Protein 1H1Y (pdb70)

Sequence (438 aa):
AAKIAPSMLSSDFANLAAEADRMVRLGADWLHMDIMDGHFVPNLTIGAPVIQSLRKHTKAYLDCHLMVTNPSDYVEPLAKAGASGFTFHIEVSRDNWQELIQSIKAKGMRPGVSLRPGTPVEEVFPLVEAENPVELVLVMTVEPGFGGQKFMPEMMEKVRALRKKYPSLDIEVDGGLGPSTIDVAASAGANCIVAGSSIFGAAEPGEVISALRKSVEGSAAKIAPSMLSSDFANLAAEADRMVRLGADWLHMDIMDGHFVPNLTIGAPVIQSLRKHTKAYLDCHLMVTNPSDYVEPLAKAGASGFTFHIEVSRDNWQELIQSIKAKGMRPGVSLRPGTPVEEVFPLVEAENPVELVLVMTVEPGFGGQKFMPEMMEKVRALRKKYPSLDIEVDGGLGPSTIDVAASAGANCIVAGSSIFGAAEPGEVISALRKSVEGS

Structure (mmCIF, N/CA/C/O backbone):
data_1H1Y
#
_entry.id   1H1Y
#
_cell.length_a   41.280
_cell.length_b   73.300
_cell.length_c   88.970
_cell.angle_alpha   90.00
_cell.angle_beta   101.75
_cell.angle_gamma   90.00
#
_symmetry.space_group_name_H-M   'P 1 21 1'
#
loop_
_entity.id
_entity.type
_entity.pdbx_description
1 polymer 'D-RIBULOSE-5-PHOSPHATE 3-EPIME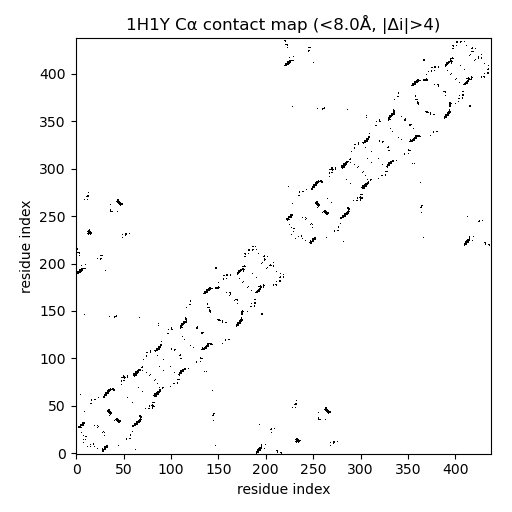RASE'
2 non-polymer 'SULFATE ION'
3 water water
#
loop_
_atom_site.group_PDB
_atom_site.id
_atom_site.type_symbol
_atom_site.label_atom_id
_atom_site.label_alt_id
_atom_site.label_comp_id
_atom_site.label_asym_id
_atom_site.label_entity_id
_atom_site.label_seq_id
_atom_site.pdbx_PDB_ins_code
_atom_site.Cartn_x
_atom_site.Cartn_y
_atom_site.Cartn_z
_atom_site.occupancy
_atom_site.B_iso_or_equiv
_atom_site.auth_seq_id
_atom_site.auth_comp_id
_atom_site.auth_asym_id
_atom_site.auth_atom_id
_atom_site.pdbx_PDB_model_num
ATOM 1 N N . ALA A 1 6 ? -1.670 -2.874 48.879 1.00 16.34 5 ALA A N 1
ATOM 2 C CA . ALA A 1 6 ? -2.858 -3.299 48.077 1.00 19.17 5 ALA A CA 1
ATOM 3 C C . ALA A 1 6 ? -2.399 -4.021 46.817 1.00 16.98 5 ALA A C 1
ATOM 4 O O . ALA A 1 6 ? -1.381 -3.657 46.224 1.00 16.11 5 ALA A O 1
ATOM 6 N N . ALA A 1 7 ? -3.153 -5.038 46.408 1.00 16.04 6 ALA A N 1
ATOM 7 C CA . ALA A 1 7 ? -2.807 -5.806 45.215 1.00 15.69 6 ALA A CA 1
ATOM 8 C C . ALA A 1 7 ? -2.971 -4.993 43.937 1.00 14.82 6 ALA A C 1
ATOM 9 O O . ALA A 1 7 ? -3.951 -4.264 43.772 1.00 14.34 6 ALA A O 1
ATOM 11 N N . LYS A 1 8 ? -2.003 -5.130 43.035 1.00 13.06 7 LYS A N 1
ATOM 12 C CA . LYS A 1 8 ? -2.028 -4.445 41.745 1.00 10.83 7 LYS A CA 1
ATOM 13 C C . LYS A 1 8 ? -1.628 -5.464 40.690 1.00 11.81 7 LYS A C 1
ATOM 14 O O . LYS A 1 8 ? -0.519 -5.991 40.744 1.00 11.11 7 LYS A O 1
ATOM 20 N N . ILE A 1 9 ? -2.532 -5.757 39.761 1.00 10.34 8 ILE A N 1
ATOM 21 C CA . ILE A 1 9 ? -2.236 -6.700 38.681 1.00 10.78 8 ILE A CA 1
ATOM 22 C C . ILE A 1 9 ? -1.893 -5.875 37.446 1.00 11.47 8 ILE A C 1
ATOM 23 O O . ILE A 1 9 ? -2.689 -5.048 37.001 1.00 11.15 8 ILE A O 1
ATOM 28 N N . ALA A 1 10 ? -0.700 -6.098 36.904 1.00 10.72 9 ALA A N 1
ATOM 29 C CA . ALA A 1 10 ? -0.240 -5.329 35.754 1.00 8.05 9 ALA A CA 1
ATOM 30 C C . ALA A 1 10 ? 0.173 -6.181 34.557 1.00 9.06 9 ALA A C 1
ATOM 31 O O . ALA A 1 10 ? 1.322 -6.628 34.476 1.00 9.34 9 ALA A O 1
ATOM 33 N N . PRO A 1 11 ? -0.751 -6.416 33.611 1.00 9.25 10 PRO A N 1
ATOM 34 C CA . PRO A 1 11 ? -0.417 -7.222 32.431 1.00 8.40 10 PRO A CA 1
ATOM 35 C C . PRO A 1 11 ? 0.763 -6.593 31.701 1.00 10.38 10 PRO A C 1
ATOM 36 O O . PRO A 1 11 ? 0.843 -5.370 31.590 1.00 10.04 10 PRO A O 1
ATOM 40 N N . SER A 1 12 ? 1.667 -7.430 31.208 1.00 11.10 11 SER A N 1
ATOM 41 C CA . SER A 1 12 ? 2.852 -6.954 30.497 1.00 10.94 11 SER A CA 1
ATOM 42 C C . SER A 1 12 ? 2.490 -6.824 29.025 1.00 10.65 11 SER A C 1
ATOM 43 O O . SER A 1 12 ? 2.308 -7.818 28.323 1.00 10.13 11 SER A O 1
ATOM 46 N N . MET A 1 13 ? 2.397 -5.589 28.553 1.00 11.67 12 MET A N 1
ATOM 47 C CA . MET A 1 13 ? 2.003 -5.358 27.176 1.00 14.02 12 MET A CA 1
ATOM 48 C C . MET A 1 13 ? 2.972 -5.922 26.133 1.00 15.02 12 MET A C 1
ATOM 49 O O . MET A 1 13 ? 2.620 -6.019 24.961 1.00 20.18 12 MET A O 1
ATOM 54 N N . LEU A 1 14 ? 4.168 -6.317 26.567 1.00 16.57 13 LEU A N 1
ATOM 55 C CA . LEU A 1 14 ? 5.163 -6.941 25.687 1.00 19.88 13 LEU A CA 1
ATOM 56 C C . LEU A 1 14 ? 4.555 -8.252 25.141 1.00 20.15 13 LEU A C 1
ATOM 57 O O . LEU A 1 14 ? 4.925 -8.718 24.060 1.00 17.74 13 LEU A O 1
ATOM 62 N N . SER A 1 15 ? 3.600 -8.823 25.881 1.00 16.55 14 SER A N 1
ATOM 63 C CA . SER A 1 15 ? 2.955 -10.078 25.474 1.00 14.14 14 SER A CA 1
ATOM 64 C C . SER A 1 15 ? 1.631 -9.882 24.747 1.00 13.12 14 SER A C 1
ATOM 65 O O . SER A 1 15 ? 0.952 -10.850 24.410 1.00 12.22 14 SER A O 1
ATOM 68 N N . SER A 1 16 ? 1.256 -8.633 24.507 1.00 13.21 15 SER A N 1
ATOM 69 C CA . SER A 1 16 ? 0.010 -8.359 23.818 1.00 15.27 15 SER A CA 1
ATOM 70 C C . SER A 1 16 ? 0.265 -8.197 22.330 1.00 16.96 15 SER A C 1
ATOM 71 O O . SER A 1 16 ? 1.371 -8.410 21.832 1.00 21.22 15 SER A O 1
ATOM 74 N N . ASP A 1 17 ? -0.781 -7.801 21.627 1.00 20.59 16 ASP A N 1
ATOM 75 C CA . ASP A 1 17 ? -0.676 -7.553 20.204 1.00 20.91 16 ASP A CA 1
ATOM 76 C C . ASP A 1 17 ? -0.176 -6.130 20.069 1.00 20.07 16 ASP A C 1
ATOM 77 O O . ASP A 1 17 ? -0.970 -5.188 20.147 1.00 25.45 16 ASP A O 1
ATOM 82 N N . PHE A 1 18 ? 1.126 -5.960 19.886 1.00 20.08 17 PHE A N 1
ATOM 83 C CA . PHE A 1 18 ? 1.682 -4.625 19.748 1.00 21.91 17 PHE A CA 1
ATOM 84 C C . PHE A 1 18 ? 1.007 -3.824 18.631 1.00 21.46 17 PHE A C 1
ATOM 85 O O . PHE A 1 18 ? 1.062 -2.596 18.652 1.00 25.14 17 PHE A O 1
ATOM 93 N N . ALA A 1 19 ? 0.376 -4.501 17.668 1.00 14.83 18 ALA A N 1
ATOM 94 C CA . ALA A 1 19 ? -0.259 -3.788 16.548 1.00 12.14 18 ALA A CA 1
ATOM 95 C C . ALA A 1 19 ? -1.663 -3.273 16.839 1.00 11.76 18 ALA A C 1
ATOM 96 O O . ALA A 1 19 ? -2.239 -2.545 16.029 1.00 10.29 18 ALA A O 1
ATOM 98 N N . ASN A 1 20 ? -2.220 -3.667 17.980 1.00 10.11 19 ASN A N 1
ATOM 99 C CA . ASN A 1 20 ? -3.531 -3.186 18.407 1.00 11.69 19 ASN A CA 1
ATOM 100 C C . ASN A 1 20 ? -3.436 -2.824 19.884 1.00 12.55 19 ASN A C 1
ATOM 101 O O . ASN A 1 20 ? -4.272 -3.232 20.692 1.00 11.60 19 ASN A O 1
ATOM 106 N N . LEU A 1 21 ? -2.412 -2.046 20.227 1.00 10.75 20 LEU A N 1
ATOM 107 C CA . LEU A 1 21 ? -2.166 -1.651 21.613 1.00 12.09 20 LEU A CA 1
ATOM 108 C C . LEU A 1 21 ? -3.322 -0.972 22.344 1.00 11.99 20 LEU A C 1
ATOM 109 O O . LEU A 1 21 ? -3.637 -1.327 23.484 1.00 12.94 20 LEU A O 1
ATOM 114 N N . ALA A 1 22 ? -3.943 0.020 21.718 1.00 9.85 21 ALA A N 1
ATOM 115 C CA . ALA A 1 22 ? -5.048 0.711 22.374 1.00 11.49 21 ALA A CA 1
ATOM 116 C C . ALA A 1 22 ? -6.181 -0.268 22.711 1.00 11.05 21 ALA A C 1
ATOM 117 O O . ALA A 1 22 ? -6.751 -0.223 23.806 1.00 13.07 21 ALA A O 1
ATOM 119 N N . ALA A 1 23 ? -6.503 -1.159 21.777 1.00 8.93 22 ALA A N 1
ATOM 120 C CA . ALA A 1 23 ? -7.569 -2.127 22.004 1.00 11.67 22 ALA A CA 1
ATOM 121 C C . ALA A 1 23 ? -7.177 -3.114 23.098 1.00 12.41 22 ALA A C 1
ATOM 122 O O . ALA A 1 23 ? -8.005 -3.491 23.928 1.00 12.80 22 ALA A O 1
ATOM 124 N N . GLU A 1 24 ? -5.913 -3.528 23.098 1.00 11.59 23 GLU A N 1
ATOM 125 C CA . GLU A 1 24 ? -5.424 -4.460 24.107 1.00 12.51 23 GLU A CA 1
ATOM 126 C C . GLU A 1 24 ? -5.451 -3.787 25.478 1.00 12.04 23 GLU A C 1
ATOM 127 O O . GLU A 1 24 ? -5.779 -4.423 26.479 1.00 13.58 23 GLU A O 1
ATOM 133 N N . ALA A 1 25 ? -5.106 -2.505 25.522 1.00 10.89 24 ALA A N 1
ATOM 134 C CA . ALA A 1 25 ? -5.096 -1.763 26.788 1.00 12.76 24 ALA A CA 1
ATOM 135 C C . ALA A 1 25 ? -6.517 -1.688 27.343 1.00 15.01 24 ALA A C 1
ATOM 136 O O . ALA A 1 25 ? -6.753 -1.956 28.524 1.00 13.22 24 ALA A O 1
ATOM 138 N N . ASP A 1 26 ? -7.465 -1.320 26.485 1.00 15.23 25 ASP A N 1
ATOM 139 C CA . ASP A 1 26 ? -8.876 -1.250 26.877 1.00 16.38 25 ASP A CA 1
ATOM 140 C C . ASP A 1 26 ? -9.374 -2.595 27.395 1.00 15.16 25 ASP A C 1
ATOM 141 O O . ASP A 1 26 ? -10.051 -2.677 28.424 1.00 15.71 25 ASP A O 1
ATOM 146 N N . ARG A 1 27 ? -9.067 -3.643 26.640 1.00 13.34 26 ARG A N 1
ATOM 147 C CA . ARG A 1 27 ? -9.466 -4.992 26.999 1.00 14.40 26 ARG A CA 1
ATOM 148 C C . ARG A 1 27 ? -8.924 -5.378 28.381 1.00 14.19 26 ARG A C 1
ATOM 149 O O . ARG A 1 27 ? -9.652 -5.928 29.214 1.00 14.93 26 ARG A O 1
ATOM 157 N N . MET A 1 28 ? -7.654 -5.087 28.635 1.00 12.81 27 MET A N 1
ATOM 158 C CA . MET A 1 28 ? -7.069 -5.428 29.935 1.00 12.84 27 MET A CA 1
ATOM 159 C C . MET A 1 28 ? -7.744 -4.661 31.076 1.00 13.68 27 MET A C 1
ATOM 160 O O . MET A 1 28 ? -8.043 -5.230 32.127 1.00 13.44 27 MET A O 1
ATOM 165 N N . VAL A 1 29 ? -7.989 -3.370 30.877 1.00 11.28 28 VAL A N 1
ATOM 166 C CA . VAL A 1 29 ? -8.641 -2.578 31.919 1.00 14.04 28 VAL A CA 1
ATOM 167 C C . VAL A 1 29 ? -10.051 -3.133 32.142 1.00 14.94 28 VAL A C 1
ATOM 168 O O . VAL A 1 29 ? -10.503 -3.306 33.277 1.00 14.76 28 VAL A O 1
ATOM 172 N N . ARG A 1 30 ? -10.729 -3.434 31.044 1.00 14.82 29 ARG A N 1
ATOM 173 C CA . ARG A 1 30 ? -12.075 -3.986 31.083 1.00 17.39 29 ARG A CA 1
ATOM 174 C C . ARG A 1 30 ? -12.078 -5.310 31.860 1.00 17.08 29 ARG A C 1
ATOM 175 O O . ARG A 1 30 ? -13.037 -5.629 32.565 1.00 16.62 29 ARG A O 1
ATOM 183 N N . LEU A 1 31 ? -10.990 -6.066 31.742 1.00 17.53 30 LEU A N 1
ATOM 184 C CA . LEU A 1 31 ? -10.873 -7.359 32.414 1.00 16.89 30 LEU A CA 1
ATOM 185 C C . LEU A 1 31 ? -10.306 -7.297 33.834 1.00 16.17 30 LEU A C 1
ATOM 186 O O . LEU A 1 31 ? -10.007 -8.332 34.436 1.00 16.96 30 LEU A O 1
ATOM 191 N N . GLY A 1 32 ? -10.155 -6.090 34.371 1.00 14.33 31 GLY A N 1
ATOM 192 C CA . GLY A 1 32 ? -9.681 -5.962 35.739 1.00 14.32 31 GLY A CA 1
ATOM 193 C C . GLY A 1 32 ? -8.258 -5.526 36.022 1.00 13.47 31 GLY A C 1
ATOM 194 O O . GLY A 1 32 ? -7.874 -5.428 37.186 1.00 16.63 31 GLY A O 1
ATOM 195 N N . ALA A 1 33 ? -7.476 -5.253 34.987 1.00 11.38 32 ALA A N 1
ATOM 196 C CA . ALA A 1 33 ? -6.098 -4.822 35.186 1.00 12.12 32 ALA A CA 1
ATOM 197 C C . ALA A 1 33 ? -6.047 -3.510 35.957 1.00 12.78 32 ALA A C 1
ATOM 198 O O . ALA A 1 33 ? -6.858 -2.612 35.713 1.00 14.12 32 ALA A O 1
ATOM 200 N N . ASP A 1 34 ? -5.086 -3.404 36.872 1.00 10.06 33 ASP A N 1
ATOM 201 C CA . ASP A 1 34 ? -4.901 -2.201 37.668 1.00 10.79 33 ASP A CA 1
ATOM 202 C C . ASP A 1 34 ? -3.970 -1.246 36.945 1.00 13.30 33 ASP A C 1
ATOM 203 O O . ASP A 1 34 ? -4.227 -0.051 36.895 1.00 11.84 33 ASP A O 1
ATOM 208 N N . TRP A 1 35 ? -2.883 -1.787 36.394 1.00 12.34 34 TRP A N 1
ATOM 209 C CA . TRP A 1 35 ? -1.899 -0.995 35.654 1.00 11.05 34 TRP A CA 1
ATOM 210 C C . TRP A 1 35 ? -1.538 -1.757 34.387 1.00 10.25 34 TRP A C 1
ATOM 211 O O . TRP A 1 35 ? -1.832 -2.943 34.260 1.00 9.70 34 TRP A O 1
ATOM 222 N N . LEU A 1 36 ? -0.885 -1.067 33.454 1.00 8.60 35 LEU A N 1
ATOM 223 C CA . LEU A 1 36 ? -0.414 -1.714 32.237 1.00 10.20 35 LEU A CA 1
ATOM 224 C C . LEU A 1 36 ? 1.108 -1.597 32.310 1.00 9.21 35 LEU A C 1
ATOM 225 O O . LEU A 1 36 ? 1.654 -0.490 32.381 1.00 9.93 35 LEU A O 1
ATOM 230 N N . HIS A 1 37 ? 1.795 -2.739 32.320 1.00 9.72 36 HIS A N 1
ATOM 231 C CA . HIS A 1 37 ? 3.249 -2.753 32.431 1.00 7.28 36 HIS A CA 1
ATOM 232 C C . HIS A 1 37 ? 3.912 -2.617 31.062 1.00 7.79 36 HIS A C 1
ATOM 233 O O . HIS A 1 37 ? 3.705 -3.450 30.176 1.00 8.26 36 HIS A O 1
ATOM 240 N N . MET A 1 38 ? 4.714 -1.567 30.900 1.00 6.24 37 MET A N 1
ATOM 241 C CA . MET A 1 38 ? 5.381 -1.294 29.633 1.00 6.53 37 MET A CA 1
ATOM 242 C C . MET A 1 38 ? 6.881 -1.520 29.741 1.00 9.83 37 MET A C 1
ATOM 243 O O . MET A 1 38 ? 7.586 -0.773 30.415 1.00 9.38 37 MET A O 1
ATOM 248 N N . ASP A 1 39 ? 7.363 -2.565 29.082 1.00 7.65 38 ASP A N 1
ATOM 249 C CA . ASP A 1 39 ? 8.782 -2.890 29.098 1.00 10.52 38 ASP A CA 1
ATOM 250 C C . ASP A 1 39 ? 9.522 -2.096 28.042 1.00 10.65 38 ASP A C 1
ATOM 251 O O . ASP A 1 39 ? 9.275 -2.276 26.853 1.00 10.53 38 ASP A O 1
ATOM 256 N N . ILE A 1 40 ? 10.436 -1.236 28.482 1.00 8.13 39 ILE A N 1
ATOM 257 C CA . ILE A 1 40 ? 11.226 -0.409 27.589 1.00 9.10 39 ILE A CA 1
ATOM 258 C C . ILE A 1 40 ? 12.673 -0.923 27.618 1.00 9.31 39 ILE A C 1
ATOM 259 O O . ILE A 1 40 ? 13.366 -0.789 28.622 1.00 10.27 39 ILE A O 1
ATOM 264 N N . MET A 1 41 ? 13.100 -1.534 26.516 1.00 5.71 40 MET A N 1
ATOM 265 C CA . MET A 1 41 ? 14.442 -2.106 26.392 1.00 5.23 40 MET A CA 1
ATOM 266 C C . MET A 1 41 ? 15.201 -1.450 25.243 1.00 6.08 40 MET A C 1
ATOM 267 O O . MET A 1 41 ? 14.644 -1.281 24.154 1.00 7.41 40 MET A O 1
ATOM 272 N N . ASP A 1 42 ? 16.476 -1.117 25.463 1.00 5.25 41 ASP A N 1
ATOM 273 C CA . ASP A 1 42 ? 17.265 -0.438 24.433 1.00 6.98 41 ASP A CA 1
ATOM 274 C C . ASP A 1 42 ? 18.285 -1.284 23.670 1.00 8.03 41 ASP A C 1
ATOM 275 O O . ASP A 1 42 ? 19.094 -0.742 22.921 1.00 8.39 41 ASP A O 1
ATOM 280 N N . GLY A 1 43 ? 18.241 -2.604 23.839 1.00 7.74 42 GLY A N 1
ATOM 281 C CA . GLY A 1 43 ? 19.180 -3.468 23.131 1.00 7.59 42 GLY A CA 1
ATOM 282 C C . GLY A 1 43 ? 20.593 -3.425 23.698 1.00 8.38 42 GLY A C 1
ATOM 283 O O . GLY A 1 43 ? 21.484 -4.143 23.241 1.00 8.82 42 GLY A O 1
ATOM 284 N N . HIS A 1 44 ? 20.810 -2.580 24.698 1.00 6.41 43 HIS A N 1
ATOM 285 C CA . HIS A 1 44 ? 22.129 -2.478 25.306 1.00 9.11 43 HIS A CA 1
ATOM 286 C C . HIS A 1 44 ? 22.146 -2.996 26.746 1.00 9.55 43 HIS A C 1
ATOM 287 O O . HIS A 1 44 ? 22.964 -3.852 27.092 1.00 9.38 43 HIS A O 1
ATOM 294 N N . PHE A 1 45 ? 21.253 -2.492 27.591 1.00 9.05 44 PHE A N 1
ATOM 295 C CA . PHE A 1 45 ? 21.222 -2.976 28.971 1.00 9.81 44 PHE A CA 1
ATOM 296 C C . PHE A 1 45 ? 20.797 -4.450 28.975 1.00 10.77 44 PHE A C 1
ATOM 297 O O . PHE A 1 45 ? 21.269 -5.245 29.796 1.00 8.33 44 PHE A O 1
ATOM 305 N N . VAL A 1 46 ? 19.901 -4.802 28.056 1.00 9.88 45 VAL A N 1
ATOM 306 C CA . VAL A 1 46 ? 19.429 -6.182 27.884 1.00 9.17 45 VAL A CA 1
ATOM 307 C C . VAL A 1 46 ? 19.492 -6.434 26.372 1.00 10.51 45 VAL A C 1
ATOM 308 O O . VAL A 1 46 ? 19.386 -5.499 25.580 1.00 12.76 45 VAL A O 1
ATOM 312 N N . PRO A 1 47 ? 19.663 -7.697 25.950 1.00 11.23 46 PRO A N 1
ATOM 313 C CA . PRO A 1 47 ? 19.747 -8.017 24.518 1.00 12.08 46 PRO A CA 1
ATOM 314 C C . PRO A 1 47 ? 18.430 -8.076 23.740 1.00 14.30 46 PRO A C 1
ATOM 315 O O . PRO A 1 47 ? 18.173 -9.031 23.009 1.00 11.03 46 PRO A O 1
ATOM 319 N N . ASN A 1 48 ? 17.602 -7.049 23.896 1.00 10.33 47 ASN A N 1
ATOM 320 C CA . ASN A 1 48 ? 16.320 -6.984 23.193 1.00 10.84 47 ASN A CA 1
ATOM 321 C C . ASN A 1 48 ? 15.933 -5.506 23.131 1.00 8.64 47 ASN A C 1
ATOM 322 O O . ASN A 1 48 ? 16.349 -4.721 23.984 1.00 9.65 47 ASN A O 1
ATOM 327 N N . LEU A 1 49 ? 15.159 -5.127 22.119 1.00 8.53 48 LEU A N 1
ATOM 328 C CA . LEU A 1 49 ? 14.727 -3.740 21.960 1.00 8.73 48 LEU A CA 1
ATOM 329 C C . LEU A 1 49 ? 13.223 -3.841 21.768 1.00 8.72 48 LEU A C 1
ATOM 330 O O . LEU A 1 49 ? 12.766 -4.558 20.889 1.00 7.28 48 LEU A O 1
ATOM 335 N N . THR A 1 50 ? 12.460 -3.118 22.582 1.00 6.62 49 THR A N 1
ATOM 336 C CA . THR A 1 50 ? 11.010 -3.208 22.523 1.00 7.00 49 THR A CA 1
ATOM 337 C C . THR A 1 50 ? 10.273 -1.983 22.023 1.00 6.71 49 THR A C 1
ATOM 338 O O . THR A 1 50 ? 9.917 -1.911 20.847 1.00 6.60 49 THR A O 1
ATOM 342 N N . ILE A 1 51 ? 10.022 -1.040 22.929 1.00 7.17 50 ILE A N 1
ATOM 343 C CA . ILE A 1 51 ? 9.317 0.194 22.598 1.00 8.06 50 ILE A CA 1
ATOM 344 C C . ILE A 1 51 ? 9.891 1.333 23.426 1.00 8.75 50 ILE A C 1
ATOM 345 O O . ILE A 1 51 ? 10.494 1.113 24.483 1.00 8.03 50 ILE A O 1
ATOM 350 N N . GLY A 1 52 ? 9.695 2.553 22.943 1.00 9.32 51 GLY A N 1
ATOM 351 C CA . GLY A 1 52 ? 10.191 3.709 23.661 1.00 6.55 51 GLY A CA 1
ATOM 352 C C . GLY A 1 52 ? 9.085 4.716 23.921 1.00 7.74 51 GLY A C 1
ATOM 353 O O . GLY A 1 52 ? 7.897 4.417 23.756 1.00 6.29 51 GLY A O 1
ATOM 354 N N . ALA A 1 53 ? 9.485 5.926 24.304 1.00 6.37 52 ALA A N 1
ATOM 355 C CA . ALA A 1 53 ? 8.538 6.995 24.623 1.00 9.36 52 ALA A CA 1
ATOM 356 C C . ALA A 1 53 ? 7.533 7.333 23.516 1.00 9.14 52 ALA A C 1
ATOM 357 O O . ALA A 1 53 ? 6.390 7.704 23.802 1.00 9.89 52 ALA A O 1
ATOM 359 N N . PRO A 1 54 ? 7.933 7.212 22.243 1.00 11.63 53 PRO A N 1
ATOM 360 C CA . PRO A 1 54 ? 6.953 7.539 21.201 1.00 10.03 53 PRO A CA 1
ATOM 361 C C . PRO A 1 54 ? 5.723 6.632 21.280 1.00 9.86 53 PRO A C 1
ATOM 362 O O . PRO A 1 54 ? 4.602 7.062 21.012 1.00 8.17 53 PRO A O 1
ATOM 366 N N . VAL A 1 55 ? 5.942 5.377 21.652 1.00 7.17 54 VAL A N 1
ATOM 367 C CA . VAL A 1 55 ? 4.843 4.418 21.767 1.00 8.74 54 VAL A CA 1
ATOM 368 C C . VAL A 1 55 ? 3.971 4.751 22.973 1.00 8.76 54 VAL A C 1
ATOM 369 O O . VAL A 1 55 ? 2.742 4.707 22.892 1.00 7.82 54 VAL A O 1
ATOM 373 N N . ILE A 1 56 ? 4.614 5.101 24.083 1.00 6.27 55 ILE A N 1
ATOM 374 C CA . ILE A 1 56 ? 3.896 5.462 25.304 1.00 6.19 55 ILE A CA 1
ATOM 375 C C . ILE A 1 56 ? 3.030 6.694 25.010 1.00 8.37 55 ILE A C 1
ATOM 376 O O . ILE A 1 56 ? 1.871 6.775 25.423 1.00 8.77 55 ILE A O 1
ATOM 381 N N . GLN A 1 57 ? 3.599 7.661 24.296 1.00 10.08 56 GLN A N 1
ATOM 382 C CA . GLN A 1 57 ? 2.859 8.879 23.973 1.00 10.73 56 GLN A CA 1
ATOM 383 C C . GLN A 1 57 ? 1.595 8.574 23.168 1.00 11.01 56 GLN A C 1
ATOM 384 O O . GLN A 1 57 ? 0.514 9.093 23.464 1.00 10.44 56 GLN A O 1
ATOM 390 N N . SER A 1 58 ? 1.718 7.742 22.138 1.00 8.86 57 SER A N 1
ATOM 391 C CA . SER A 1 58 ? 0.548 7.395 21.344 1.00 10.05 57 SER A CA 1
ATOM 392 C C . SER A 1 58 ? -0.478 6.662 22.213 1.00 9.79 57 SER A C 1
ATOM 393 O O . SER A 1 58 ? -1.669 6.942 22.134 1.00 10.30 57 SER A O 1
ATOM 396 N N . LEU A 1 59 ? -0.022 5.737 23.053 1.00 7.41 58 LEU A N 1
ATOM 397 C CA . LEU A 1 59 ? -0.959 4.996 23.895 1.00 7.95 58 LEU A CA 1
ATOM 398 C C . LEU A 1 59 ? -1.716 5.894 24.873 1.00 10.05 58 LEU A C 1
ATOM 399 O O . LEU A 1 59 ? -2.929 5.728 25.060 1.00 11.30 58 LEU A O 1
ATOM 404 N N . ARG A 1 60 ? -1.009 6.846 25.480 1.00 10.51 59 ARG A N 1
ATOM 405 C CA . ARG A 1 60 ? -1.630 7.760 26.440 1.00 11.89 59 ARG A CA 1
ATOM 406 C C . ARG A 1 60 ? -2.788 8.552 25.822 1.00 12.41 59 ARG A C 1
ATOM 407 O O . ARG A 1 60 ? -3.721 8.947 26.520 1.00 12.87 59 ARG A O 1
ATOM 415 N N . LYS A 1 61 ? -2.747 8.779 24.514 1.00 13.37 60 LYS A N 1
ATOM 416 C CA . LYS A 1 61 ? -3.831 9.528 23.881 1.00 14.50 60 LYS A CA 1
ATOM 417 C C . LYS A 1 61 ? -5.122 8.734 23.865 1.00 15.07 60 LYS A C 1
ATOM 418 O O . LYS A 1 61 ? -6.200 9.296 23.680 1.00 15.23 60 LYS A O 1
ATOM 424 N N . HIS A 1 62 ? -5.011 7.428 24.069 1.00 12.50 61 HIS A N 1
ATOM 425 C CA . HIS A 1 62 ? -6.168 6.544 24.052 1.00 14.75 61 HIS A CA 1
ATOM 426 C C . HIS A 1 62 ? -6.634 6.001 25.392 1.00 17.93 61 HIS A C 1
ATOM 427 O O . HIS A 1 62 ? -7.762 5.516 25.490 1.00 17.93 61 HIS A O 1
ATOM 434 N N . THR A 1 63 ? -5.791 6.066 26.417 1.00 17.69 62 THR A N 1
ATOM 435 C CA . THR A 1 63 ? -6.175 5.521 27.717 1.00 16.27 62 THR A CA 1
ATOM 436 C C . THR A 1 63 ? -5.746 6.391 28.887 1.00 16.33 62 THR A C 1
ATOM 437 O O . THR A 1 63 ? -4.768 7.121 28.795 1.00 16.65 62 THR A O 1
ATOM 441 N N . LYS A 1 64 ? -6.495 6.315 29.987 1.00 16.38 63 LYS A N 1
ATOM 442 C CA . LYS A 1 64 ? -6.155 7.063 31.193 1.00 15.13 63 LYS A CA 1
ATOM 443 C C . LYS A 1 64 ? -5.534 6.078 32.187 1.00 14.20 63 LYS A C 1
ATOM 444 O O . LYS A 1 64 ? -5.242 6.433 33.328 1.00 14.62 63 LYS A O 1
ATOM 450 N N . ALA A 1 65 ? -5.337 4.839 31.749 1.00 14.09 64 ALA A N 1
ATOM 451 C CA . ALA A 1 65 ? -4.770 3.802 32.619 1.00 14.22 64 ALA A CA 1
ATOM 452 C C . ALA A 1 65 ? -3.375 4.142 33.125 1.00 12.40 64 ALA A C 1
ATOM 453 O O . ALA A 1 65 ? -2.632 4.888 32.484 1.00 14.45 64 ALA A O 1
ATOM 455 N N . TYR A 1 66 ? -3.032 3.599 34.288 1.00 11.03 65 TYR A N 1
ATOM 456 C CA . TYR A 1 66 ? -1.716 3.810 34.884 1.00 10.12 65 TYR A CA 1
ATOM 457 C C . TYR A 1 66 ? -0.731 3.057 34.001 1.00 9.81 65 TYR A C 1
ATOM 458 O O . TYR A 1 66 ? -0.880 1.846 33.806 1.00 9.45 65 TYR A O 1
ATOM 467 N N . LEU A 1 67 ? 0.248 3.771 33.447 1.00 8.67 66 LEU A N 1
ATOM 468 C CA . LEU A 1 67 ? 1.254 3.150 32.586 1.00 8.96 66 LEU A CA 1
ATOM 469 C C . LEU A 1 67 ? 2.536 2.987 33.410 1.00 9.95 66 LEU A C 1
ATOM 470 O O . LEU A 1 67 ? 3.275 3.950 33.651 1.00 10.42 66 LEU A O 1
ATOM 475 N N . ASP A 1 68 ? 2.751 1.753 33.861 1.00 10.02 67 ASP A N 1
ATOM 476 C CA . ASP A 1 68 ? 3.878 1.336 34.698 1.00 9.12 67 ASP A CA 1
ATOM 477 C C . ASP A 1 68 ? 5.056 1.036 33.762 1.00 11.01 67 ASP A C 1
ATOM 478 O O . ASP A 1 68 ? 5.133 -0.047 33.182 1.00 11.01 67 ASP A O 1
ATOM 483 N N . CYS A 1 69 ? 5.963 2.001 33.609 1.00 9.32 68 CYS A N 1
ATOM 484 C CA . CYS A 1 69 ? 7.095 1.848 32.697 1.00 10.09 68 CYS A CA 1
ATOM 485 C C . CYS A 1 69 ? 8.384 1.373 33.354 1.00 9.93 68 CYS A C 1
ATOM 486 O O . CYS A 1 69 ? 8.885 1.991 34.302 1.00 10.14 68 CYS A O 1
ATOM 489 N N . HIS A 1 70 ? 8.911 0.269 32.828 1.00 9.00 69 HIS A N 1
ATOM 490 C CA . HIS A 1 70 ? 10.132 -0.348 33.336 1.00 8.91 69 HIS A CA 1
ATOM 491 C C . HIS A 1 70 ? 11.251 -0.096 32.332 1.00 7.51 69 HIS A C 1
ATOM 492 O O . HIS A 1 70 ? 11.230 -0.616 31.213 1.00 6.25 69 HIS A O 1
ATOM 499 N N . LEU A 1 71 ? 12.221 0.711 32.752 1.00 6.54 70 LEU A N 1
ATOM 500 C CA . LEU A 1 71 ? 13.352 1.099 31.921 1.00 8.17 70 LEU A CA 1
ATOM 501 C C . LEU A 1 71 ? 14.553 0.153 32.001 1.00 6.60 70 LEU A C 1
ATOM 502 O O . LEU A 1 71 ? 15.358 0.229 32.930 1.00 5.39 70 LEU A O 1
ATOM 507 N N . MET A 1 72 ? 14.641 -0.757 31.043 1.00 5.51 71 MET A N 1
ATOM 508 C CA . MET A 1 72 ? 15.779 -1.663 30.949 1.00 7.58 71 MET A CA 1
ATOM 509 C C . MET A 1 72 ? 16.656 -1.020 29.882 1.00 5.78 71 MET A C 1
ATOM 510 O O . MET A 1 72 ? 16.768 -1.502 28.750 1.00 5.76 71 MET A O 1
ATOM 515 N N . VAL A 1 73 ? 17.243 0.110 30.266 1.00 6.18 72 VAL A N 1
ATOM 516 C CA . VAL A 1 73 ? 18.089 0.912 29.394 1.00 6.15 72 VAL A CA 1
ATOM 517 C C . VAL A 1 73 ? 19.306 1.313 30.203 1.00 7.77 72 VAL A C 1
ATOM 518 O O . VAL A 1 73 ? 19.282 1.292 31.437 1.00 9.77 72 VAL A O 1
ATOM 522 N N . THR A 1 74 ? 20.373 1.682 29.512 1.00 9.21 73 THR A N 1
ATOM 523 C CA . THR A 1 74 ? 21.619 2.042 30.180 1.00 10.73 73 THR A CA 1
ATOM 524 C C . THR A 1 74 ? 21.668 3.456 30.741 1.00 11.28 73 THR A C 1
ATOM 525 O O . THR A 1 74 ? 22.423 3.731 31.675 1.00 10.18 73 THR A O 1
ATOM 529 N N . ASN A 1 75 ? 20.858 4.340 30.176 1.00 8.29 74 ASN A N 1
ATOM 530 C CA . ASN A 1 75 ? 20.854 5.748 30.567 1.00 11.01 74 ASN A CA 1
ATOM 531 C C . ASN A 1 75 ? 19.458 6.240 30.909 1.00 8.44 74 ASN A C 1
ATOM 532 O O . ASN A 1 75 ? 18.929 7.123 30.235 1.00 8.02 74 ASN A O 1
ATOM 537 N N . PRO A 1 76 ? 18.854 5.697 31.981 1.00 6.15 75 PRO A N 1
ATOM 538 C CA . PRO A 1 76 ? 17.502 6.090 32.396 1.00 7.42 75 PRO A CA 1
ATOM 539 C C . PRO A 1 76 ? 17.260 7.591 32.567 1.00 7.00 75 PRO A C 1
ATOM 540 O O . PRO A 1 76 ? 16.156 8.078 32.308 1.00 7.17 75 PRO A O 1
ATOM 544 N N . SER A 1 77 ? 18.280 8.325 32.998 1.00 8.32 76 SER A N 1
ATOM 545 C CA . SER A 1 77 ? 18.130 9.768 33.191 1.00 10.42 76 SER A CA 1
ATOM 546 C C . SER A 1 77 ? 17.655 10.475 31.924 1.00 10.73 76 SER A C 1
ATOM 547 O O . SER A 1 77 ? 16.889 11.447 31.984 1.00 11.54 76 SER A O 1
ATOM 550 N N . ASP A 1 78 ? 18.111 9.994 30.777 1.00 10.53 77 ASP A N 1
ATOM 551 C CA . ASP A 1 78 ? 17.735 10.603 29.513 1.00 11.35 77 ASP A CA 1
ATOM 552 C C . ASP A 1 78 ? 16.317 10.278 29.064 1.00 11.29 77 ASP A C 1
ATOM 553 O O . ASP A 1 78 ? 15.868 10.782 28.038 1.00 10.09 77 ASP A O 1
ATOM 558 N N . TYR A 1 79 ? 15.614 9.437 29.822 1.00 8.85 78 TYR A N 1
ATOM 559 C CA . TYR A 1 79 ? 14.239 9.082 29.470 1.00 8.01 78 TYR A CA 1
ATOM 560 C C . TYR A 1 79 ? 13.205 9.765 30.354 1.00 7.96 78 TYR A C 1
ATOM 561 O O . TYR A 1 79 ? 12.008 9.718 30.066 1.00 9.27 78 TYR A O 1
ATOM 570 N N . VAL A 1 80 ? 13.661 10.402 31.426 1.00 9.19 79 VAL A N 1
ATOM 571 C CA . VAL A 1 80 ? 12.735 11.059 32.348 1.00 9.38 79 VAL A CA 1
ATOM 572 C C . VAL A 1 80 ? 11.855 12.103 31.659 1.00 9.83 79 VAL A C 1
ATOM 573 O O . VAL A 1 80 ? 10.627 12.072 31.768 1.00 9.14 79 VAL A O 1
ATOM 577 N N . GLU A 1 81 ? 12.479 13.021 30.937 1.00 9.88 80 GLU A N 1
ATOM 578 C CA . GLU A 1 81 ? 11.715 14.061 30.264 1.00 14.17 80 GLU A CA 1
ATOM 579 C C . GLU A 1 81 ? 10.784 13.496 29.184 1.00 10.89 80 GLU A C 1
ATOM 580 O O . GLU A 1 81 ? 9.594 13.817 29.153 1.00 11.20 80 GLU A O 1
ATOM 586 N N . PRO A 1 82 ? 11.314 12.656 28.276 1.00 9.26 81 PRO A N 1
ATOM 587 C CA . PRO A 1 82 ? 10.482 12.073 27.216 1.00 10.06 81 PRO A CA 1
ATOM 588 C C . PRO A 1 82 ? 9.291 11.272 27.746 1.00 10.08 81 PRO A C 1
ATOM 589 O O . PRO A 1 82 ? 8.170 11.376 27.230 1.00 9.79 81 PRO A O 1
ATOM 593 N N . LEU A 1 83 ? 9.527 10.454 28.766 1.00 8.48 82 LEU A N 1
ATOM 594 C CA . LEU A 1 83 ? 8.439 9.656 29.321 1.00 7.27 82 LEU A CA 1
ATOM 595 C C . LEU A 1 83 ? 7.445 10.494 30.094 1.00 8.22 82 LEU A C 1
ATOM 596 O O . LEU A 1 83 ? 6.252 10.214 30.075 1.00 8.31 82 LEU A O 1
ATOM 601 N N . ALA A 1 84 ? 7.914 11.533 30.776 1.00 8.80 83 ALA A N 1
ATOM 602 C CA . ALA A 1 84 ? 6.967 12.375 31.505 1.00 9.82 83 ALA A CA 1
ATOM 603 C C . ALA A 1 84 ? 6.045 13.050 30.478 1.00 11.50 83 ALA A C 1
ATOM 604 O O . ALA A 1 84 ? 4.828 13.102 30.666 1.00 11.60 83 ALA A O 1
ATOM 606 N N . LYS A 1 85 ? 6.623 13.552 29.390 1.00 10.45 84 LYS A N 1
ATOM 607 C CA . LYS A 1 85 ? 5.831 14.201 28.333 1.00 14.25 84 LYS A CA 1
ATOM 608 C C . LYS A 1 85 ? 4.878 13.204 27.681 1.00 12.72 84 LYS A C 1
ATOM 609 O O . LYS A 1 85 ? 3.752 13.542 27.314 1.00 11.41 84 LYS A O 1
ATOM 615 N N . ALA A 1 86 ? 5.337 11.968 27.530 1.00 12.48 85 ALA A N 1
ATOM 616 C CA . ALA A 1 86 ? 4.520 10.926 26.925 1.00 12.02 85 ALA A CA 1
ATOM 617 C C . ALA A 1 86 ? 3.343 10.520 27.819 1.00 12.00 85 ALA A C 1
ATOM 618 O O . ALA A 1 86 ? 2.383 9.919 27.346 1.00 14.96 85 ALA A O 1
ATOM 620 N N . GLY A 1 87 ? 3.424 10.820 29.110 1.00 10.49 86 GLY A N 1
ATOM 621 C CA . GLY A 1 87 ? 2.334 10.452 30.000 1.00 11.34 86 GLY A CA 1
ATOM 622 C C . GLY A 1 87 ? 2.543 9.193 30.831 1.00 11.64 86 GLY A C 1
ATOM 623 O O . GLY A 1 87 ? 1.576 8.598 31.309 1.00 12.00 86 GLY A O 1
ATOM 624 N N . ALA A 1 88 ? 3.794 8.773 30.997 1.00 11.30 87 ALA A N 1
ATOM 625 C CA . ALA A 1 88 ? 4.100 7.593 31.810 1.00 11.73 87 ALA A CA 1
ATOM 626 C C . ALA A 1 88 ? 3.642 7.881 33.241 1.00 11.12 87 ALA A C 1
ATOM 627 O O . ALA A 1 88 ? 3.763 9.013 33.701 1.00 10.57 87 ALA A O 1
ATOM 629 N N . SER A 1 89 ? 3.136 6.862 33.940 1.00 10.99 88 SER A N 1
ATOM 630 C CA . SER A 1 89 ? 2.647 7.028 35.314 1.00 9.64 88 SER A CA 1
ATOM 631 C C . SER A 1 89 ? 3.701 6.620 36.333 1.00 10.48 88 SER A C 1
ATOM 632 O O . SER A 1 89 ? 3.912 7.298 37.347 1.00 11.50 88 SER A O 1
ATOM 635 N N . GLY A 1 90 ? 4.335 5.483 36.064 1.00 8.31 89 GLY A N 1
ATOM 636 C CA . GLY A 1 90 ? 5.387 4.969 36.923 1.00 8.81 89 GLY A CA 1
ATOM 637 C C . GLY A 1 90 ? 6.648 4.866 36.083 1.00 7.37 89 GLY A C 1
ATOM 638 O O . GLY A 1 90 ? 6.570 4.559 34.892 1.00 10.31 89 GLY A O 1
ATOM 639 N N . PHE A 1 91 ? 7.801 5.127 36.690 1.00 8.46 90 PHE A N 1
ATOM 640 C CA . PHE A 1 91 ? 9.089 5.083 35.996 1.00 8.11 90 PHE A CA 1
ATOM 641 C C . PHE A 1 91 ? 10.016 4.254 36.892 1.00 10.33 90 PHE A C 1
ATOM 642 O O . PHE A 1 91 ? 10.421 4.700 37.973 1.00 9.29 90 PHE A O 1
ATOM 650 N N . THR A 1 92 ? 10.351 3.050 36.438 1.00 9.79 91 THR A N 1
ATOM 651 C CA . THR A 1 92 ? 11.207 2.154 37.206 1.00 6.93 91 THR A CA 1
ATOM 652 C C . THR A 1 92 ? 12.526 1.934 36.480 1.00 8.89 91 THR A C 1
ATOM 653 O O . THR A 1 92 ? 12.556 1.416 35.362 1.00 9.38 91 THR A O 1
ATOM 657 N N . PHE A 1 93 ? 13.614 2.347 37.121 1.00 8.03 92 PHE A N 1
ATOM 658 C CA . PHE A 1 93 ? 14.949 2.215 36.556 1.00 9.04 92 PHE A CA 1
ATOM 659 C C . PHE A 1 93 ? 15.723 1.086 37.232 1.00 8.98 92 PHE A C 1
ATOM 660 O O . PHE A 1 93 ? 15.324 0.590 38.285 1.00 9.34 92 PHE A O 1
ATOM 668 N N . HIS A 1 94 ? 16.828 0.679 36.618 1.00 7.25 93 HIS A N 1
ATOM 669 C CA . HIS A 1 94 ? 17.634 -0.388 37.187 1.00 9.54 93 HIS A CA 1
ATOM 670 C C . HIS A 1 94 ? 18.738 0.113 38.101 1.00 9.57 93 HIS A C 1
ATOM 671 O O . HIS A 1 94 ? 19.438 1.088 37.798 1.00 8.44 93 HIS A O 1
ATOM 678 N N . ILE A 1 95 ? 18.890 -0.562 39.235 1.00 10.42 94 ILE A N 1
ATOM 679 C CA . ILE A 1 95 ? 19.901 -0.161 40.190 1.00 8.51 94 ILE A CA 1
ATOM 680 C C . ILE A 1 95 ? 21.300 -0.323 39.621 1.00 10.05 94 ILE A C 1
ATOM 681 O O . ILE A 1 95 ? 22.207 0.424 39.990 1.00 11.00 94 ILE A O 1
ATOM 686 N N . GLU A 1 96 ? 21.462 -1.270 38.700 1.00 7.02 95 GLU A N 1
ATOM 687 C CA . GLU A 1 96 ? 22.761 -1.563 38.110 1.00 8.13 95 GLU A CA 1
ATOM 688 C C . GLU A 1 96 ? 23.325 -0.448 37.227 1.00 9.64 95 GLU A C 1
ATOM 689 O O . GLU A 1 96 ? 24.518 -0.424 36.961 1.00 9.52 95 GLU A O 1
ATOM 695 N N . VAL A 1 97 ? 22.484 0.470 36.767 1.00 7.98 96 VAL A N 1
ATOM 696 C CA . VAL A 1 97 ? 22.995 1.555 35.924 1.00 11.66 96 VAL A CA 1
ATOM 697 C C . VAL A 1 97 ? 22.783 2.944 36.538 1.00 14.13 96 VAL A C 1
ATOM 698 O O . VAL A 1 97 ? 22.884 3.960 35.846 1.00 15.55 96 VAL A O 1
ATOM 702 N N . SER A 1 98 ? 22.509 2.989 37.835 1.00 10.59 97 SER A N 1
ATOM 703 C CA . SER A 1 98 ? 22.277 4.264 38.521 1.00 10.28 97 SER A CA 1
ATOM 704 C C . SER A 1 98 ? 23.077 4.342 39.811 1.00 13.40 97 SER A C 1
ATOM 705 O O . SER A 1 98 ? 22.680 5.013 40.763 1.00 12.47 97 SER A O 1
ATOM 708 N N . ARG A 1 99 ? 24.215 3.667 39.850 1.00 12.76 98 ARG A N 1
ATOM 709 C CA . ARG A 1 99 ? 24.996 3.675 41.076 1.00 17.63 98 ARG A CA 1
ATOM 710 C C . ARG A 1 99 ? 25.542 5.046 41.475 1.00 17.51 98 ARG A C 1
ATOM 711 O O . ARG A 1 99 ? 25.694 5.328 42.661 1.00 16.65 98 ARG A O 1
ATOM 719 N N . ASP A 1 100 ? 25.792 5.910 40.498 1.00 16.08 99 ASP A N 1
ATOM 720 C CA . ASP A 1 100 ? 26.329 7.229 40.798 1.00 17.95 99 ASP A CA 1
ATOM 721 C C . ASP A 1 100 ? 25.311 8.360 40.818 1.00 18.31 99 ASP A C 1
ATOM 722 O O . ASP A 1 100 ? 25.640 9.464 41.249 1.00 17.94 99 ASP A O 1
ATOM 727 N N . ASN A 1 101 ? 24.082 8.108 40.373 1.00 14.79 100 ASN A N 1
ATOM 728 C CA . ASN A 1 101 ? 23.102 9.187 40.337 1.00 13.97 100 ASN A CA 1
ATOM 729 C C . ASN A 1 101 ? 21.681 8.815 40.731 1.00 11.67 100 ASN A C 1
ATOM 730 O O . ASN A 1 101 ? 20.742 9.534 40.384 1.00 12.16 100 ASN A O 1
ATOM 735 N N . TRP A 1 102 ? 21.504 7.721 41.468 1.00 10.77 101 TRP A N 1
ATOM 736 C CA . TRP A 1 102 ? 20.153 7.329 41.842 1.00 11.43 101 TRP A CA 1
ATOM 737 C C . TRP A 1 102 ? 19.395 8.367 42.661 1.00 11.80 101 TRP A C 1
ATOM 738 O O . TRP A 1 102 ? 18.175 8.458 42.547 1.00 10.52 101 TRP A O 1
ATOM 749 N N . GLN A 1 103 ? 20.093 9.154 43.479 1.00 11.34 102 GLN A N 1
ATOM 750 C CA . GLN A 1 103 ? 19.388 10.160 44.275 1.00 11.67 102 GLN A CA 1
ATOM 751 C C . GLN A 1 103 ? 18.757 11.212 43.371 1.00 11.07 102 GLN A C 1
ATOM 752 O O . GLN A 1 103 ? 17.573 11.539 43.510 1.00 12.57 102 GLN A O 1
ATOM 758 N N . GLU A 1 104 ? 19.548 11.745 42.445 1.00 9.61 103 GLU A N 1
ATOM 759 C CA . GLU A 1 104 ? 19.037 12.752 41.526 1.00 10.64 103 GLU A CA 1
ATOM 760 C C . GLU A 1 104 ? 17.984 12.148 40.596 1.00 11.51 103 GLU A C 1
ATOM 761 O O . GLU A 1 104 ? 16.987 12.790 40.261 1.00 11.21 103 GLU A O 1
ATOM 767 N N . LEU A 1 105 ? 18.209 10.910 40.170 1.00 11.27 104 LEU A N 1
ATOM 768 C CA . LEU A 1 105 ? 17.270 10.243 39.268 1.00 8.55 104 LEU A CA 1
ATOM 769 C C . LEU A 1 105 ? 15.905 10.114 39.928 1.00 9.31 104 LEU A C 1
ATOM 770 O O . LEU A 1 105 ? 14.894 10.474 39.333 1.00 7.70 104 LEU A O 1
ATOM 775 N N . ILE A 1 106 ? 15.859 9.612 41.164 1.00 9.37 105 ILE A N 1
ATOM 776 C CA . ILE A 1 106 ? 14.579 9.499 41.860 1.00 10.83 105 ILE A CA 1
ATOM 777 C C . ILE A 1 106 ? 13.920 10.881 41.960 1.00 10.27 105 ILE A C 1
ATOM 778 O O . ILE A 1 106 ? 12.726 11.032 41.731 1.00 8.87 105 ILE A O 1
ATOM 783 N N . GLN A 1 107 ? 14.698 11.894 42.320 1.00 11.32 106 GLN A N 1
ATOM 784 C CA . GLN A 1 107 ? 14.137 13.235 42.443 1.00 10.84 106 GLN A CA 1
ATOM 785 C C . GLN A 1 107 ? 13.597 13.761 41.111 1.00 9.21 106 GLN A C 1
ATOM 786 O O . GLN A 1 107 ? 12.512 14.335 41.058 1.00 10.23 106 GLN A O 1
ATOM 792 N N . SER A 1 108 ? 14.346 13.554 40.035 1.00 11.97 107 SER A N 1
ATOM 793 C CA . SER A 1 108 ? 13.920 14.025 38.717 1.00 11.35 107 SER A CA 1
ATOM 794 C C . SER A 1 108 ? 12.624 13.353 38.266 1.00 11.80 107 SER A C 1
ATOM 795 O O . SER A 1 108 ? 11.814 13.957 37.566 1.00 11.69 107 SER A O 1
ATOM 798 N N . ILE A 1 109 ? 12.444 12.091 38.649 1.00 10.72 108 ILE A N 1
ATOM 799 C CA . ILE A 1 109 ? 11.242 11.346 38.295 1.00 8.94 108 ILE A CA 1
ATOM 800 C C . ILE A 1 109 ? 10.061 11.931 39.060 1.00 10.36 108 ILE A C 1
ATOM 801 O O . ILE A 1 109 ? 9.014 12.236 38.492 1.00 11.18 108 ILE A O 1
ATOM 806 N N . LYS A 1 110 ? 10.248 12.103 40.362 1.00 9.38 109 LYS A N 1
ATOM 807 C CA . LYS A 1 110 ? 9.203 12.641 41.209 1.00 10.72 109 LYS A CA 1
ATOM 808 C C . LYS A 1 110 ? 8.841 14.070 40.807 1.00 10.58 109 LYS A C 1
ATOM 809 O O . LYS A 1 110 ? 7.674 14.467 40.878 1.00 12.90 109 LYS A O 1
ATOM 815 N N . ALA A 1 111 ? 9.838 14.840 40.383 1.00 10.04 110 ALA A N 1
ATOM 816 C CA . ALA A 1 111 ? 9.601 16.228 39.977 1.00 12.54 110 ALA A CA 1
ATOM 817 C C . ALA A 1 111 ? 8.597 16.291 38.827 1.00 15.43 110 ALA A C 1
ATOM 818 O O . ALA A 1 111 ? 7.809 17.242 38.714 1.00 13.19 110 ALA A O 1
ATOM 820 N N . LYS A 1 112 ? 8.620 15.265 37.980 1.00 11.98 111 LYS A N 1
ATOM 821 C CA . LYS A 1 112 ? 7.738 15.198 36.825 1.00 15.16 111 LYS A CA 1
ATOM 822 C C . LYS A 1 112 ? 6.387 14.565 37.125 1.00 14.90 111 LYS A C 1
ATOM 823 O O . LYS A 1 112 ? 5.577 14.348 36.224 1.00 18.26 111 LYS A O 1
ATOM 829 N N . GLY A 1 113 ? 6.140 14.266 38.393 1.00 13.20 112 GLY A N 1
ATOM 830 C CA . GLY A 1 113 ? 4.865 13.684 38.770 1.00 13.52 112 GLY A CA 1
ATOM 831 C C . GLY A 1 113 ? 4.734 12.183 38.555 1.00 13.48 112 GLY A C 1
ATOM 832 O O . GLY A 1 113 ? 3.636 11.638 38.661 1.00 12.76 112 GLY A O 1
ATOM 833 N N . MET A 1 114 ? 5.844 11.515 38.252 1.00 12.68 113 MET A N 1
ATOM 834 C CA . MET A 1 114 ? 5.824 10.067 38.039 1.00 11.53 113 MET A CA 1
ATOM 835 C C . MET A 1 114 ? 6.265 9.344 39.309 1.00 12.91 113 MET A C 1
ATOM 836 O O . MET A 1 114 ? 7.027 9.882 40.107 1.00 11.87 113 MET A O 1
ATOM 841 N N . ARG A 1 115 ? 5.790 8.114 39.480 1.00 10.52 114 ARG A N 1
ATOM 842 C CA . ARG A 1 115 ? 6.135 7.309 40.647 1.00 11.59 114 ARG A CA 1
ATOM 843 C C . ARG A 1 115 ? 7.467 6.596 40.417 1.00 12.38 114 ARG A C 1
ATOM 844 O O . ARG A 1 115 ? 7.584 5.737 39.535 1.00 11.44 114 ARG A O 1
ATOM 852 N N . PRO A 1 116 ? 8.489 6.939 41.213 1.00 11.64 115 PRO A N 1
ATOM 853 C CA . PRO A 1 116 ? 9.802 6.314 41.055 1.00 10.88 115 PRO A CA 1
ATOM 854 C C . PRO A 1 116 ? 9.879 4.892 41.580 1.00 12.42 115 PRO A C 1
ATOM 855 O O . PRO A 1 116 ? 9.389 4.596 42.664 1.00 11.65 115 PRO A O 1
ATOM 859 N N . GLY A 1 117 ? 10.500 4.018 40.795 1.00 12.21 116 GLY A N 1
ATOM 860 C CA . GLY A 1 117 ? 10.668 2.642 41.214 1.00 10.08 116 GLY A CA 1
ATOM 861 C C . GLY A 1 117 ? 12.064 2.217 40.823 1.00 10.26 116 GLY A C 1
ATOM 862 O O . GLY A 1 117 ? 12.689 2.861 39.973 1.00 8.41 116 GLY A O 1
ATOM 863 N N . VAL A 1 118 ? 12.572 1.159 41.454 1.00 6.82 117 VAL A N 1
ATOM 864 C CA . VAL A 1 118 ? 13.897 0.644 41.112 1.00 6.97 117 VAL A CA 1
ATOM 865 C C . VAL A 1 118 ? 13.800 -0.867 40.950 1.00 8.40 117 VAL A C 1
ATOM 866 O O . VAL A 1 118 ? 13.083 -1.535 41.696 1.00 9.04 117 VAL A O 1
ATOM 870 N N . SER A 1 119 ? 14.511 -1.398 39.965 1.00 7.50 118 SER A N 1
ATOM 871 C CA . SER A 1 119 ? 14.488 -2.831 39.710 1.00 9.36 118 SER A CA 1
ATOM 872 C C . SER A 1 119 ? 15.869 -3.450 39.891 1.00 11.05 118 SER A C 1
ATOM 873 O O . SER A 1 119 ? 16.899 -2.775 39.775 1.00 8.37 118 SER A O 1
ATOM 876 N N . LEU A 1 120 ? 15.899 -4.745 40.172 1.00 9.95 119 LEU A N 1
ATOM 877 C CA . LEU A 1 120 ? 17.184 -5.409 40.288 1.00 12.32 119 LEU A CA 1
ATOM 878 C C . LEU A 1 120 ? 17.156 -6.738 39.551 1.00 8.99 119 LEU A C 1
ATOM 879 O O . LEU A 1 120 ? 16.169 -7.472 39.610 1.00 8.81 119 LEU A O 1
ATOM 884 N N . ARG A 1 121 ? 18.236 -7.011 38.827 1.00 10.03 120 ARG A N 1
ATOM 885 C CA . ARG A 1 121 ? 18.376 -8.254 38.079 1.00 7.54 120 ARG A CA 1
ATOM 886 C C . ARG A 1 121 ? 18.592 -9.400 39.066 1.00 8.15 120 ARG A C 1
ATOM 887 O O . ARG A 1 121 ? 18.979 -9.179 40.214 1.00 9.35 120 ARG A O 1
ATOM 895 N N . PRO A 1 122 ? 18.365 -10.643 38.623 1.00 8.72 121 PRO A N 1
ATOM 896 C CA . PRO A 1 122 ? 18.550 -11.788 39.519 1.00 10.31 121 PRO A CA 1
ATOM 897 C C . PRO A 1 122 ? 19.880 -11.807 40.271 1.00 10.26 121 PRO A C 1
ATOM 898 O O . PRO A 1 122 ? 19.913 -12.093 41.466 1.00 11.00 121 PRO A O 1
ATOM 902 N N . GLY A 1 123 ? 20.964 -11.493 39.571 1.00 10.34 122 GLY A N 1
ATOM 903 C CA . GLY A 1 123 ? 22.285 -11.510 40.183 1.00 12.24 122 GLY A CA 1
ATOM 904 C C . GLY A 1 123 ? 22.638 -10.396 41.155 1.00 13.81 122 GLY A C 1
ATOM 905 O O . GLY A 1 123 ? 23.712 -10.421 41.754 1.00 15.50 122 GLY A O 1
ATOM 906 N N . THR A 1 124 ? 21.743 -9.429 41.336 1.00 12.66 123 THR A N 1
ATOM 907 C CA . THR A 1 124 ? 22.004 -8.317 42.247 1.00 11.51 123 THR A CA 1
ATOM 908 C C . THR A 1 124 ? 21.411 -8.534 43.645 1.00 10.99 123 THR A C 1
ATOM 909 O O . THR A 1 124 ? 20.208 -8.740 43.800 1.00 10.54 123 THR A O 1
ATOM 913 N N . PRO A 1 125 ? 22.261 -8.482 44.684 1.00 12.02 124 PRO A N 1
ATOM 914 C CA . PRO A 1 125 ? 21.836 -8.670 46.079 1.00 12.86 124 PRO A CA 1
ATOM 915 C C . PRO A 1 125 ? 20.779 -7.637 46.456 1.00 12.85 124 PRO A C 1
ATOM 916 O O . PRO A 1 125 ? 20.914 -6.460 46.121 1.00 12.27 124 PRO A O 1
ATOM 920 N N . VAL A 1 126 ? 19.738 -8.075 47.154 1.00 11.79 125 VAL A N 1
ATOM 921 C CA . VAL A 1 126 ? 18.656 -7.178 47.542 1.00 11.33 125 VAL A CA 1
ATOM 922 C C . VAL A 1 126 ? 19.082 -6.016 48.444 1.00 13.04 125 VAL A C 1
ATOM 923 O O . VAL A 1 126 ? 18.478 -4.936 48.391 1.00 12.78 125 VAL A O 1
ATOM 927 N N . GLU A 1 127 ? 20.119 -6.218 49.259 1.00 11.61 126 GLU A N 1
ATOM 928 C CA . GLU A 1 127 ? 20.567 -5.154 50.167 1.00 15.45 126 GLU A CA 1
ATOM 929 C C . GLU A 1 127 ? 20.946 -3.870 49.447 1.00 14.25 126 GLU A C 1
ATOM 930 O O . GLU A 1 127 ? 20.923 -2.798 50.054 1.00 16.10 126 GLU A O 1
ATOM 936 N N . GLU A 1 128 ? 21.315 -3.979 48.174 1.00 11.82 127 GLU A N 1
ATOM 937 C CA . GLU A 1 128 ? 21.703 -2.812 47.387 1.00 14.88 127 GLU A CA 1
ATOM 938 C C . GLU A 1 128 ? 20.596 -1.774 47.242 1.00 14.51 127 GLU A C 1
ATOM 939 O O . GLU A 1 128 ? 20.885 -0.585 47.071 1.00 15.47 127 GLU A O 1
ATOM 945 N N . VAL A 1 129 ? 19.336 -2.199 47.298 1.00 12.39 128 VAL A N 1
ATOM 946 C CA . VAL A 1 129 ? 18.252 -1.230 47.144 1.00 13.86 128 VAL A CA 1
ATOM 947 C C . VAL A 1 129 ? 17.747 -0.637 48.462 1.00 14.64 128 VAL A C 1
ATOM 948 O O . VAL A 1 129 ? 16.928 0.276 48.449 1.00 12.69 128 VAL A O 1
ATOM 952 N N . PHE A 1 130 ? 18.239 -1.137 49.595 1.00 12.98 129 PHE A N 1
ATOM 953 C CA . PHE A 1 130 ? 17.787 -0.617 50.884 1.00 12.85 129 PHE A CA 1
ATOM 954 C C . PHE A 1 130 ? 17.961 0.905 50.994 1.00 11.90 129 PHE A C 1
ATOM 955 O O . PHE A 1 130 ? 17.049 1.607 51.430 1.00 11.15 129 PHE A O 1
ATOM 963 N N . PRO A 1 131 ? 19.130 1.435 50.604 1.00 13.10 130 PRO A N 1
ATOM 964 C CA . PRO A 1 131 ? 19.329 2.890 50.685 1.00 15.34 130 PRO A CA 1
ATOM 965 C C . PRO A 1 131 ? 18.305 3.680 49.855 1.00 14.93 130 PRO A C 1
ATOM 966 O O . PRO A 1 131 ? 17.904 4.783 50.232 1.00 11.80 130 PRO A O 1
ATOM 970 N N . LEU A 1 132 ? 17.889 3.117 48.721 1.00 13.45 131 LEU A N 1
ATOM 971 C CA . LEU A 1 132 ? 16.923 3.788 47.852 1.00 12.74 131 LEU A CA 1
ATOM 972 C C . LEU A 1 132 ? 15.526 3.830 48.452 1.00 12.32 131 LEU A C 1
ATOM 973 O O . LEU A 1 132 ? 14.764 4.762 48.200 1.00 14.56 131 LEU A O 1
ATOM 978 N N . VAL A 1 133 ? 15.186 2.811 49.239 1.00 9.04 132 VAL A N 1
ATOM 979 C CA . VAL A 1 133 ? 13.884 2.744 49.887 1.00 10.37 132 VAL A CA 1
ATOM 980 C C . VAL A 1 133 ? 13.880 3.660 51.118 1.00 11.36 132 VAL A C 1
ATOM 981 O O . VAL A 1 133 ? 12.864 4.259 51.457 1.00 12.66 132 VAL A O 1
ATOM 985 N N . GLU A 1 134 ? 15.031 3.769 51.765 1.00 11.55 133 GLU A N 1
ATOM 986 C CA . GLU A 1 134 ? 15.153 4.565 52.986 1.00 17.04 133 GLU A CA 1
ATOM 987 C C . GLU A 1 134 ? 15.563 6.028 52.816 1.00 17.12 133 GLU A C 1
ATOM 988 O O . GLU A 1 134 ? 15.650 6.763 53.800 1.00 16.32 133 GLU A O 1
ATOM 994 N N . ALA A 1 135 ? 15.801 6.449 51.579 1.00 14.97 134 ALA A N 1
ATOM 995 C CA . ALA A 1 135 ? 16.223 7.823 51.293 1.00 15.79 134 ALA A CA 1
ATOM 996 C C . ALA A 1 135 ? 15.169 8.881 51.613 1.00 14.86 134 ALA A C 1
ATOM 997 O O . ALA A 1 135 ? 13.983 8.577 51.688 1.00 14.47 134 ALA A O 1
ATOM 999 N N . GLU A 1 136 ? 15.610 10.128 51.784 1.00 17.64 135 GLU A N 1
ATOM 1000 C CA . GLU A 1 136 ? 14.686 11.236 52.064 1.00 19.40 135 GLU A CA 1
ATOM 1001 C C . GLU A 1 136 ? 13.627 11.320 50.978 1.00 15.78 135 GLU A C 1
ATOM 1002 O O . GLU A 1 136 ? 12.467 11.610 51.256 1.00 15.42 135 GLU A O 1
ATOM 1008 N N . ASN A 1 137 ? 14.052 11.105 49.734 1.00 15.63 136 ASN A N 1
ATOM 1009 C CA . ASN A 1 137 ? 13.162 11.079 48.570 1.00 13.79 136 ASN A CA 1
ATOM 1010 C C . ASN A 1 137 ? 13.454 9.665 48.051 1.00 12.59 136 ASN A C 1
ATOM 1011 O O . ASN A 1 137 ? 14.383 9.448 47.281 1.00 11.57 136 ASN A O 1
ATOM 1016 N N . PRO A 1 138 ? 12.658 8.682 48.489 1.00 13.21 137 PRO A N 1
ATOM 1017 C CA . PRO A 1 138 ? 12.847 7.283 48.097 1.00 12.24 137 PRO A CA 1
ATOM 1018 C C . PRO A 1 138 ? 12.045 6.764 46.926 1.00 13.56 137 PRO A C 1
ATOM 1019 O O . PRO A 1 138 ? 11.148 7.438 46.418 1.00 10.01 137 PRO A O 1
ATOM 1023 N N . VAL A 1 139 ? 12.382 5.544 46.504 1.00 11.41 138 VAL A N 1
ATOM 1024 C CA . VAL A 1 139 ? 11.629 4.901 45.449 1.00 10.97 138 VAL A CA 1
ATOM 1025 C C . VAL A 1 139 ? 10.345 4.512 46.163 1.00 11.46 138 VAL A C 1
ATOM 1026 O O . VAL A 1 139 ? 10.339 4.351 47.389 1.00 12.22 138 VAL A O 1
ATOM 1030 N N . GLU A 1 140 ? 9.265 4.368 45.409 1.00 9.56 139 GLU A N 1
ATOM 1031 C CA . GLU A 1 140 ? 7.971 4.000 45.966 1.00 11.83 139 GLU A CA 1
ATOM 1032 C C . GLU A 1 140 ? 7.584 2.595 45.526 1.00 9.84 139 GLU A C 1
ATOM 1033 O O . GLU A 1 140 ? 6.493 2.119 45.811 1.00 10.51 139 GLU A O 1
ATOM 1039 N N . LEU A 1 141 ? 8.506 1.934 44.844 1.00 10.75 140 LEU A N 1
ATOM 1040 C CA . LEU A 1 141 ? 8.272 0.584 44.360 1.00 9.94 140 LEU A CA 1
ATOM 1041 C C . LEU A 1 141 ? 9.604 -0.087 44.090 1.00 10.58 140 LEU A C 1
ATOM 1042 O O . LEU A 1 141 ? 10.552 0.554 43.645 1.00 8.89 140 LEU A O 1
ATOM 1047 N N . VAL A 1 142 ? 9.691 -1.370 44.409 1.00 10.50 141 VAL A N 1
ATOM 1048 C CA . VAL A 1 142 ? 10.891 -2.122 44.097 1.00 9.88 141 VAL A CA 1
ATOM 1049 C C . VAL A 1 142 ? 10.435 -3.303 43.255 1.00 9.50 141 VAL A C 1
ATOM 1050 O O . VAL A 1 142 ? 9.523 -4.046 43.639 1.00 11.33 141 VAL A O 1
ATOM 1054 N N . LEU A 1 143 ? 11.074 -3.459 42.103 1.00 8.84 142 LEU A N 1
ATOM 1055 C CA . LEU A 1 143 ? 10.754 -4.532 41.178 1.00 9.13 142 LEU A CA 1
ATOM 1056 C C . LEU A 1 143 ? 11.803 -5.624 41.213 1.00 8.26 142 LEU A C 1
ATOM 1057 O O . LEU A 1 143 ? 12.929 -5.434 40.756 1.00 10.50 142 LEU A O 1
ATOM 1062 N N . VAL A 1 144 ? 11.426 -6.764 41.776 1.00 9.25 143 VAL A N 1
ATOM 1063 C CA . VAL A 1 144 ? 12.321 -7.909 41.845 1.00 10.85 143 VAL A CA 1
ATOM 1064 C C . VAL A 1 144 ? 12.099 -8.726 40.571 1.00 10.60 143 VAL A C 1
ATOM 1065 O O . VAL A 1 144 ? 11.022 -9.299 40.378 1.00 9.13 143 VAL A O 1
ATOM 1069 N N . MET A 1 145 ? 13.099 -8.752 39.692 1.00 9.17 144 MET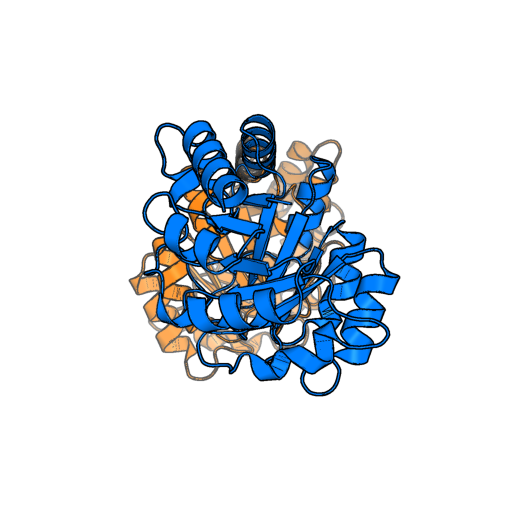 A N 1
ATOM 1070 C CA . MET A 1 145 ? 12.992 -9.535 38.470 1.00 8.48 144 MET A CA 1
ATOM 1071 C C . MET A 1 145 ? 13.061 -10.991 38.894 1.00 10.14 144 MET A C 1
ATOM 1072 O O . MET A 1 145 ? 13.919 -11.350 39.703 1.00 8.48 144 MET A O 1
ATOM 1077 N N . THR A 1 146 ? 12.160 -11.813 38.355 1.00 10.20 145 THR A N 1
ATOM 1078 C CA . THR A 1 146 ? 12.128 -13.242 38.669 1.00 10.42 145 THR A CA 1
ATOM 1079 C C . THR A 1 146 ? 12.582 -14.116 37.480 1.00 12.69 145 THR A C 1
ATOM 1080 O O . THR A 1 146 ? 12.398 -15.331 37.472 1.00 11.76 145 THR A O 1
ATOM 1084 N N . VAL A 1 147 ? 13.167 -13.457 36.480 1.00 11.90 146 VAL A N 1
ATOM 1085 C CA . VAL A 1 147 ? 13.780 -14.085 35.306 1.00 11.00 146 VAL A CA 1
ATOM 1086 C C . VAL A 1 147 ? 14.854 -13.071 34.901 1.00 11.69 146 VAL A C 1
ATOM 1087 O O . VAL A 1 147 ? 14.805 -11.926 35.339 1.00 10.99 146 VAL A O 1
ATOM 1091 N N . GLU A 1 148 ? 15.838 -13.485 34.109 1.00 12.34 147 GLU A N 1
ATOM 1092 C CA . GLU A 1 148 ? 16.855 -12.541 33.642 1.00 14.04 147 GLU A CA 1
ATOM 1093 C C . GLU A 1 148 ? 16.094 -11.644 32.657 1.00 16.16 147 GLU A C 1
ATOM 1094 O O . GLU A 1 148 ? 15.527 -12.136 31.682 1.00 16.47 147 GLU A O 1
ATOM 1100 N N . PRO A 1 149 ? 16.077 -10.319 32.889 1.00 15.31 148 PRO A N 1
ATOM 1101 C CA . PRO A 1 149 ? 15.339 -9.445 31.967 1.00 16.41 148 PRO A CA 1
ATOM 1102 C C . PRO A 1 149 ? 15.752 -9.443 30.501 1.00 16.82 148 PRO A C 1
ATOM 1103 O O . PRO A 1 149 ? 16.937 -9.558 30.161 1.00 15.00 148 PRO A O 1
ATOM 1107 N N . GLY A 1 150 ? 14.750 -9.298 29.639 1.00 17.14 149 GLY A N 1
ATOM 1108 C CA . GLY A 1 150 ? 14.992 -9.265 28.210 1.00 20.12 149 GLY A CA 1
ATOM 1109 C C . GLY A 1 150 ? 13.898 -9.932 27.394 1.00 22.84 149 GLY A C 1
ATOM 1110 O O . GLY A 1 150 ? 13.518 -9.434 26.334 1.00 21.63 149 GLY A O 1
ATOM 1111 N N . PHE A 1 151 ? 13.378 -11.055 27.883 1.00 23.52 150 PHE A N 1
ATOM 1112 C CA . PHE A 1 151 ? 12.345 -11.780 27.144 1.00 25.64 150 PHE A CA 1
ATOM 1113 C C . PHE A 1 151 ? 11.236 -12.375 27.997 1.00 26.54 150 PHE A C 1
ATOM 1114 O O . PHE A 1 151 ? 11.442 -12.712 29.165 1.00 24.74 150 PHE A O 1
ATOM 1122 N N . GLY A 1 152 ? 10.062 -12.513 27.391 1.00 27.19 151 GLY A N 1
ATOM 1123 C CA . GLY A 1 152 ? 8.939 -13.107 28.087 1.00 28.27 151 GLY A CA 1
ATOM 1124 C C . GLY A 1 152 ? 9.022 -14.614 27.908 1.00 28.88 151 GLY A C 1
ATOM 1125 O O . GLY A 1 152 ? 9.894 -15.111 27.186 1.00 28.17 151 GLY A O 1
ATOM 1126 N N . GLY A 1 153 ? 8.139 -15.346 28.575 1.00 29.80 152 GLY A N 1
ATOM 1127 C CA . GLY A 1 153 ? 8.141 -16.793 28.439 1.00 28.97 152 GLY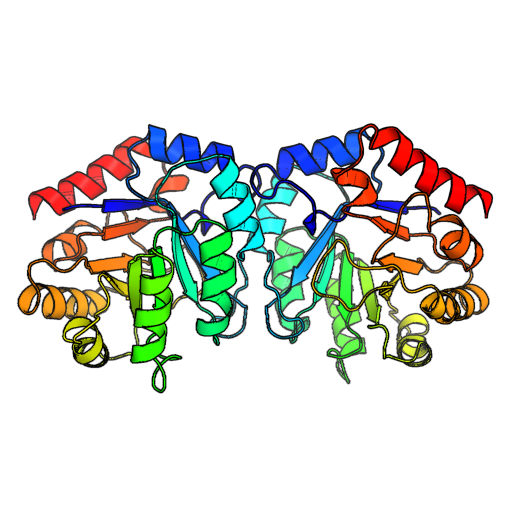 A CA 1
ATOM 1128 C C . GLY A 1 153 ? 9.256 -17.563 29.134 1.00 29.61 152 GLY A C 1
ATOM 1129 O O . GLY A 1 153 ? 9.367 -18.773 28.937 1.00 30.01 152 GLY A O 1
ATOM 1130 N N . GLN A 1 154 ? 10.077 -16.893 29.942 1.00 26.25 153 GLN A N 1
ATOM 1131 C CA . GLN A 1 154 ? 11.164 -17.582 30.647 1.00 23.45 153 GLN A CA 1
ATOM 1132 C C . GLN A 1 154 ? 10.678 -18.252 31.933 1.00 20.19 153 GLN A C 1
ATOM 1133 O O . GLN A 1 154 ? 9.578 -17.975 32.411 1.00 22.83 153 GLN A O 1
ATOM 1139 N N . LYS A 1 155 ? 11.513 -19.121 32.498 1.00 19.91 154 LYS A N 1
ATOM 1140 C CA . LYS A 1 155 ? 11.151 -19.845 33.717 1.00 18.41 154 LYS A CA 1
ATOM 1141 C C . LYS A 1 155 ? 11.299 -19.053 35.007 1.00 12.32 154 LYS A C 1
ATOM 1142 O O . LYS A 1 155 ? 12.352 -18.501 35.288 1.00 14.01 154 LYS A O 1
ATOM 1148 N N . PHE A 1 156 ? 10.232 -19.044 35.795 1.00 13.39 155 PHE A N 1
ATOM 1149 C CA . PHE A 1 156 ? 10.186 -18.354 37.078 1.00 12.82 155 PHE A CA 1
ATOM 1150 C C . PHE A 1 156 ? 11.342 -18.848 37.966 1.00 13.01 155 PHE A C 1
ATOM 1151 O O . PHE A 1 156 ? 11.600 -20.050 38.035 1.00 11.62 155 PHE A O 1
ATOM 1159 N N . MET A 1 157 ? 12.042 -17.926 38.631 1.00 11.87 156 MET A N 1
ATOM 1160 C CA . MET A 1 157 ? 13.167 -18.281 39.509 1.00 12.73 156 MET A CA 1
ATOM 1161 C C . MET A 1 157 ? 12.774 -18.151 40.979 1.00 14.02 156 MET A C 1
ATOM 1162 O O . MET A 1 157 ? 12.838 -17.063 41.542 1.00 11.75 156 MET A O 1
ATOM 1167 N N . PRO A 1 158 ? 12.391 -19.265 41.630 1.00 15.20 157 PRO A N 1
ATOM 1168 C CA . PRO A 1 158 ? 11.989 -19.230 43.043 1.00 14.29 157 PRO A CA 1
ATOM 1169 C C . PRO A 1 158 ? 12.992 -18.578 43.996 1.00 12.01 157 PRO A C 1
ATOM 1170 O O . PRO A 1 158 ? 12.606 -17.959 44.982 1.00 11.75 157 PRO A O 1
ATOM 1174 N N . GLU A 1 159 ? 14.282 -18.732 43.719 1.00 11.58 158 GLU A N 1
ATOM 1175 C CA . GLU A 1 159 ? 15.295 -18.163 44.594 1.00 13.40 158 GLU A CA 1
ATOM 1176 C C . GLU A 1 159 ? 15.106 -16.656 44.789 1.00 14.03 158 GLU A C 1
ATOM 1177 O O . GLU A 1 159 ? 15.497 -16.091 45.811 1.00 11.22 158 GLU A O 1
ATOM 1183 N N . MET A 1 160 ? 14.482 -15.997 43.821 1.00 9.62 159 MET A N 1
ATOM 1184 C CA . MET A 1 160 ? 14.272 -14.560 43.953 1.00 10.62 159 MET A CA 1
ATOM 1185 C C . MET A 1 160 ? 13.233 -14.211 45.021 1.00 12.42 159 MET A C 1
ATOM 1186 O O . MET A 1 160 ? 13.128 -13.061 45.430 1.00 12.13 159 MET A O 1
ATOM 1191 N N . MET A 1 161 ? 12.470 -15.200 45.488 1.00 11.53 160 MET A N 1
ATOM 1192 C CA . MET A 1 161 ? 11.467 -14.926 46.509 1.00 11.06 160 MET A CA 1
ATOM 1193 C C . MET A 1 161 ? 12.098 -14.471 47.815 1.00 12.68 160 MET A C 1
ATOM 1194 O O . MET A 1 161 ? 11.445 -13.799 48.613 1.00 12.94 160 MET A O 1
ATOM 1199 N N . GLU A 1 162 ? 13.362 -14.831 48.034 1.00 9.61 161 GLU A N 1
ATOM 1200 C CA . GLU A 1 162 ? 14.069 -14.408 49.246 1.00 12.55 161 GLU A CA 1
ATOM 1201 C C . GLU A 1 162 ? 14.233 -12.882 49.266 1.00 12.08 161 GLU A C 1
ATOM 1202 O O . GLU A 1 162 ? 14.252 -12.264 50.330 1.00 10.59 161 GLU A O 1
ATOM 1208 N N . LYS A 1 163 ? 14.349 -12.277 48.089 1.00 10.38 162 LYS A N 1
ATOM 1209 C CA . LYS A 1 163 ? 14.493 -10.824 48.012 1.00 11.29 162 LYS A CA 1
ATOM 1210 C C . LYS A 1 163 ? 13.160 -10.181 48.361 1.00 10.76 162 LYS A C 1
ATOM 1211 O O . LYS A 1 163 ? 13.102 -9.184 49.087 1.00 11.97 162 LYS A O 1
ATOM 1217 N N . VAL A 1 164 ? 12.089 -10.754 47.824 1.00 9.89 163 VAL A N 1
ATOM 1218 C CA . VAL A 1 164 ? 10.745 -10.268 48.080 1.00 9.40 163 VAL A CA 1
ATOM 1219 C C . VAL A 1 164 ? 10.470 -10.347 49.582 1.00 13.10 163 VAL A C 1
ATOM 1220 O O . VAL A 1 164 ? 9.957 -9.402 50.177 1.00 9.70 163 VAL A O 1
ATOM 1224 N N . ARG A 1 165 ? 10.812 -11.481 50.190 1.00 11.85 164 ARG A N 1
ATOM 1225 C CA . ARG A 1 165 ? 10.599 -11.658 51.626 1.00 14.37 164 ARG A CA 1
ATOM 1226 C C . ARG A 1 165 ? 11.372 -10.652 52.462 1.00 12.31 164 ARG A C 1
ATOM 1227 O O . ARG A 1 165 ? 10.824 -10.075 53.398 1.00 13.65 164 ARG A O 1
ATOM 1235 N N . ALA A 1 166 ? 12.647 -10.460 52.133 1.00 12.10 165 ALA A N 1
ATOM 1236 C CA . ALA A 1 166 ? 13.498 -9.528 52.865 1.00 12.15 165 ALA A CA 1
ATOM 1237 C C . ALA A 1 166 ? 12.914 -8.124 52.836 1.00 13.79 165 ALA A C 1
ATOM 1238 O O . ALA A 1 166 ? 12.888 -7.432 53.854 1.00 12.96 165 ALA A O 1
ATOM 1240 N N . LEU A 1 167 ? 12.458 -7.705 51.661 1.00 13.10 166 LEU A N 1
ATOM 1241 C CA . LEU A 1 167 ? 11.866 -6.383 51.494 1.00 12.68 166 LEU A CA 1
ATOM 1242 C C . LEU A 1 167 ? 10.559 -6.236 52.278 1.00 13.53 166 LEU A C 1
ATOM 1243 O O . LEU A 1 167 ? 10.358 -5.238 52.974 1.00 13.43 166 LEU A O 1
ATOM 1248 N N . ARG A 1 168 ? 9.669 -7.220 52.165 1.00 11.47 167 ARG A N 1
ATOM 1249 C CA . ARG A 1 168 ? 8.393 -7.150 52.876 1.00 12.83 167 ARG A CA 1
ATOM 1250 C C . ARG A 1 168 ? 8.590 -7.075 54.389 1.00 16.84 167 ARG A C 1
ATOM 1251 O O . ARG A 1 168 ? 7.885 -6.336 55.083 1.00 15.06 167 ARG A O 1
ATOM 1259 N N . LYS A 1 169 ? 9.543 -7.847 54.898 1.00 15.65 168 LYS A N 1
ATOM 1260 C CA . LYS A 1 169 ? 9.828 -7.851 56.329 1.00 17.49 168 LYS A CA 1
ATOM 1261 C C . LYS A 1 169 ? 10.252 -6.463 56.812 1.00 18.93 168 LYS A C 1
ATOM 1262 O O . LYS A 1 169 ? 9.749 -5.973 57.821 1.00 19.83 168 LYS A O 1
ATOM 1268 N N . LYS A 1 170 ? 11.173 -5.833 56.086 1.00 17.77 169 LYS A N 1
ATOM 1269 C CA . LYS A 1 170 ? 11.674 -4.511 56.458 1.00 17.43 169 LYS A CA 1
ATOM 1270 C C . LYS A 1 170 ? 10.714 -3.368 56.158 1.00 18.82 169 LYS A C 1
ATOM 1271 O O . LYS A 1 170 ? 10.640 -2.403 56.924 1.00 18.54 169 LYS A O 1
ATOM 1277 N N . TYR A 1 171 ? 9.989 -3.477 55.046 1.00 16.67 170 TYR A N 1
ATOM 1278 C CA . TYR A 1 171 ? 9.069 -2.425 54.608 1.00 16.84 170 TYR A CA 1
ATOM 1279 C C . TYR A 1 171 ? 7.655 -2.956 54.367 1.00 18.35 170 TYR A C 1
ATOM 1280 O O . TYR A 1 171 ? 7.278 -3.249 53.234 1.00 17.82 170 TYR A O 1
ATOM 1289 N N . PRO A 1 172 ? 6.842 -3.055 55.428 1.00 18.07 171 PRO A N 1
ATOM 1290 C CA . PRO A 1 172 ? 5.476 -3.562 55.292 1.00 18.38 171 PRO A CA 1
ATOM 1291 C C . PRO A 1 172 ? 4.506 -2.839 54.358 1.00 18.78 171 PRO A C 1
ATOM 1292 O O . PRO A 1 172 ? 3.548 -3.443 53.894 1.00 20.26 171 PRO A O 1
ATOM 1296 N N . SER A 1 173 ? 4.734 -1.563 54.066 1.00 18.24 172 SER A N 1
ATOM 1297 C CA . SER A 1 173 ? 3.798 -0.864 53.190 1.00 20.14 172 SER A CA 1
ATOM 1298 C C . SER A 1 173 ? 4.344 -0.596 51.790 1.00 19.20 172 SER A C 1
ATOM 1299 O O . SER A 1 173 ? 3.647 -0.045 50.941 1.00 20.20 172 SER A O 1
ATOM 1302 N N . LEU A 1 174 ? 5.581 -1.009 51.543 1.00 17.38 173 LEU A N 1
ATOM 1303 C CA . LEU A 1 174 ? 6.203 -0.793 50.242 1.00 15.67 173 LEU A CA 1
ATOM 1304 C C . LEU A 1 174 ? 5.592 -1.641 49.126 1.00 15.88 173 LEU A C 1
ATOM 1305 O O . LEU A 1 174 ? 5.259 -2.814 49.330 1.00 13.89 173 LEU A O 1
ATOM 1310 N N . ASP A 1 175 ? 5.433 -1.044 47.947 1.00 13.93 174 ASP A N 1
ATOM 1311 C CA . ASP A 1 175 ? 4.928 -1.790 46.798 1.00 12.14 174 ASP A CA 1
ATOM 1312 C C . ASP A 1 175 ? 6.094 -2.667 46.325 1.00 11.58 174 ASP A C 1
ATOM 1313 O O . ASP A 1 175 ? 7.159 -2.160 45.995 1.00 10.77 174 ASP A O 1
ATOM 1318 N N . ILE A 1 176 ? 5.898 -3.980 46.320 1.00 10.40 175 ILE A N 1
ATOM 1319 C CA . ILE A 1 176 ? 6.931 -4.901 45.858 1.00 9.37 175 ILE A CA 1
ATOM 1320 C C . ILE A 1 176 ? 6.348 -5.568 44.622 1.00 11.91 175 ILE A C 1
ATOM 1321 O O . ILE A 1 176 ? 5.300 -6.222 44.689 1.00 11.40 175 ILE A O 1
ATOM 1326 N N . GLU A 1 177 ? 7.021 -5.376 43.493 1.00 9.64 176 GLU A N 1
ATOM 1327 C CA . GLU A 1 177 ? 6.568 -5.921 42.222 1.00 8.78 176 GLU A CA 1
ATOM 1328 C C . GLU A 1 177 ? 7.452 -7.086 41.792 1.00 7.69 176 GLU A C 1
ATOM 1329 O O . GLU A 1 177 ? 8.642 -7.116 42.102 1.00 9.57 176 GLU A O 1
ATOM 1335 N N . VAL A 1 178 ? 6.864 -8.057 41.103 1.00 8.55 177 VAL A N 1
ATOM 1336 C CA . VAL A 1 178 ? 7.641 -9.179 40.580 1.00 6.87 177 VAL A CA 1
ATOM 1337 C C . VAL A 1 178 ? 7.321 -9.300 39.099 1.00 7.45 177 VAL A C 1
ATOM 1338 O O . VAL A 1 178 ? 6.186 -9.067 38.676 1.00 8.55 177 VAL A O 1
ATOM 1342 N N . ASP A 1 179 ? 8.328 -9.651 38.310 1.00 8.53 178 ASP A N 1
ATOM 1343 C CA . ASP A 1 179 ? 8.135 -9.801 36.874 1.00 10.42 178 ASP A CA 1
ATOM 1344 C C . ASP A 1 179 ? 9.005 -10.921 36.326 1.00 7.45 178 ASP A C 1
ATOM 1345 O O . ASP A 1 179 ? 10.222 -10.915 36.506 1.00 8.72 178 ASP A O 1
ATOM 1350 N N . GLY A 1 180 ? 8.372 -11.869 35.647 1.00 9.22 179 GLY A N 1
ATOM 1351 C CA . GLY A 1 180 ? 9.108 -12.979 35.080 1.00 9.83 179 GLY A CA 1
ATOM 1352 C C . GLY A 1 180 ? 8.484 -14.308 35.454 1.00 11.05 179 GLY A C 1
ATOM 1353 O O . GLY A 1 180 ? 8.691 -14.802 36.558 1.00 10.20 179 GLY A O 1
ATOM 1354 N N . GLY A 1 181 ? 7.710 -14.876 34.535 1.00 12.41 180 GLY A N 1
ATOM 1355 C CA . GLY A 1 181 ? 7.077 -16.161 34.783 1.00 14.83 180 GLY A CA 1
ATOM 1356 C C . GLY A 1 181 ? 5.936 -16.176 35.787 1.00 13.69 180 GLY A C 1
ATOM 1357 O O . GLY A 1 181 ? 5.614 -17.231 36.333 1.00 12.92 180 GLY A O 1
ATOM 1358 N N . LEU A 1 182 ? 5.317 -15.029 36.051 1.00 12.16 181 LEU A N 1
ATOM 1359 C CA . LEU A 1 182 ? 4.214 -15.019 37.010 1.00 9.70 181 LEU A CA 1
ATOM 1360 C C . LEU A 1 182 ? 2.939 -15.502 36.339 1.00 11.63 181 LEU A C 1
ATOM 1361 O O . LEU A 1 182 ? 2.638 -15.140 35.198 1.00 10.02 181 LEU A O 1
ATOM 1366 N N . GLY A 1 183 ? 2.196 -16.340 37.050 1.00 10.95 182 GLY A N 1
ATOM 1367 C CA . GLY A 1 183 ? 0.960 -16.863 36.508 1.00 11.65 182 GLY A CA 1
ATOM 1368 C C . GLY A 1 183 ? 0.298 -17.704 37.575 1.00 12.46 182 GLY A C 1
ATOM 1369 O O . GLY A 1 183 ? 0.783 -17.750 38.706 1.00 12.33 182 GLY A O 1
ATOM 1370 N N . PRO A 1 184 ? -0.811 -18.381 37.253 1.00 14.50 183 PRO A N 1
ATOM 1371 C CA . PRO A 1 184 ? -1.512 -19.220 38.231 1.00 15.05 183 PRO A CA 1
ATOM 1372 C C . PRO A 1 184 ? -0.622 -20.203 39.007 1.00 14.86 183 PRO A C 1
ATOM 1373 O O . PRO A 1 184 ? -0.828 -20.423 40.195 1.00 16.03 183 PRO A O 1
ATOM 1377 N N . SER A 1 185 ? 0.367 -20.782 38.339 1.00 16.77 184 SER A N 1
ATOM 1378 C CA . SER A 1 185 ? 1.221 -21.774 38.982 1.00 17.69 184 SER A CA 1
ATOM 1379 C C . SER A 1 185 ? 2.353 -21.226 39.849 1.00 17.59 184 SER A C 1
ATOM 1380 O O . SER A 1 185 ? 2.975 -21.979 40.603 1.00 16.50 184 SER A O 1
ATOM 1383 N N . THR A 1 186 ? 2.621 -19.926 39.746 1.00 13.25 185 THR A N 1
ATOM 1384 C CA . THR A 1 186 ? 3.692 -19.311 40.527 1.00 12.91 185 THR A CA 1
ATOM 1385 C C . THR A 1 186 ? 3.243 -18.163 41.435 1.00 11.17 185 THR A C 1
ATOM 1386 O O . THR A 1 186 ? 4.035 -17.656 42.222 1.00 11.33 185 THR A O 1
ATOM 1390 N N . ILE A 1 187 ? 1.980 -17.759 41.349 1.00 11.36 186 ILE A N 1
ATOM 1391 C CA . ILE A 1 187 ? 1.522 -16.646 42.171 1.00 10.93 186 ILE A CA 1
ATOM 1392 C C . ILE A 1 187 ? 1.480 -16.925 43.673 1.00 12.71 186 ILE A C 1
ATOM 1393 O O . ILE A 1 187 ? 1.818 -16.056 44.470 1.00 10.12 186 ILE A O 1
ATOM 1398 N N . ASP A 1 188 ? 1.091 -18.130 44.075 1.00 11.87 187 ASP A N 1
ATOM 1399 C CA . ASP A 1 188 ? 1.017 -18.396 45.504 1.00 12.53 187 ASP A CA 1
ATOM 1400 C C . ASP A 1 188 ? 2.338 -18.209 46.236 1.00 11.52 187 ASP A C 1
ATOM 1401 O O . ASP A 1 188 ? 2.373 -17.563 47.284 1.00 11.92 187 ASP A O 1
ATOM 1406 N N . VAL A 1 189 ? 3.426 -18.744 45.692 1.00 11.59 188 VAL A N 1
ATOM 1407 C CA . VAL A 1 189 ? 4.709 -18.603 46.374 1.00 11.80 188 VAL A CA 1
ATOM 1408 C C . VAL A 1 189 ? 5.139 -17.131 46.433 1.00 12.49 188 VAL A C 1
ATOM 1409 O O . VAL A 1 189 ? 5.737 -16.690 47.412 1.00 12.56 188 VAL A O 1
ATOM 1413 N N . ALA A 1 190 ? 4.809 -16.371 45.393 1.00 12.34 189 ALA A N 1
ATOM 1414 C CA . ALA A 1 190 ? 5.163 -14.950 45.340 1.00 10.90 189 ALA A CA 1
ATOM 1415 C C . ALA A 1 190 ? 4.304 -14.147 46.310 1.00 13.03 189 ALA A C 1
ATOM 1416 O O . ALA A 1 190 ? 4.800 -13.252 47.006 1.00 12.98 189 ALA A O 1
ATOM 1418 N N . ALA A 1 191 ? 3.014 -14.465 46.360 1.00 11.90 190 ALA A N 1
ATOM 1419 C CA . ALA A 1 191 ? 2.112 -13.761 47.263 1.00 13.11 190 ALA A CA 1
ATOM 1420 C C . ALA A 1 191 ? 2.517 -14.036 48.714 1.00 14.22 190 ALA A C 1
ATOM 1421 O O . ALA A 1 191 ? 2.516 -13.133 49.555 1.00 11.84 190 ALA A O 1
ATOM 1423 N N . SER A 1 192 ? 2.865 -15.288 49.005 1.00 14.22 191 SER A N 1
ATOM 1424 C CA . SER A 1 192 ? 3.278 -15.660 50.355 1.00 14.79 191 SER A CA 1
ATOM 1425 C C . SER A 1 192 ? 4.561 -14.941 50.748 1.00 13.99 191 SER A C 1
ATOM 1426 O O . SER A 1 192 ? 4.733 -14.550 51.903 1.00 15.14 191 SER A O 1
ATOM 1429 N N . ALA A 1 193 ? 5.464 -14.768 49.788 1.00 12.09 192 ALA A N 1
ATOM 1430 C CA . ALA A 1 193 ? 6.728 -14.093 50.060 1.00 11.87 192 ALA A CA 1
ATOM 1431 C C . ALA A 1 193 ? 6.515 -12.611 50.378 1.00 11.78 192 ALA A C 1
ATOM 1432 O O . ALA A 1 193 ? 7.322 -12.006 51.079 1.00 12.15 192 ALA A O 1
ATOM 1434 N N . GLY A 1 194 ? 5.440 -12.027 49.854 1.00 10.64 193 GLY A N 1
ATOM 1435 C CA . GLY A 1 194 ? 5.164 -10.629 50.134 1.00 11.80 193 GLY A CA 1
ATOM 1436 C C . GLY A 1 194 ? 4.961 -9.721 48.930 1.00 12.31 193 GLY A C 1
ATOM 1437 O O . GLY A 1 194 ? 4.754 -8.518 49.103 1.00 12.88 193 GLY A O 1
ATOM 1438 N N . ALA A 1 195 ? 5.018 -10.268 47.717 1.00 11.79 194 ALA A N 1
ATOM 1439 C CA . ALA A 1 195 ? 4.822 -9.444 46.509 1.00 12.26 194 ALA A CA 1
ATOM 1440 C C . ALA A 1 195 ? 3.360 -9.022 46.372 1.00 13.29 194 ALA A C 1
ATOM 1441 O O . ALA A 1 195 ? 2.460 -9.846 46.527 1.00 14.69 194 ALA A O 1
ATOM 1443 N N . ASN A 1 196 ? 3.111 -7.744 46.082 1.00 11.98 195 ASN A N 1
ATOM 1444 C CA . ASN A 1 196 ? 1.733 -7.280 45.929 1.00 11.83 195 ASN A CA 1
ATOM 1445 C C . ASN A 1 196 ? 1.418 -6.719 44.532 1.00 12.16 195 ASN A C 1
ATOM 1446 O O . ASN A 1 196 ? 0.249 -6.596 44.152 1.00 11.02 195 ASN A O 1
ATOM 1451 N N . CYS A 1 197 ? 2.458 -6.380 43.773 1.00 11.41 196 CYS A N 1
ATOM 1452 C CA . CYS A 1 197 ? 2.285 -5.884 42.410 1.00 10.53 196 CYS A CA 1
ATOM 1453 C C . CYS A 1 197 ? 2.754 -7.009 41.487 1.00 10.60 196 CYS A C 1
ATOM 1454 O O . CYS A 1 197 ? 3.923 -7.395 41.506 1.00 10.80 196 CYS A O 1
ATOM 1457 N N . ILE A 1 198 ? 1.835 -7.519 40.678 1.00 9.34 197 ILE A N 1
ATOM 1458 C CA . ILE A 1 198 ? 2.126 -8.655 39.811 1.00 11.29 197 ILE A CA 1
ATOM 1459 C C . ILE A 1 198 ? 2.140 -8.356 38.320 1.00 9.07 197 ILE A C 1
ATOM 1460 O O . ILE A 1 198 ? 1.113 -8.005 37.733 1.00 9.99 197 ILE A O 1
ATOM 1465 N N . VAL A 1 199 ? 3.308 -8.508 37.703 1.00 8.09 198 VAL A N 1
ATOM 1466 C CA . VAL A 1 199 ? 3.429 -8.286 36.271 1.00 8.82 198 VAL A CA 1
ATOM 1467 C C . VAL A 1 199 ? 3.374 -9.668 35.636 1.00 10.26 198 VAL A C 1
ATOM 1468 O O . VAL A 1 199 ? 4.164 -10.540 35.987 1.00 10.25 198 VAL A O 1
ATOM 1472 N N . ALA A 1 200 ? 2.437 -9.860 34.717 1.00 6.89 199 ALA A N 1
ATOM 1473 C CA . ALA A 1 200 ? 2.280 -11.136 34.031 1.00 9.67 199 ALA A CA 1
ATOM 1474 C C . ALA A 1 200 ? 1.999 -10.892 32.555 1.00 9.86 199 ALA A C 1
ATOM 1475 O O . ALA A 1 200 ? 1.220 -10.008 32.195 1.00 9.64 199 ALA A O 1
ATOM 1477 N N . GLY A 1 201 ? 2.650 -11.675 31.706 1.00 9.41 200 GLY A N 1
ATOM 1478 C CA . GLY A 1 201 ? 2.470 -11.542 30.275 1.00 10.27 200 GLY A CA 1
ATOM 1479 C C . GLY A 1 201 ? 1.755 -12.720 29.643 1.00 11.65 200 GLY A C 1
ATOM 1480 O O . GLY A 1 201 ? 0.532 -12.713 29.519 1.00 10.23 200 GLY A O 1
ATOM 1481 N N . SER A 1 202 ? 2.514 -13.745 29.268 1.00 13.62 201 SER A N 1
ATOM 1482 C CA . SER A 1 202 ? 1.943 -14.919 28.616 1.00 17.67 201 SER A CA 1
ATOM 1483 C C . SER A 1 202 ? 0.828 -15.604 29.398 1.00 16.12 201 SER A C 1
ATOM 1484 O O . SER A 1 202 ? -0.119 -16.109 28.801 1.00 16.79 201 SER A O 1
ATOM 1487 N N . SER A 1 203 ? 0.924 -15.625 30.724 1.00 13.81 202 SER A N 1
ATOM 1488 C CA . SER A 1 203 ? -0.109 -16.286 31.520 1.00 14.37 202 SER A CA 1
ATOM 1489 C C . SER A 1 203 ? -1.453 -15.568 31.420 1.00 14.67 202 SER A C 1
ATOM 1490 O O . SER A 1 203 ? -2.501 -16.158 31.686 1.00 13.00 202 SER A O 1
ATOM 1493 N N . ILE A 1 204 ? -1.427 -14.292 31.043 1.00 13.30 203 ILE A N 1
ATOM 1494 C CA . ILE A 1 204 ? -2.663 -13.536 30.897 1.00 12.69 203 ILE A CA 1
ATOM 1495 C C . ILE A 1 204 ? -3.105 -13.491 29.425 1.00 14.04 203 ILE A C 1
ATOM 1496 O O . ILE A 1 204 ? -4.200 -13.945 29.093 1.00 15.11 203 ILE A O 1
ATOM 1501 N N . PHE A 1 205 ? -2.251 -12.989 28.539 1.00 14.82 204 PHE A N 1
ATOM 1502 C CA . PHE A 1 205 ? -2.631 -12.896 27.129 1.00 15.63 204 PHE A CA 1
ATOM 1503 C C . PHE A 1 205 ? -2.832 -14.245 26.437 1.00 19.56 204 PHE A C 1
ATOM 1504 O O . PHE A 1 205 ? -3.645 -14.357 25.515 1.00 21.42 204 PHE A O 1
ATOM 1512 N N . GLY A 1 206 ? -2.120 -15.271 26.890 1.00 19.07 205 GLY A N 1
ATOM 1513 C CA . GLY A 1 206 ? -2.257 -16.584 26.275 1.00 21.86 205 GLY A CA 1
ATOM 1514 C C . GLY A 1 206 ? -3.355 -17.441 26.881 1.00 22.30 205 GLY A C 1
ATOM 1515 O O . GLY A 1 206 ? -3.572 -18.582 26.457 1.00 23.42 205 GLY A O 1
ATOM 1516 N N . ALA A 1 207 ? -4.063 -16.895 27.863 1.00 21.41 206 ALA A N 1
ATOM 1517 C CA . ALA A 1 207 ? -5.132 -17.631 28.531 1.00 22.67 206 ALA A CA 1
ATOM 1518 C C . ALA A 1 207 ? -6.468 -17.587 27.800 1.00 23.52 206 ALA A C 1
ATOM 1519 O O . ALA A 1 207 ? -6.805 -16.599 27.147 1.00 22.91 206 ALA A O 1
ATOM 1521 N N . ALA A 1 208 ? -7.231 -18.667 27.919 1.00 24.43 207 ALA A N 1
ATOM 1522 C CA . ALA A 1 208 ? -8.540 -18.730 27.287 1.00 24.88 207 ALA A CA 1
ATOM 1523 C C . ALA A 1 208 ? -9.437 -17.710 27.981 1.00 24.90 207 ALA A C 1
ATOM 1524 O O . ALA A 1 208 ? -10.283 -17.082 27.344 1.00 23.26 207 ALA A O 1
ATOM 1526 N N . GLU A 1 209 ? -9.222 -17.536 29.285 1.00 23.18 208 GLU A N 1
ATOM 1527 C CA . GLU A 1 209 ? -9.998 -16.602 30.106 1.00 23.10 208 GLU A CA 1
ATOM 1528 C C . GLU A 1 209 ? -9.077 -15.608 30.830 1.00 21.00 208 GLU A C 1
ATOM 1529 O O . GLU A 1 209 ? -8.831 -15.739 32.032 1.00 23.06 208 GLU A O 1
ATOM 1535 N N . PRO A 1 210 ? -8.565 -14.592 30.114 1.00 19.45 209 PRO A N 1
ATOM 1536 C CA . PRO A 1 210 ? -7.668 -13.599 30.720 1.00 17.10 209 PRO A CA 1
ATOM 1537 C C . PRO A 1 210 ? -8.221 -12.940 31.980 1.00 16.76 209 PRO A C 1
ATOM 1538 O O . PRO A 1 210 ? -7.490 -12.731 32.950 1.00 14.13 209 PRO A O 1
ATOM 1542 N N . GLY A 1 211 ? -9.508 -12.601 31.953 1.00 16.13 210 GLY A N 1
ATOM 1543 C CA . GLY A 1 211 ? -10.132 -11.972 33.106 1.00 16.90 210 GLY A CA 1
ATOM 1544 C C . GLY A 1 211 ? -10.104 -12.854 34.343 1.00 16.77 210 GLY A C 1
ATOM 1545 O O . GLY A 1 211 ? -9.942 -12.357 35.463 1.00 16.05 210 GLY A O 1
ATOM 1546 N N . GLU A 1 212 ? -10.278 -14.159 34.146 1.00 17.86 211 GLU A N 1
ATOM 1547 C CA . GLU A 1 212 ? -10.253 -15.110 35.256 1.00 18.29 211 GLU A CA 1
ATOM 1548 C C . GLU A 1 212 ? -8.843 -15.202 35.832 1.00 16.76 211 GLU A C 1
ATOM 1549 O O . GLU A 1 212 ? -8.669 -15.338 37.040 1.00 16.79 211 GLU A O 1
ATOM 1555 N N . VAL A 1 213 ? -7.836 -15.134 34.964 1.00 16.84 212 VAL A N 1
ATOM 1556 C CA . VAL A 1 213 ? -6.452 -15.194 35.417 1.00 14.13 212 VAL A CA 1
ATOM 1557 C C . VAL A 1 213 ? -6.152 -13.957 36.261 1.00 14.41 212 VAL A C 1
ATOM 1558 O O . VAL A 1 213 ? -5.551 -14.051 37.330 1.00 15.60 212 VAL A O 1
ATOM 1562 N N . ILE A 1 214 ? -6.569 -12.788 35.785 1.00 13.03 213 ILE A N 1
ATOM 1563 C CA . ILE A 1 214 ? -6.326 -11.561 36.540 1.00 11.87 213 ILE A CA 1
ATOM 1564 C C . ILE A 1 214 ? -6.955 -11.652 37.933 1.00 13.84 213 ILE A C 1
ATOM 1565 O O . ILE A 1 214 ? -6.337 -11.278 38.933 1.00 14.19 213 ILE A O 1
ATOM 1570 N N . SER A 1 215 ? -8.178 -12.171 37.996 1.00 14.07 214 SER A N 1
ATOM 1571 C CA . SER A 1 215 ? -8.879 -12.320 39.268 1.00 16.45 214 SER A CA 1
ATOM 1572 C C . SER A 1 215 ? -8.162 -13.310 40.177 1.00 15.01 214 SER A C 1
ATOM 1573 O O . SER A 1 215 ? -8.032 -13.078 41.375 1.00 18.34 214 SER A O 1
ATOM 1576 N N . ALA A 1 216 ? -7.693 -14.413 39.606 1.00 16.66 215 ALA A N 1
ATOM 1577 C CA . ALA A 1 216 ? -6.978 -15.419 40.385 1.00 16.36 215 ALA A CA 1
ATOM 1578 C C . ALA A 1 216 ? -5.697 -14.833 40.983 1.00 16.54 215 ALA A C 1
ATOM 1579 O O . ALA A 1 216 ? -5.379 -15.074 42.153 1.00 15.75 215 ALA A O 1
ATOM 1581 N N . LEU A 1 217 ? -4.959 -14.059 40.189 1.00 15.47 216 LEU A N 1
ATOM 1582 C CA . LEU A 1 217 ? -3.728 -13.441 40.687 1.00 14.58 216 LEU A CA 1
ATOM 1583 C C . LEU A 1 217 ? -4.044 -12.482 41.832 1.00 13.78 216 LEU A C 1
ATOM 1584 O O . LEU A 1 217 ? -3.335 -12.445 42.842 1.00 14.42 216 LEU A O 1
ATOM 1589 N N . ARG A 1 218 ? -5.107 -11.702 41.671 1.00 12.28 217 ARG A N 1
ATOM 1590 C CA . ARG A 1 218 ? -5.509 -10.743 42.697 1.00 11.62 217 ARG A CA 1
ATOM 1591 C C . ARG A 1 218 ? -5.921 -11.486 43.973 1.00 12.59 217 ARG A C 1
ATOM 1592 O O . ARG A 1 218 ? -5.511 -11.137 45.077 1.00 13.35 217 ARG A O 1
ATOM 1600 N N . LYS A 1 219 ? -6.740 -12.514 43.808 1.00 14.89 218 LYS A N 1
ATOM 1601 C CA . LYS A 1 219 ? -7.217 -13.287 44.947 1.00 17.88 218 LYS A CA 1
ATOM 1602 C C . LYS A 1 219 ? -6.080 -13.909 45.754 1.00 17.90 218 LYS A C 1
ATOM 1603 O O . LYS A 1 219 ? -6.142 -13.951 46.978 1.00 17.86 218 LYS A O 1
ATOM 1609 N N . SER A 1 220 ? -5.042 -14.386 45.071 1.00 18.32 219 SER A N 1
ATOM 1610 C CA . SER A 1 220 ? -3.902 -14.994 45.755 1.00 17.38 219 SER A CA 1
ATOM 1611 C C . SER A 1 220 ? -3.177 -13.948 46.598 1.00 17.99 219 SER A C 1
ATOM 1612 O O . SER A 1 220 ? -2.823 -14.190 47.757 1.00 17.36 219 SER A O 1
ATOM 1615 N N . VAL A 1 221 ? -2.958 -12.774 46.020 1.00 15.10 220 VAL A N 1
ATOM 1616 C CA . VAL A 1 221 ? -2.281 -11.712 46.747 1.00 15.93 220 VAL A CA 1
ATOM 1617 C C . VAL A 1 221 ? -3.112 -11.267 47.944 1.00 18.09 220 VAL A C 1
ATOM 1618 O O . VAL A 1 221 ? -2.593 -11.116 49.053 1.00 17.80 220 VAL A O 1
ATOM 1622 N N . GLU A 1 222 ? -4.406 -11.066 47.725 1.00 17.96 221 GLU A N 1
ATOM 1623 C CA . GLU A 1 222 ? -5.276 -10.624 48.805 1.00 22.55 221 GLU A CA 1
ATOM 1624 C C . GLU A 1 222 ? -5.390 -11.699 49.886 1.00 23.30 221 GLU A C 1
ATOM 1625 O O . GLU A 1 222 ? -5.517 -11.388 51.069 1.00 23.54 221 GLU A O 1
ATOM 1631 N N . GLY A 1 223 ? -5.320 -12.964 49.479 1.00 24.77 222 GLY A N 1
ATOM 1632 C CA . GLY A 1 223 ? -5.402 -14.054 50.437 1.00 26.59 222 GLY A CA 1
ATOM 1633 C C . GLY A 1 223 ? -4.220 -14.062 51.393 1.00 29.45 222 GLY A C 1
ATOM 1634 O O . GLY A 1 223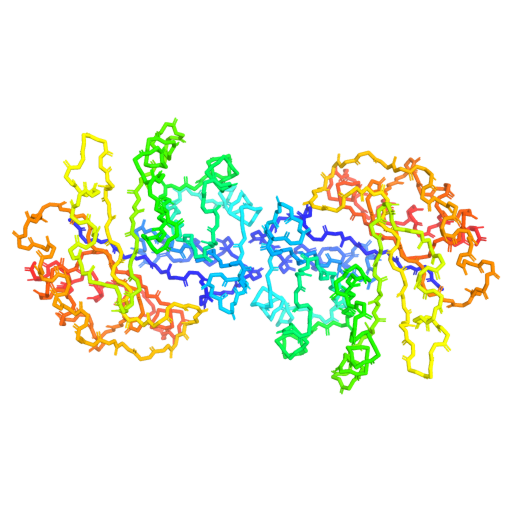 ? -4.342 -14.493 52.538 1.00 30.50 222 GLY A O 1
ATOM 1635 N N . SER A 1 224 ? -3.070 -13.589 50.922 1.00 29.54 223 SER A N 1
ATOM 1636 C CA . SER A 1 224 ? -1.859 -13.523 51.737 1.00 32.28 223 SER A CA 1
ATOM 1637 C C . SER A 1 224 ? -1.834 -12.285 52.635 1.00 34.63 223 SER A C 1
ATOM 1638 O O . SER A 1 224 ? -1.123 -12.330 53.662 1.00 37.35 223 SER A O 1
ATOM 1641 N N . GLN A 1 225 ? -2.496 -11.276 52.297 1.00 36.13 224 GLN A N 1
ATOM 1642 N N . ALA B 1 6 ? 11.697 1.938 -10.341 1.00 17.00 5 ALA B N 1
ATOM 1643 C CA . ALA B 1 6 ? 10.229 2.128 -10.115 1.00 18.27 5 ALA B CA 1
ATOM 1644 C C . ALA B 1 6 ? 10.003 2.907 -8.825 1.00 18.50 5 ALA B C 1
ATOM 1645 O O . ALA B 1 6 ? 10.703 2.705 -7.834 1.00 15.86 5 ALA B O 1
ATOM 1647 N N . ALA B 1 7 ? 9.018 3.795 -8.841 1.00 16.90 6 ALA B N 1
ATOM 1648 C CA . ALA B 1 7 ? 8.703 4.603 -7.673 1.00 16.07 6 ALA B CA 1
ATOM 1649 C C . ALA B 1 7 ? 8.109 3.757 -6.547 1.00 14.94 6 ALA B C 1
ATOM 1650 O O . ALA B 1 7 ? 7.296 2.865 -6.789 1.00 12.11 6 ALA B O 1
ATOM 1652 N N . LYS B 1 8 ? 8.543 4.024 -5.319 1.00 12.40 7 LYS B N 1
ATOM 1653 C CA . LYS B 1 8 ? 8.022 3.325 -4.149 1.00 13.27 7 LYS B CA 1
ATOM 1654 C C . LYS B 1 8 ? 7.782 4.389 -3.092 1.00 12.55 7 LYS B C 1
ATOM 1655 O O . LYS B 1 8 ? 8.702 5.122 -2.729 1.00 13.30 7 LYS B O 1
ATOM 1661 N N . ILE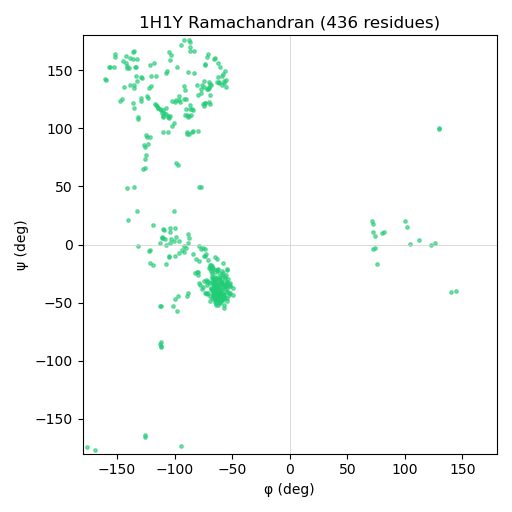 B 1 9 ? 6.543 4.500 -2.618 1.00 9.21 8 ILE B N 1
ATOM 1662 C CA . ILE B 1 9 ? 6.228 5.479 -1.588 1.00 8.57 8 ILE B CA 1
ATOM 1663 C C . ILE B 1 9 ? 6.129 4.701 -0.282 1.00 9.35 8 ILE B C 1
ATOM 1664 O O . ILE B 1 9 ? 5.342 3.762 -0.181 1.00 9.83 8 ILE B O 1
ATOM 1669 N N . ALA B 1 10 ? 6.925 5.107 0.711 1.00 8.69 9 ALA B N 1
ATOM 1670 C CA . ALA B 1 10 ? 6.980 4.417 1.999 1.00 8.44 9 ALA B CA 1
ATOM 1671 C C . ALA B 1 10 ? 6.699 5.297 3.209 1.00 8.30 9 ALA B C 1
ATOM 1672 O O . ALA B 1 10 ? 7.614 5.906 3.756 1.00 8.98 9 ALA B O 1
ATOM 1674 N N . PRO B 1 11 ? 5.431 5.371 3.654 1.00 9.17 10 PRO B N 1
ATOM 1675 C CA . PRO B 1 11 ? 5.120 6.200 4.821 1.00 7.63 10 PRO B CA 1
ATOM 1676 C C . PRO B 1 11 ? 5.950 5.758 6.033 1.00 8.48 10 PRO B C 1
ATOM 1677 O O . PRO B 1 11 ? 6.137 4.558 6.267 1.00 9.28 10 PRO B O 1
ATOM 1681 N N . SER B 1 12 ? 6.452 6.733 6.786 1.00 8.87 11 SER B N 1
ATOM 1682 C CA . SER B 1 12 ? 7.265 6.464 7.972 1.00 9.01 11 SER B CA 1
ATOM 1683 C C . SER B 1 12 ? 6.347 6.301 9.174 1.00 8.88 11 SER B C 1
ATOM 1684 O O . SER B 1 12 ? 5.750 7.267 9.643 1.00 11.14 11 SER B O 1
ATOM 1687 N N . MET B 1 13 ? 6.256 5.078 9.681 1.00 9.31 12 MET B N 1
ATOM 1688 C CA . MET B 1 13 ? 5.366 4.785 10.791 1.00 13.08 12 MET B CA 1
ATOM 1689 C C . MET B 1 13 ? 5.737 5.490 12.082 1.00 10.70 12 MET B C 1
ATOM 1690 O O . MET B 1 13 ? 4.957 5.507 13.027 1.00 10.95 12 MET B O 1
ATOM 1695 N N . LEU B 1 14 ? 6.922 6.094 12.111 1.00 12.23 13 LEU B N 1
ATOM 1696 C CA . LEU B 1 14 ? 7.369 6.851 13.280 1.00 12.48 13 LEU B CA 1
ATOM 1697 C C . LEU B 1 14 ? 6.416 8.035 13.512 1.00 12.91 13 LEU B C 1
ATOM 1698 O O . LEU B 1 14 ? 6.340 8.581 14.618 1.00 11.39 13 LEU B O 1
ATOM 1703 N N . SER B 1 15 ? 5.688 8.420 12.464 1.00 10.65 14 SER B N 1
ATOM 1704 C CA . SER B 1 15 ? 4.741 9.535 12.543 1.00 12.38 14 SER B CA 1
ATOM 1705 C C . SER B 1 15 ? 3.285 9.081 12.694 1.00 11.75 14 SER B C 1
ATOM 1706 O O . SER B 1 15 ? 2.362 9.905 12.705 1.00 9.62 14 SER B O 1
ATOM 1709 N N . SER B 1 16 ? 3.087 7.775 12.802 1.00 13.19 15 SER B N 1
ATOM 1710 C CA . SER B 1 16 ? 1.753 7.207 12.932 1.00 12.27 15 SER B CA 1
ATOM 1711 C C . SER B 1 16 ? 1.316 7.030 14.378 1.00 12.54 15 SER B C 1
ATOM 1712 O O . SER B 1 16 ? 2.075 7.263 15.322 1.00 12.49 15 SER B O 1
ATOM 1715 N N . ASP B 1 17 ? 0.074 6.596 14.535 1.00 12.67 16 ASP B N 1
ATOM 1716 C CA . ASP B 1 17 ? -0.481 6.329 15.851 1.00 12.32 16 ASP B CA 1
ATOM 1717 C C . ASP B 1 17 ? 0.062 4.960 16.257 1.00 12.91 16 ASP B C 1
ATOM 1718 O O . ASP B 1 17 ? -0.476 3.930 15.843 1.00 13.49 16 ASP B O 1
ATOM 1723 N N . PHE B 1 18 ? 1.134 4.948 17.047 1.00 12.42 17 PHE B N 1
ATOM 1724 C CA . PHE B 1 18 ? 1.747 3.698 17.484 1.00 14.22 17 PHE B CA 1
ATOM 1725 C C . PHE B 1 18 ? 0.802 2.772 18.249 1.00 14.24 17 PHE B C 1
ATOM 1726 O O . PHE B 1 18 ? 1.112 1.596 18.431 1.00 15.22 17 PHE B O 1
ATOM 1734 N N . ALA B 1 19 ? -0.326 3.295 18.720 1.00 13.10 18 ALA B N 1
ATOM 1735 C CA . ALA B 1 19 ? -1.282 2.476 19.470 1.00 11.92 18 ALA B CA 1
ATOM 1736 C C . ALA B 1 19 ? -2.331 1.803 18.582 1.00 11.13 18 ALA B C 1
ATOM 1737 O O . ALA B 1 19 ? -3.180 1.051 19.068 1.00 9.55 18 ALA B O 1
ATOM 1739 N N . ASN B 1 20 ? -2.279 2.085 17.286 1.00 10.59 19 ASN B N 1
ATOM 1740 C CA . ASN B 1 20 ? -3.202 1.486 16.318 1.00 11.69 19 ASN B CA 1
ATOM 1741 C C . ASN B 1 20 ? -2.408 1.192 15.048 1.00 10.82 19 ASN B C 1
ATOM 1742 O O . ASN B 1 20 ? -2.831 1.523 13.939 1.00 8.88 19 ASN B O 1
ATOM 1747 N N . LEU B 1 21 ? -1.257 0.551 15.223 1.00 10.92 20 LEU B N 1
ATOM 1748 C CA . LEU B 1 21 ? -0.373 0.250 14.104 1.00 10.87 20 LEU B CA 1
ATOM 1749 C C . LEU B 1 21 ? -0.981 -0.563 12.979 1.00 10.16 20 LEU B C 1
ATOM 1750 O O . LEU B 1 21 ? -0.731 -0.271 11.813 1.00 9.35 20 LEU B O 1
ATOM 1755 N N . ALA B 1 22 ? -1.746 -1.600 13.314 1.00 7.41 21 ALA B N 1
ATOM 1756 C CA . ALA B 1 22 ? -2.347 -2.424 12.278 1.00 9.81 21 ALA B CA 1
ATOM 1757 C C . ALA B 1 22 ? -3.313 -1.589 11.432 1.00 9.68 21 ALA B C 1
ATOM 1758 O O . ALA B 1 22 ? -3.343 -1.710 10.207 1.00 9.45 21 ALA B O 1
ATOM 1760 N N . ALA B 1 23 ? -4.097 -0.745 12.091 1.00 10.19 22 ALA B N 1
ATOM 1761 C CA . ALA B 1 23 ? -5.058 0.108 11.385 1.00 10.64 22 ALA B CA 1
ATOM 1762 C C . ALA B 1 23 ? -4.335 1.134 10.523 1.00 10.29 22 ALA B C 1
ATOM 1763 O O . ALA B 1 23 ? -4.719 1.376 9.377 1.00 9.42 22 ALA B O 1
ATOM 1765 N N . GLU B 1 24 ? -3.287 1.739 11.081 1.00 9.53 23 GLU B N 1
ATOM 1766 C CA . GLU B 1 24 ? -2.511 2.748 10.358 1.00 8.14 23 GLU B CA 1
ATOM 1767 C C . GLU B 1 24 ? -1.804 2.147 9.147 1.00 9.04 23 GLU B C 1
ATOM 1768 O O . GLU B 1 24 ? -1.754 2.768 8.085 1.00 7.72 23 GLU B O 1
ATOM 1774 N N . ALA B 1 25 ? -1.246 0.948 9.310 1.00 6.75 24 ALA B N 1
ATOM 1775 C CA . ALA B 1 25 ? -0.567 0.280 8.199 1.00 7.65 24 ALA B CA 1
ATOM 1776 C C . ALA B 1 25 ? -1.569 0.028 7.070 1.00 10.94 24 ALA B C 1
ATOM 1777 O O . ALA B 1 25 ? -1.313 0.310 5.903 1.00 8.17 24 ALA B O 1
ATOM 1779 N N . ASP B 1 26 ? -2.718 -0.516 7.439 1.00 9.05 25 ASP B N 1
ATOM 1780 C CA . ASP B 1 26 ? -3.751 -0.829 6.464 1.00 11.05 25 ASP B CA 1
ATOM 1781 C C . ASP B 1 26 ? -4.248 0.425 5.753 1.00 9.52 25 ASP B C 1
ATOM 1782 O O . ASP B 1 26 ? -4.455 0.414 4.538 1.00 9.43 25 ASP B O 1
ATOM 1787 N N . ARG B 1 27 ? -4.416 1.510 6.505 1.00 7.64 26 ARG B N 1
ATOM 1788 C CA . ARG B 1 27 ? -4.886 2.772 5.939 1.00 10.05 26 ARG B CA 1
ATOM 1789 C C . ARG B 1 27 ? -3.865 3.284 4.921 1.00 9.87 26 ARG B C 1
ATOM 1790 O O . ARG B 1 27 ? -4.232 3.748 3.838 1.00 7.93 26 ARG B O 1
ATOM 1798 N N . MET B 1 28 ? -2.581 3.175 5.258 1.00 9.85 27 MET B N 1
ATOM 1799 C CA . MET B 1 28 ? -1.525 3.619 4.351 1.00 9.68 27 MET B CA 1
ATOM 1800 C C . MET B 1 28 ? -1.529 2.784 3.073 1.00 8.73 27 MET B C 1
ATOM 1801 O O . MET B 1 28 ? -1.440 3.329 1.966 1.00 10.73 27 MET B O 1
ATOM 1806 N N . VAL B 1 29 ? -1.637 1.468 3.217 1.00 7.32 28 VAL B N 1
ATOM 1807 C CA . VAL B 1 29 ? -1.680 0.603 2.043 1.00 9.91 28 VAL B CA 1
ATOM 1808 C C . VAL B 1 29 ? -2.903 0.950 1.177 1.00 11.74 28 VAL B C 1
ATOM 1809 O O . VAL B 1 29 ? -2.781 1.110 -0.041 1.00 10.92 28 VAL B O 1
ATOM 1813 N N . ARG B 1 30 ? -4.073 1.065 1.805 1.00 9.32 29 ARG B N 1
ATOM 1814 C CA . ARG B 1 30 ? -5.281 1.409 1.061 1.00 11.60 29 ARG B CA 1
ATOM 1815 C C . ARG B 1 30 ? -5.121 2.724 0.302 1.00 12.14 29 ARG B C 1
ATOM 1816 O O . ARG B 1 30 ? -5.629 2.869 -0.819 1.00 12.97 29 ARG B O 1
ATOM 1824 N N . LEU B 1 31 ? -4.401 3.669 0.899 1.00 9.11 30 LEU B N 1
ATOM 1825 C CA . LEU B 1 31 ? -4.181 4.970 0.276 1.00 11.12 30 LEU B CA 1
ATOM 1826 C C . LEU B 1 31 ? -3.097 4.941 -0.803 1.00 11.57 30 LEU B C 1
ATOM 1827 O O . LEU B 1 31 ? -2.810 5.965 -1.425 1.00 14.15 30 LEU B O 1
ATOM 1832 N N . GLY B 1 32 ? -2.489 3.779 -1.015 1.00 10.24 31 GLY B N 1
ATOM 1833 C CA . GLY B 1 32 ? -1.493 3.675 -2.069 1.00 12.63 31 GLY B CA 1
ATOM 1834 C C . GLY B 1 32 ? -0.045 3.452 -1.679 1.00 12.11 31 GLY B C 1
ATOM 1835 O O . GLY B 1 32 ? 0.833 3.435 -2.551 1.00 11.58 31 GLY B O 1
ATOM 1836 N N . ALA B 1 33 ? 0.224 3.279 -0.390 1.00 10.20 32 ALA B N 1
ATOM 1837 C CA . ALA B 1 33 ? 1.605 3.058 0.027 1.00 12.57 32 ALA B CA 1
ATOM 1838 C C . ALA B 1 33 ? 2.141 1.766 -0.574 1.00 11.52 32 ALA B C 1
ATOM 1839 O O . ALA B 1 33 ? 1.433 0.765 -0.649 1.00 10.77 32 ALA B O 1
ATOM 1841 N N . ASP B 1 34 ? 3.397 1.794 -1.017 1.00 13.09 33 ASP B N 1
ATOM 1842 C CA . ASP B 1 34 ? 4.038 0.613 -1.581 1.00 10.43 33 ASP B CA 1
ATOM 1843 C C . ASP B 1 34 ? 4.697 -0.191 -0.468 1.00 11.70 33 ASP B C 1
ATOM 1844 O O . ASP B 1 34 ? 4.623 -1.419 -0.458 1.00 11.46 33 ASP B O 1
ATOM 1849 N N . TRP B 1 35 ? 5.348 0.518 0.455 1.00 8.79 34 TRP B N 1
ATOM 1850 C CA . TRP B 1 35 ? 6.018 -0.098 1.599 1.00 7.62 34 TRP B CA 1
ATOM 1851 C C . TRP B 1 35 ? 5.688 0.689 2.858 1.00 7.82 34 TRP B C 1
ATOM 1852 O O . TRP B 1 35 ? 5.177 1.799 2.786 1.00 9.18 34 TRP B O 1
ATOM 1863 N N . LEU B 1 36 ? 5.992 0.103 4.013 1.00 7.99 35 LEU B N 1
ATOM 1864 C CA . LEU B 1 36 ? 5.803 0.792 5.283 1.00 8.43 35 LEU B CA 1
ATOM 1865 C C . LEU B 1 36 ? 7.215 0.896 5.847 1.00 7.84 35 LEU B C 1
ATOM 1866 O O . LEU B 1 36 ? 7.882 -0.127 6.039 1.00 8.06 35 LEU B O 1
ATOM 1871 N N . HIS B 1 37 ? 7.675 2.119 6.088 1.00 8.20 36 HIS B N 1
ATOM 1872 C CA . HIS B 1 37 ? 9.018 2.330 6.616 1.00 8.26 36 HIS B CA 1
ATOM 1873 C C . HIS B 1 37 ? 9.037 2.265 8.143 1.00 8.29 36 HIS B C 1
ATOM 1874 O O . HIS B 1 37 ? 8.420 3.090 8.822 1.00 8.39 36 HIS B O 1
ATOM 1881 N N . MET B 1 38 ? 9.760 1.284 8.682 1.00 7.84 37 MET B N 1
ATOM 1882 C CA . MET B 1 38 ? 9.822 1.090 10.129 1.00 7.41 37 MET B CA 1
ATOM 1883 C C . MET B 1 38 ? 11.163 1.539 10.706 1.00 9.30 37 MET B C 1
ATOM 1884 O O . MET B 1 38 ? 12.185 0.903 10.474 1.00 9.34 37 MET B O 1
ATOM 1889 N N . ASP B 1 39 ? 11.148 2.633 11.459 1.00 9.01 38 ASP B N 1
ATOM 1890 C CA . ASP B 1 39 ? 12.358 3.171 12.067 1.00 10.63 38 ASP B CA 1
ATOM 1891 C C . ASP B 1 39 ? 12.660 2.507 13.400 1.00 10.34 38 ASP B C 1
ATOM 1892 O O . ASP B 1 39 ? 11.927 2.692 14.356 1.00 10.63 38 ASP B O 1
ATOM 1897 N N . ILE B 1 40 ? 13.740 1.732 13.438 1.00 9.13 39 ILE B N 1
ATOM 1898 C CA . ILE B 1 40 ? 14.170 1.026 14.638 1.00 9.11 39 ILE B CA 1
ATOM 1899 C C . ILE B 1 40 ? 15.389 1.759 15.197 1.00 9.12 39 ILE B C 1
ATOM 1900 O O . ILE B 1 40 ? 16.464 1.742 14.598 1.00 10.52 39 ILE B O 1
ATOM 1905 N N . MET B 1 41 ? 15.200 2.408 16.343 1.00 6.98 40 MET B N 1
ATOM 1906 C CA . MET B 1 41 ? 16.242 3.205 16.997 1.00 5.95 40 MET B CA 1
ATOM 1907 C C . MET B 1 41 ? 16.484 2.663 18.405 1.00 6.90 40 MET B C 1
ATOM 1908 O O . MET B 1 41 ? 15.522 2.419 19.130 1.00 8.82 40 MET B O 1
ATOM 1913 N N . ASP B 1 42 ? 17.754 2.503 18.800 1.00 6.20 41 ASP B N 1
ATOM 1914 C CA . ASP B 1 42 ? 18.081 1.939 20.107 1.00 7.11 41 ASP B CA 1
ATOM 1915 C C . ASP B 1 42 ? 18.554 2.913 21.187 1.00 8.08 41 ASP B C 1
ATOM 1916 O O . ASP B 1 42 ? 19.094 2.477 22.200 1.00 7.64 41 ASP B O 1
ATOM 1921 N N . GLY B 1 43 ? 18.364 4.213 20.974 1.00 8.95 42 GLY B N 1
ATOM 1922 C CA . GLY B 1 43 ? 18.801 5.183 21.968 1.00 8.57 42 GLY B CA 1
ATOM 1923 C C . GLY B 1 43 ? 20.307 5.379 22.069 1.00 9.16 42 GLY B C 1
ATOM 1924 O O . GLY B 1 43 ? 20.788 6.231 22.835 1.00 9.51 42 GLY B O 1
ATOM 1925 N N . HIS B 1 44 ? 21.062 4.598 21.305 1.00 7.78 43 HIS B N 1
ATOM 1926 C CA . HIS B 1 44 ? 22.515 4.706 21.319 1.00 7.93 43 HIS B CA 1
ATOM 1927 C C . HIS B 1 44 ? 23.072 5.247 20.006 1.00 11.49 43 HIS B C 1
ATOM 1928 O O . HIS B 1 44 ? 23.831 6.221 20.014 1.00 9.53 43 HIS B O 1
ATOM 1935 N N . PHE B 1 45 ? 22.697 4.637 18.880 1.00 7.80 44 PHE B N 1
ATOM 1936 C CA . PHE B 1 45 ? 23.186 5.119 17.586 1.00 8.57 44 PHE B CA 1
ATOM 1937 C C . PHE B 1 45 ? 22.611 6.510 17.329 1.00 9.80 44 PHE B C 1
ATOM 1938 O O . PHE B 1 45 ? 23.259 7.382 16.726 1.00 10.95 44 PHE B O 1
ATOM 1946 N N . VAL B 1 46 ? 21.376 6.700 17.779 1.00 10.39 45 VAL B N 1
ATOM 1947 C CA . VAL B 1 46 ? 20.683 7.981 17.686 1.00 9.99 45 VAL B CA 1
ATOM 1948 C C . VAL B 1 46 ? 20.047 8.191 19.058 1.00 12.09 45 VAL B C 1
ATOM 1949 O O . VAL B 1 46 ? 19.736 7.228 19.765 1.00 11.85 45 VAL B O 1
ATOM 1953 N N . PRO B 1 47 ? 19.845 9.451 19.457 1.00 14.43 46 PRO B N 1
ATOM 1954 C CA . PRO B 1 47 ? 19.249 9.755 20.759 1.00 13.49 46 PRO B CA 1
ATOM 1955 C C . PRO B 1 47 ? 17.727 9.580 20.853 1.00 14.39 46 PRO B C 1
ATOM 1956 O O . PRO B 1 47 ? 17.019 10.468 21.327 1.00 10.92 46 PRO B O 1
ATOM 1960 N N . ASN B 1 48 ? 17.221 8.434 20.410 1.00 9.53 47 ASN B N 1
ATOM 1961 C CA . ASN B 1 48 ? 15.786 8.180 20.488 1.00 9.87 47 ASN B CA 1
ATOM 1962 C C . ASN B 1 48 ? 15.629 6.662 20.477 1.00 8.80 47 ASN B C 1
ATOM 1963 O O . ASN B 1 48 ? 16.483 5.951 19.949 1.00 6.14 47 ASN B O 1
ATOM 1968 N N . LEU B 1 49 ? 14.548 6.178 21.073 1.00 8.63 48 LEU B N 1
ATOM 1969 C CA . LEU B 1 49 ? 14.273 4.745 21.132 1.00 9.19 48 LEU B CA 1
ATOM 1970 C C . LEU B 1 49 ? 12.839 4.621 20.622 1.00 9.68 48 LEU B C 1
ATOM 1971 O O . LEU B 1 49 ? 11.938 5.225 21.186 1.00 8.28 48 LEU B O 1
ATOM 1976 N N . THR B 1 50 ? 12.630 3.823 19.577 1.00 8.43 49 THR B N 1
ATOM 1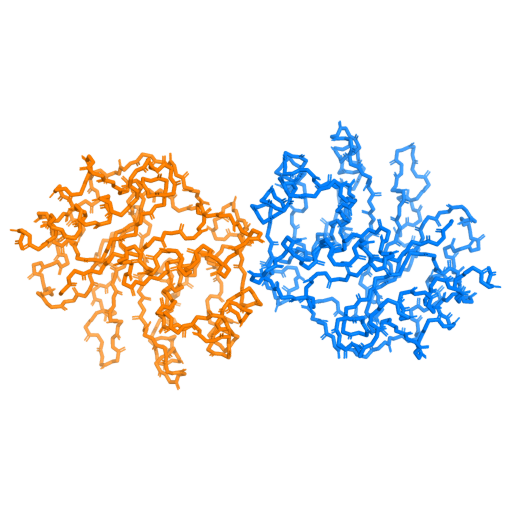977 C CA . THR B 1 50 ? 11.306 3.702 18.975 1.00 7.10 49 THR B CA 1
ATOM 1978 C C . THR B 1 50 ? 10.595 2.362 19.142 1.00 7.68 49 THR B C 1
ATOM 1979 O O . THR B 1 50 ? 9.812 2.184 20.070 1.00 6.64 49 THR B O 1
ATOM 1983 N N . ILE B 1 51 ? 10.849 1.434 18.219 1.00 6.66 50 ILE B N 1
ATOM 1984 C CA . ILE B 1 51 ? 10.227 0.110 18.259 1.00 7.64 50 ILE B CA 1
ATOM 1985 C C . ILE B 1 51 ? 11.249 -0.920 17.800 1.00 9.49 50 ILE B C 1
ATOM 1986 O O . ILE B 1 51 ? 12.191 -0.576 17.080 1.00 10.10 50 ILE B O 1
ATOM 1991 N N . GLY B 1 52 ? 11.062 -2.173 18.213 1.00 7.70 51 GLY B N 1
ATOM 1992 C CA . GLY B 1 52 ? 11.990 -3.221 17.819 1.00 7.43 51 GLY B CA 1
ATOM 1993 C C . GLY B 1 52 ? 11.300 -4.406 17.164 1.00 10.35 51 GLY B C 1
ATOM 1994 O O . GLY B 1 52 ? 10.129 -4.319 16.774 1.00 7.28 51 GLY B O 1
ATOM 1995 N N . ALA B 1 53 ? 12.006 -5.531 17.078 1.00 5.00 52 ALA B N 1
ATOM 1996 C CA . ALA B 1 53 ? 11.445 -6.723 16.438 1.00 9.03 52 ALA B CA 1
ATOM 1997 C C . ALA B 1 53 ? 10.106 -7.202 17.010 1.00 7.75 52 ALA B C 1
ATOM 1998 O O . ALA B 1 53 ? 9.252 -7.678 16.263 1.00 8.54 52 ALA B O 1
ATOM 2000 N N . PRO B 1 54 ? 9.901 -7.091 18.332 1.00 8.92 53 PRO B N 1
ATOM 2001 C CA . PRO B 1 54 ? 8.609 -7.551 18.863 1.00 9.66 53 PRO B CA 1
ATOM 2002 C C . PRO B 1 54 ? 7.432 -6.800 18.231 1.00 8.95 53 PRO B C 1
ATOM 2003 O O . PRO B 1 54 ? 6.354 -7.368 18.018 1.00 8.38 53 PRO B O 1
ATOM 2007 N N . VAL B 1 55 ? 7.637 -5.527 17.920 1.00 7.41 54 VAL B N 1
ATOM 2008 C CA . VAL B 1 55 ? 6.566 -4.729 17.315 1.00 9.10 54 VAL B CA 1
ATOM 2009 C C . VAL B 1 55 ? 6.377 -5.150 15.859 1.00 8.16 54 VAL B C 1
ATOM 2010 O O . VAL B 1 55 ? 5.251 -5.297 15.386 1.00 8.15 54 VAL B O 1
ATOM 2014 N N . ILE B 1 56 ? 7.487 -5.369 15.162 1.00 6.24 55 ILE B N 1
ATOM 2015 C CA . ILE B 1 56 ? 7.448 -5.800 13.763 1.00 7.77 55 ILE B CA 1
ATOM 2016 C C . ILE B 1 56 ? 6.730 -7.145 13.667 1.00 9.06 55 ILE B C 1
ATOM 2017 O O . ILE B 1 56 ? 5.925 -7.371 12.762 1.00 9.13 55 ILE B O 1
ATOM 2022 N N . GLN B 1 57 ? 7.033 -8.037 14.606 1.00 8.09 56 GLN B N 1
ATOM 2023 C CA . GLN B 1 57 ? 6.413 -9.353 14.619 1.00 10.49 56 GLN B CA 1
ATOM 2024 C C . GLN B 1 57 ? 4.891 -9.267 14.754 1.00 10.40 56 GLN B C 1
ATOM 2025 O O . GLN B 1 57 ? 4.165 -9.965 14.032 1.00 7.28 56 GLN B O 1
ATOM 2031 N N . SER B 1 58 ? 4.404 -8.420 15.661 1.00 7.59 57 SER B N 1
ATOM 2032 C CA . SER B 1 58 ? 2.960 -8.278 15.837 1.00 9.79 57 SER B CA 1
ATOM 2033 C C . SER B 1 58 ? 2.345 -7.645 14.589 1.00 10.21 57 SER B C 1
ATOM 2034 O O . SER B 1 58 ? 1.271 -8.057 14.145 1.00 10.46 57 SER B O 1
ATOM 2037 N N . LEU B 1 59 ? 3.018 -6.651 14.010 1.00 6.45 58 LEU B N 1
ATOM 2038 C CA . LEU B 1 59 ? 2.469 -6.005 12.817 1.00 7.42 58 LEU B CA 1
ATOM 2039 C C . LEU B 1 59 ? 2.352 -6.977 11.640 1.00 8.71 58 LEU B C 1
ATOM 2040 O O . LEU B 1 59 ? 1.344 -6.975 10.930 1.00 9.61 58 LEU B O 1
ATOM 2045 N N . ARG B 1 60 ? 3.372 -7.808 11.435 1.00 8.88 59 ARG B N 1
ATOM 2046 C CA . ARG B 1 60 ? 3.348 -8.789 10.343 1.00 9.52 59 ARG B CA 1
ATOM 2047 C C . ARG B 1 60 ? 2.111 -9.706 10.418 1.00 11.35 59 ARG B C 1
ATOM 2048 O O . ARG B 1 60 ? 1.619 -10.189 9.391 1.00 10.89 59 ARG B O 1
ATOM 2056 N N . LYS B 1 61 ? 1.609 -9.949 11.621 1.00 11.16 60 LYS B N 1
ATOM 2057 C CA . 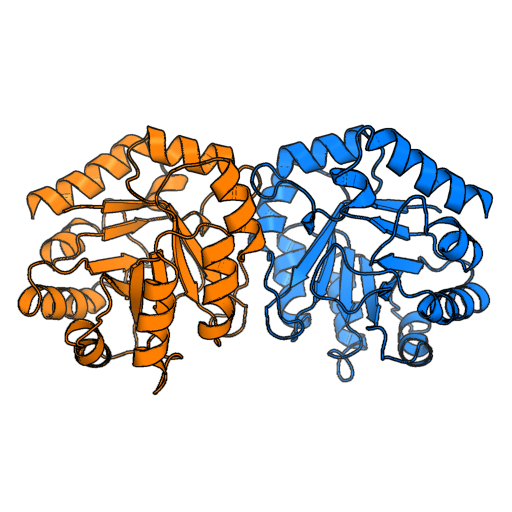LYS B 1 61 ? 0.441 -10.811 11.766 1.00 13.20 60 LYS B CA 1
ATOM 2058 C C . LYS B 1 61 ? -0.802 -10.139 11.191 1.00 15.39 60 LYS B C 1
ATOM 2059 O O . LYS B 1 61 ? -1.802 -10.806 10.895 1.00 14.51 60 LYS B O 1
ATOM 2065 N N . HIS B 1 62 ? -0.714 -8.826 11.007 1.00 13.42 61 HIS B N 1
ATOM 2066 C CA . HIS B 1 62 ? -1.830 -8.024 10.507 1.00 14.17 61 HIS B CA 1
ATOM 2067 C C . HIS B 1 62 ? -1.659 -7.420 9.121 1.00 17.00 61 HIS B C 1
ATOM 2068 O O . HIS B 1 62 ? -2.536 -6.692 8.654 1.00 18.71 61 HIS B O 1
ATOM 2075 N N . THR B 1 63 ? -0.537 -7.681 8.462 1.00 16.72 62 THR B N 1
ATOM 2076 C CA . THR B 1 63 ? -0.346 -7.117 7.129 1.00 15.81 62 THR B CA 1
ATOM 2077 C C . THR B 1 63 ? 0.570 -7.957 6.261 1.00 15.01 62 THR B C 1
ATOM 2078 O O . THR B 1 63 ? 1.427 -8.676 6.764 1.00 13.56 62 THR B O 1
ATOM 2082 N N . LYS B 1 64 ? 0.374 -7.868 4.951 1.00 13.76 63 LYS B N 1
ATOM 2083 C CA . LYS B 1 64 ? 1.224 -8.587 4.009 1.00 14.40 63 LYS B CA 1
ATOM 2084 C C . LYS B 1 64 ? 2.115 -7.547 3.313 1.00 14.72 63 LYS B C 1
ATOM 2085 O O . LYS B 1 64 ? 2.885 -7.866 2.404 1.00 14.08 63 LYS B O 1
ATOM 2091 N N . ALA B 1 65 ? 2.005 -6.300 3.751 1.00 10.18 64 ALA B N 1
ATOM 2092 C CA . ALA B 1 65 ? 2.788 -5.219 3.172 1.00 9.57 64 ALA B CA 1
ATOM 2093 C C . ALA B 1 65 ? 4.292 -5.429 3.357 1.00 9.85 64 ALA B C 1
ATOM 2094 O O . ALA B 1 65 ? 4.742 -6.121 4.271 1.00 10.58 64 ALA B O 1
ATOM 2096 N N . TYR B 1 66 ? 5.062 -4.810 2.476 1.00 8.65 65 TYR B N 1
ATOM 2097 C CA . TYR B 1 66 ? 6.513 -4.884 2.544 1.00 10.74 65 TYR B CA 1
ATOM 2098 C C . TYR B 1 66 ? 6.916 -4.001 3.724 1.00 10.27 65 TYR B C 1
ATOM 2099 O O . TYR B 1 66 ? 6.593 -2.812 3.742 1.00 8.98 65 TYR B O 1
ATOM 2108 N N . LEU B 1 67 ? 7.607 -4.576 4.710 1.00 7.98 66 LEU B N 1
ATOM 2109 C CA . LEU B 1 67 ? 8.033 -3.817 5.886 1.00 6.98 66 LEU B CA 1
ATOM 2110 C C . LEU B 1 67 ? 9.505 -3.466 5.694 1.00 7.23 66 LEU B C 1
ATOM 2111 O O . LEU B 1 67 ? 10.383 -4.318 5.806 1.00 8.02 66 LEU B O 1
ATOM 2116 N N . ASP B 1 68 ? 9.736 -2.200 5.356 1.00 8.24 67 ASP B N 1
ATOM 2117 C CA . ASP B 1 68 ? 11.059 -1.633 5.077 1.00 8.32 67 ASP B CA 1
ATOM 2118 C C . ASP B 1 68 ? 11.649 -1.156 6.406 1.00 8.84 67 ASP B C 1
ATOM 2119 O O . ASP B 1 68 ? 11.378 -0.049 6.848 1.00 8.32 67 ASP B O 1
ATOM 2124 N N . CYS B 1 69 ? 12.452 -2.012 7.037 1.00 8.43 68 CYS B N 1
ATOM 2125 C CA . CYS B 1 69 ? 13.039 -1.713 8.341 1.00 9.49 68 CYS B CA 1
ATOM 2126 C C . CYS B 1 69 ? 14.413 -1.065 8.264 1.00 8.73 68 CYS B C 1
ATOM 2127 O O . CYS B 1 69 ? 15.330 -1.596 7.643 1.00 8.81 68 CYS B O 1
ATOM 2130 N N . HIS B 1 70 ? 14.530 0.085 8.921 1.00 8.64 69 HIS B N 1
ATOM 2131 C CA . HIS B 1 70 ? 15.745 0.875 8.951 1.00 8.29 69 HIS B CA 1
ATOM 2132 C C . HIS B 1 70 ? 16.346 0.767 10.360 1.00 8.31 69 HIS B C 1
ATOM 2133 O O . HIS B 1 70 ? 15.769 1.244 11.342 1.00 7.23 69 HIS B O 1
ATOM 2140 N N . LEU B 1 71 ? 17.503 0.123 10.444 1.00 7.65 70 LEU B N 1
ATOM 2141 C CA . LEU B 1 71 ? 18.167 -0.114 11.721 1.00 7.86 70 LEU B CA 1
ATOM 2142 C C . LEU B 1 71 ? 19.112 0.981 12.172 1.00 9.34 70 LEU B C 1
ATOM 2143 O O . LEU B 1 71 ? 20.271 1.016 11.772 1.00 8.68 70 LEU B O 1
ATOM 2148 N N . MET B 1 72 ? 18.606 1.889 12.992 1.00 8.53 71 MET B N 1
ATOM 2149 C CA . MET B 1 72 ? 19.441 2.946 13.534 1.00 8.78 71 MET B CA 1
ATOM 2150 C C . MET B 1 72 ? 19.854 2.445 14.914 1.00 7.12 71 MET B C 1
ATOM 2151 O O . MET B 1 72 ? 19.422 2.964 15.950 1.00 7.93 71 MET B O 1
ATOM 2156 N N . VAL B 1 73 ? 20.683 1.404 14.891 1.00 6.29 72 VAL B N 1
ATOM 2157 C CA . VAL B 1 73 ? 21.187 0.748 16.089 1.00 7.26 72 VAL B CA 1
ATOM 2158 C C . VAL B 1 73 ? 22.687 0.581 15.931 1.00 7.64 72 VAL B C 1
ATOM 2159 O O . VAL B 1 73 ? 23.209 0.596 14.816 1.00 9.86 72 VAL B O 1
ATOM 2163 N N . THR B 1 74 ? 23.384 0.397 17.042 1.00 8.68 73 THR B N 1
ATOM 2164 C CA . THR B 1 74 ? 24.832 0.238 16.979 1.00 8.91 73 THR B CA 1
ATOM 2165 C C . THR B 1 74 ? 25.293 -1.159 16.577 1.00 8.81 73 THR B C 1
ATOM 2166 O O . THR B 1 74 ? 26.396 -1.319 16.053 1.00 10.01 73 THR B O 1
ATOM 2170 N N . ASN B 1 75 ? 24.446 -2.162 16.805 1.00 9.15 74 ASN B N 1
ATOM 2171 C CA . ASN B 1 75 ? 24.799 -3.551 16.523 1.00 10.65 74 ASN B CA 1
ATOM 2172 C C . ASN B 1 75 ? 23.798 -4.258 15.613 1.00 9.24 74 ASN B C 1
ATOM 2173 O O . ASN B 1 75 ? 23.147 -5.215 16.021 1.00 8.98 74 ASN B O 1
ATOM 2178 N N . PRO B 1 76 ? 23.689 -3.811 14.354 1.00 9.54 75 PRO B N 1
ATOM 2179 C CA . PRO B 1 76 ? 22.748 -4.420 13.407 1.00 8.10 75 PRO B CA 1
ATOM 2180 C C . PRO B 1 76 ? 22.821 -5.942 13.250 1.00 8.59 75 PRO B C 1
ATOM 2181 O O . PRO B 1 76 ? 21.794 -6.594 13.079 1.00 7.97 75 PRO B O 1
ATOM 2185 N N . SER B 1 77 ? 24.014 -6.526 13.319 1.00 8.69 76 SER B N 1
ATOM 2186 C CA . SER B 1 77 ? 24.117 -7.981 13.178 1.00 10.06 76 SER B CA 1
ATOM 2187 C C . SER B 1 77 ? 23.235 -8.753 14.150 1.00 11.90 76 SER B C 1
ATOM 2188 O O . SER B 1 77 ? 22.764 -9.848 13.834 1.00 11.83 76 SER B O 1
ATOM 2191 N N . ASP B 1 78 ? 23.027 -8.194 15.337 1.00 10.82 77 ASP B N 1
ATOM 2192 C CA . ASP B 1 78 ? 22.210 -8.854 16.345 1.00 11.26 77 ASP B CA 1
ATOM 2193 C C . ASP B 1 78 ? 20.708 -8.741 16.096 1.00 10.35 77 ASP B C 1
ATOM 2194 O O . ASP B 1 78 ? 19.911 -9.312 16.840 1.00 11.02 77 ASP B O 1
ATOM 2199 N N . TYR B 1 79 ? 20.321 -8.005 15.058 1.00 8.84 78 TYR B N 1
ATOM 2200 C CA . TYR B 1 79 ? 18.905 -7.864 14.730 1.00 6.84 78 TYR B CA 1
ATOM 2201 C C . TYR B 1 79 ? 18.482 -8.685 13.517 1.00 8.22 78 TYR B C 1
ATOM 2202 O O . TYR B 1 79 ? 17.290 -8.813 13.236 1.00 6.19 78 TYR B O 1
ATOM 2211 N N . VAL B 1 80 ? 19.449 -9.233 12.793 1.00 8.13 79 VAL B N 1
ATOM 2212 C CA . VAL B 1 80 ? 19.117 -10.006 11.601 1.00 8.43 79 VAL B CA 1
ATOM 2213 C C . VAL B 1 80 ? 18.165 -11.164 11.898 1.00 8.61 79 VAL B C 1
ATOM 2214 O O . VAL B 1 80 ? 17.098 -11.269 11.283 1.00 9.68 79 VAL B O 1
ATOM 2218 N N . GLU B 1 81 ? 18.532 -12.024 12.843 1.00 9.64 80 GLU B N 1
ATOM 2219 C CA . GLU B 1 81 ? 17.683 -13.169 13.174 1.00 11.57 80 GLU B CA 1
ATOM 2220 C C . GLU B 1 81 ? 16.305 -12.747 13.707 1.00 10.29 80 GLU B C 1
ATOM 2221 O O . GLU B 1 81 ? 15.274 -13.205 13.216 1.00 9.08 80 GLU B O 1
ATOM 2227 N N . PRO B 1 82 ? 16.268 -11.866 14.718 1.00 10.13 81 PRO B N 1
ATOM 2228 C CA . PRO B 1 82 ? 14.977 -11.431 15.260 1.00 10.05 81 PRO B CA 1
ATOM 2229 C C . PRO B 1 82 ? 14.048 -10.791 14.216 1.00 8.26 81 PRO B C 1
ATOM 2230 O O . PRO B 1 82 ? 12.841 -11.062 14.191 1.00 8.62 81 PRO B O 1
ATOM 2234 N N . LEU B 1 83 ? 14.602 -9.940 13.357 1.00 7.58 82 LEU B N 1
ATOM 2235 C CA . LEU B 1 83 ? 13.767 -9.281 12.354 1.00 7.45 82 LEU B CA 1
ATOM 2236 C C . LEU B 1 83 ? 13.329 -10.227 11.255 1.00 8.09 82 LEU B C 1
ATOM 2237 O O . LEU B 1 83 ? 12.248 -10.064 10.689 1.00 9.09 82 LEU B O 1
ATOM 2242 N N . ALA B 1 84 ? 14.158 -11.219 10.949 1.00 8.07 83 ALA B N 1
ATOM 2243 C CA . ALA B 1 84 ? 13.778 -12.190 9.918 1.00 10.73 83 ALA B CA 1
ATOM 2244 C C . ALA B 1 84 ? 12.590 -12.992 10.462 1.00 10.58 83 ALA B C 1
ATOM 2245 O O . ALA B 1 84 ? 11.599 -13.201 9.760 1.00 12.62 83 ALA B O 1
ATOM 2247 N N . LYS B 1 85 ? 12.694 -13.443 11.711 1.00 9.76 84 LYS B N 1
ATOM 2248 C CA . LYS B 1 85 ? 11.614 -14.195 12.347 1.00 12.91 84 LYS B CA 1
ATOM 2249 C C . LYS B 1 85 ? 10.351 -13.346 12.459 1.00 11.75 84 LYS B C 1
ATOM 2250 O O . LYS B 1 85 ? 9.237 -13.852 12.319 1.00 11.32 84 LYS B O 1
ATOM 2256 N N . ALA B 1 86 ? 10.537 -12.055 12.725 1.00 10.81 85 ALA B N 1
ATOM 2257 C CA . ALA B 1 86 ? 9.428 -11.114 12.863 1.00 12.11 85 ALA B CA 1
ATOM 2258 C C . ALA B 1 86 ? 8.714 -10.828 11.536 1.00 13.83 85 ALA B C 1
ATOM 2259 O O . ALA B 1 86 ? 7.578 -10.355 11.529 1.00 14.68 85 ALA B O 1
ATOM 2261 N N . GLY B 1 87 ? 9.381 -11.093 10.418 1.00 12.53 86 GLY B N 1
ATOM 2262 C CA . GLY B 1 87 ? 8.754 -10.862 9.128 1.00 12.43 86 GLY B CA 1
ATOM 2263 C C . GLY B 1 87 ? 9.172 -9.607 8.377 1.00 10.85 86 GLY B C 1
ATOM 2264 O O . GLY B 1 87 ? 8.490 -9.176 7.440 1.00 12.00 86 GLY B O 1
ATOM 2265 N N . ALA B 1 88 ? 10.277 -8.999 8.787 1.00 9.03 87 ALA B N 1
ATOM 2266 C CA . ALA B 1 88 ? 10.772 -7.805 8.107 1.00 8.67 87 ALA B CA 1
ATOM 2267 C C . ALA B 1 88 ? 11.007 -8.167 6.649 1.00 9.46 87 ALA B C 1
ATOM 2268 O O . ALA B 1 88 ? 11.406 -9.299 6.351 1.00 9.28 87 ALA B O 1
ATOM 2270 N N . SER B 1 89 ? 10.791 -7.212 5.745 1.00 7.90 88 SER B N 1
ATOM 2271 C CA . SER B 1 89 ? 10.972 -7.469 4.314 1.00 8.49 88 SER B CA 1
ATOM 2272 C C . SER B 1 89 ? 12.311 -6.934 3.840 1.00 10.07 88 SER B C 1
ATOM 2273 O O . SER B 1 89 ? 13.048 -7.614 3.121 1.00 9.98 88 SER B O 1
ATOM 2276 N N . GLY B 1 90 ? 12.596 -5.700 4.241 1.00 9.10 89 GLY B N 1
ATOM 2277 C CA . GLY B 1 90 ? 13.846 -5.043 3.916 1.00 7.70 89 GLY B CA 1
ATOM 2278 C C . GLY B 1 90 ? 14.577 -4.785 5.224 1.00 7.05 89 GLY B C 1
ATOM 2279 O O . GLY B 1 90 ? 13.945 -4.509 6.246 1.00 6.99 89 GLY B O 1
ATOM 2280 N N . PHE B 1 91 ? 15.901 -4.887 5.195 1.00 6.75 90 PHE B N 1
ATOM 2281 C CA . PHE B 1 91 ? 16.721 -4.679 6.388 1.00 7.25 90 PHE B CA 1
ATOM 2282 C C . PHE B 1 91 ? 17.830 -3.726 5.960 1.00 7.45 90 PHE B C 1
ATOM 2283 O O . PHE B 1 91 ? 18.733 -4.104 5.213 1.00 7.18 90 PHE B O 1
ATOM 2291 N N . THR B 1 92 ? 17.754 -2.487 6.434 1.00 7.08 91 THR B N 1
ATOM 2292 C CA . THR B 1 92 ? 18.734 -1.472 6.074 1.00 7.47 91 THR B CA 1
ATOM 2293 C C . THR B 1 92 ? 19.582 -1.070 7.275 1.00 8.15 91 THR B C 1
ATOM 2294 O O . THR B 1 92 ? 19.071 -0.551 8.269 1.00 6.31 91 THR B O 1
ATOM 2298 N N . PHE B 1 93 ? 20.883 -1.330 7.183 1.00 7.24 92 PHE B N 1
ATOM 2299 C CA . PHE B 1 93 ? 21.801 -0.981 8.266 1.00 6.20 92 PHE B CA 1
ATOM 2300 C C . PHE B 1 93 ? 22.596 0.278 7.922 1.00 7.51 92 PHE B C 1
ATOM 2301 O O . PHE B 1 93 ? 22.653 0.705 6.762 1.00 7.06 92 PHE B O 1
ATOM 2309 N N . HIS B 1 94 ? 23.195 0.891 8.938 1.00 6.57 93 HIS B N 1
ATOM 2310 C CA . HIS B 1 94 ? 23.984 2.094 8.723 1.00 5.00 93 HIS B CA 1
ATOM 2311 C C . HIS B 1 94 ? 25.452 1.779 8.459 1.00 6.67 93 HIS B C 1
ATOM 2312 O O . HIS B 1 94 ? 26.063 0.978 9.170 1.00 8.59 93 HIS B O 1
ATOM 2319 N N . ILE B 1 95 ? 26.003 2.409 7.426 1.00 5.15 94 ILE B N 1
ATOM 2320 C CA . ILE B 1 95 ? 27.404 2.195 7.048 1.00 7.63 94 ILE B CA 1
ATOM 2321 C C . ILE B 1 95 ? 28.337 2.660 8.165 1.00 10.01 94 ILE B C 1
ATOM 2322 O O . ILE B 1 95 ? 29.500 2.227 8.245 1.00 9.55 94 ILE B O 1
ATOM 2327 N N . GLU B 1 96 ? 27.832 3.540 9.027 1.00 8.54 95 GLU B N 1
ATOM 2328 C CA . GLU B 1 96 ? 28.645 4.062 10.129 1.00 12.68 95 GLU B CA 1
ATOM 2329 C C . GLU B 1 96 ? 28.884 3.064 11.279 1.00 12.42 95 GLU B C 1
ATOM 2330 O O . GLU B 1 96 ? 29.687 3.343 12.170 1.00 13.68 95 GLU B O 1
ATOM 2336 N N . VAL B 1 97 ? 28.194 1.923 11.275 1.00 12.67 96 VAL B N 1
ATOM 2337 C CA . VAL B 1 97 ? 28.382 0.925 12.341 1.00 13.75 96 VAL B CA 1
ATOM 2338 C C . VAL B 1 97 ? 28.587 -0.521 11.869 1.00 18.35 96 VAL B C 1
ATOM 2339 O O . VAL B 1 97 ? 28.788 -1.437 12.675 1.00 16.56 96 VAL B O 1
ATOM 2343 N N . SER B 1 98 ? 28.557 -0.728 10.564 1.00 19.21 97 SER B N 1
ATOM 2344 C CA . SER B 1 98 ? 28.741 -2.064 10.002 1.00 25.86 97 SER B CA 1
ATOM 2345 C C . SER B 1 98 ? 30.165 -2.270 9.484 1.00 32.19 97 SER B C 1
ATOM 2346 O O . SER B 1 98 ? 30.359 -3.054 8.554 1.00 39.87 97 SER B O 1
ATOM 2349 N N . ARG B 1 99 ? 31.161 -1.606 10.057 1.00 33.14 98 ARG B N 1
ATOM 2350 C CA . ARG B 1 99 ? 32.506 -1.743 9.498 1.00 37.81 98 ARG B CA 1
ATOM 2351 C C . ARG B 1 99 ? 33.300 -3.046 9.597 1.00 36.05 98 ARG B C 1
ATOM 2352 O O . ARG B 1 99 ? 33.483 -3.626 10.659 1.00 40.58 98 ARG B O 1
ATOM 2360 N N . ASP B 1 100 ? 33.779 -3.469 8.432 1.00 35.20 99 ASP B N 1
ATOM 2361 C CA . ASP B 1 100 ? 34.557 -4.685 8.221 1.00 28.39 99 ASP B CA 1
ATOM 2362 C C . ASP B 1 100 ? 33.648 -5.909 8.254 1.00 25.82 99 ASP B C 1
ATOM 2363 O O . ASP B 1 100 ? 34.000 -6.965 7.744 1.00 24.95 99 ASP B O 1
ATOM 2368 N N . ASN B 1 101 ? 32.445 -5.744 8.796 1.00 21.61 100 ASN B N 1
ATOM 2369 C CA . ASN B 1 101 ? 31.480 -6.837 8.842 1.00 21.87 100 ASN B CA 1
ATOM 2370 C C . ASN B 1 101 ? 30.384 -6.661 7.790 1.00 19.55 100 ASN B C 1
ATOM 2371 O O . ASN B 1 101 ? 29.474 -7.485 7.704 1.00 19.61 100 ASN B O 1
ATOM 2376 N N . TRP B 1 102 ? 30.461 -5.603 6.987 1.00 14.96 101 TRP B N 1
ATOM 2377 C CA . TRP B 1 102 ? 29.403 -5.373 6.005 1.00 11.90 101 TRP B CA 1
ATOM 2378 C C . TRP B 1 102 ? 29.178 -6.490 5.001 1.00 11.49 101 TRP B C 1
ATOM 2379 O O . TRP B 1 102 ? 28.039 -6.763 4.630 1.00 11.29 101 TRP B O 1
ATOM 2390 N N . GLN B 1 103 ? 30.243 -7.132 4.541 1.00 11.72 102 GLN B N 1
ATOM 2391 C CA . GLN B 1 103 ? 30.064 -8.216 3.580 1.00 12.94 102 GLN B CA 1
ATOM 2392 C C . GLN B 1 103 ? 29.264 -9.359 4.197 1.00 13.99 102 GLN B C 1
ATOM 2393 O O . GLN B 1 103 ? 28.332 -9.877 3.582 1.00 12.96 102 GLN B O 1
ATOM 2399 N N . GLU B 1 104 ? 29.624 -9.739 5.417 1.00 11.76 103 GLU B N 1
ATOM 2400 C CA . GLU B 1 104 ? 28.941 -10.816 6.120 1.00 15.11 103 GLU B CA 1
ATOM 2401 C C . GLU B 1 104 ? 27.509 -10.425 6.468 1.00 13.51 103 GLU B C 1
ATOM 2402 O O . GLU B 1 104 ? 26.590 -11.249 6.407 1.00 12.24 103 GLU B O 1
ATOM 2408 N N . LEU B 1 105 ? 27.327 -9.167 6.851 1.00 11.77 104 LEU B N 1
ATOM 2409 C CA . LEU B 1 105 ? 26.007 -8.678 7.223 1.00 11.81 104 LEU B CA 1
ATOM 2410 C C . LEU B 1 105 ? 25.065 -8.807 6.028 1.00 10.68 104 LEU B C 1
ATOM 2411 O O . LEU B 1 105 ? 23.965 -9.347 6.151 1.00 10.04 104 LEU B O 1
ATOM 2416 N N . ILE B 1 106 ? 25.504 -8.315 4.874 1.00 8.88 105 ILE B N 1
ATOM 2417 C CA . ILE B 1 106 ? 24.688 -8.398 3.669 1.00 9.96 105 ILE B CA 1
ATOM 2418 C C . ILE B 1 106 ? 24.303 -9.848 3.381 1.00 11.42 105 ILE B C 1
ATOM 2419 O O . ILE B 1 106 ? 23.138 -10.147 3.103 1.00 8.49 105 ILE B O 1
ATOM 2424 N N . GLN B 1 107 ? 25.271 -10.757 3.469 1.00 10.87 106 GLN B N 1
ATOM 2425 C CA . GLN B 1 107 ? 24.991 -12.166 3.218 1.00 10.49 106 GLN B CA 1
ATOM 2426 C C . GLN B 1 107 ? 24.002 -12.746 4.218 1.00 11.14 106 GLN B C 1
ATOM 2427 O O . GLN B 1 107 ? 23.116 -13.514 3.836 1.00 9.65 106 GLN B O 1
ATOM 2433 N N . SER B 1 108 ? 24.149 -12.383 5.491 1.00 9.71 107 SER B N 1
ATOM 2434 C CA . SER B 1 108 ? 23.258 -12.890 6.535 1.00 8.34 107 SER B CA 1
ATOM 2435 C C . SER B 1 108 ? 21.833 -12.401 6.339 1.00 10.09 107 SER B C 1
ATOM 2436 O O . SER B 1 108 ? 20.884 -13.141 6.591 1.00 11.13 107 SER B O 1
ATOM 2439 N N . ILE B 1 109 ? 21.691 -11.145 5.922 1.00 8.19 108 ILE B N 1
ATOM 2440 C CA . ILE B 1 109 ? 20.372 -10.565 5.667 1.00 7.75 108 ILE B CA 1
ATOM 2441 C C . ILE B 1 109 ? 19.718 -11.327 4.511 1.00 10.29 108 ILE B C 1
ATOM 2442 O O . ILE B 1 109 ? 18.588 -11.808 4.627 1.00 10.95 108 ILE B O 1
ATOM 2447 N N . LYS B 1 110 ? 20.443 -11.449 3.404 1.00 8.95 109 LYS B N 1
ATOM 2448 C CA . LYS B 1 110 ? 19.928 -12.161 2.234 1.00 10.88 109 LYS B CA 1
ATOM 2449 C C . LYS B 1 110 ? 19.647 -13.634 2.547 1.00 10.96 109 LYS B C 1
ATOM 2450 O O . LYS B 1 110 ? 18.666 -14.207 2.060 1.00 12.08 109 LYS B O 1
ATOM 2456 N N . ALA B 1 111 ? 20.504 -14.242 3.362 1.00 10.00 110 ALA B N 1
ATOM 2457 C CA . ALA B 1 111 ? 20.349 -15.647 3.726 1.00 11.34 110 ALA B CA 1
ATOM 2458 C C . ALA B 1 111 ? 19.058 -15.885 4.488 1.00 14.85 110 ALA B C 1
ATOM 2459 O O . ALA B 1 111 ? 18.549 -17.000 4.517 1.00 13.30 110 ALA B O 1
ATOM 2461 N N . LYS B 1 112 ? 18.525 -14.829 5.096 1.00 14.52 111 LYS B N 1
ATOM 2462 C CA . LYS B 1 112 ? 17.290 -14.941 5.860 1.00 15.87 111 LYS B CA 1
ATOM 2463 C C . LYS B 1 112 ? 16.060 -14.483 5.107 1.00 15.96 111 LYS B C 1
ATOM 2464 O O . LYS B 1 112 ? 15.013 -14.254 5.715 1.00 18.56 111 LYS B O 1
ATOM 2470 N N . GLY B 1 113 ? 16.197 -14.316 3.797 1.00 14.87 112 GLY B N 1
ATOM 2471 C CA . GLY B 1 113 ? 15.071 -13.913 2.977 1.00 16.84 112 GLY B CA 1
ATOM 2472 C C . GLY B 1 113 ? 14.708 -12.439 2.964 1.00 16.83 112 GLY B C 1
ATOM 2473 O O . GLY B 1 113 ? 13.654 -12.085 2.442 1.00 15.60 112 GLY B O 1
ATOM 2474 N N . MET B 1 114 ? 15.557 -11.581 3.530 1.00 12.47 113 MET B N 1
ATOM 2475 C CA . MET B 1 114 ? 15.282 -10.140 3.546 1.00 12.52 113 MET B CA 1
ATOM 2476 C C . MET B 1 114 ? 16.135 -9.407 2.515 1.00 13.25 113 MET B C 1
ATOM 2477 O O . MET B 1 114 ? 17.181 -9.909 2.100 1.00 13.11 113 MET B O 1
ATOM 2482 N N . ARG B 1 115 ? 15.693 -8.214 2.119 1.00 10.96 114 ARG B N 1
ATOM 2483 C CA . ARG B 1 115 ? 16.404 -7.400 1.140 1.00 12.12 114 ARG B CA 1
ATOM 2484 C C . ARG B 1 115 ? 17.395 -6.472 1.858 1.00 11.05 114 ARG B C 1
ATOM 2485 O O . ARG B 1 115 ? 17.002 -5.613 2.644 1.00 8.98 114 ARG B O 1
ATOM 2493 N N . PRO B 1 116 ? 18.703 -6.646 1.600 1.00 8.36 115 PRO B N 1
ATOM 2494 C CA . PRO B 1 116 ? 19.709 -5.805 2.254 1.00 8.10 115 PRO B CA 1
ATOM 2495 C C . PRO B 1 116 ? 19.843 -4.393 1.699 1.00 9.72 115 PRO B C 1
ATOM 2496 O O . PRO B 1 116 ? 19.851 -4.181 0.487 1.00 11.74 115 PRO B O 1
ATOM 2500 N N . GLY B 1 117 ? 19.969 -3.431 2.608 1.00 8.10 116 GLY B N 1
ATOM 2501 C CA . GLY B 1 117 ? 20.121 -2.053 2.202 1.00 6.55 116 GLY B CA 1
ATOM 2502 C C . GLY B 1 117 ? 21.098 -1.386 3.141 1.00 7.16 116 GLY B C 1
ATOM 2503 O O . GLY B 1 117 ? 21.381 -1.912 4.220 1.00 5.78 116 GLY B O 1
ATOM 2504 N N . VAL B 1 118 ? 21.635 -0.250 2.726 1.00 5.97 117 VAL B N 1
ATOM 2505 C CA . VAL B 1 118 ? 22.562 0.472 3.582 1.00 7.35 117 VAL B CA 1
ATOM 2506 C C . VAL B 1 118 ? 22.174 1.945 3.591 1.00 7.09 117 VAL B C 1
ATOM 2507 O O . VAL B 1 118 ? 21.703 2.489 2.588 1.00 11.00 117 VAL B O 1
ATOM 2511 N N . SER B 1 119 ? 22.361 2.588 4.736 1.00 7.69 118 SER B N 1
ATOM 2512 C CA . SER B 1 119 ? 22.010 3.990 4.892 1.00 8.37 118 SER B CA 1
ATOM 2513 C C . SER B 1 119 ? 23.217 4.828 5.285 1.00 9.14 118 SER B C 1
ATOM 2514 O O . SER B 1 119 ? 24.182 4.310 5.851 1.00 8.75 118 SER B O 1
ATOM 2517 N N . LEU B 1 120 ? 23.179 6.118 4.964 1.00 7.80 119 LEU B N 1
ATOM 2518 C CA . LEU B 1 120 ? 24.265 6.997 5.383 1.00 10.21 119 LEU B CA 1
ATOM 2519 C C . LEU B 1 120 ? 23.757 8.317 5.943 1.00 9.24 119 LEU B C 1
ATOM 2520 O O . LEU B 1 120 ? 22.848 8.952 5.382 1.00 8.27 119 LEU B O 1
ATOM 2525 N N . ARG B 1 121 ? 24.341 8.716 7.069 1.00 7.10 120 ARG B N 1
ATOM 2526 C CA . ARG B 1 121 ? 23.969 9.959 7.732 1.00 8.62 120 ARG B CA 1
ATOM 2527 C C . ARG B 1 121 ? 24.470 11.127 6.890 1.00 8.18 120 ARG B C 1
ATOM 2528 O O . ARG B 1 121 ? 25.321 10.951 6.027 1.00 10.97 120 ARG B O 1
ATOM 2536 N N . PRO B 1 122 ? 23.956 12.338 7.142 1.00 8.26 121 PRO B N 1
ATOM 2537 C CA . PRO B 1 122 ? 24.386 13.510 6.366 1.00 8.88 121 PRO B CA 1
ATOM 2538 C C . PRO B 1 122 ? 25.903 13.725 6.280 1.00 11.52 121 PRO B C 1
ATOM 2539 O O . PRO B 1 122 ? 26.434 14.057 5.212 1.00 13.03 121 PRO B O 1
ATOM 2543 N N . GLY B 1 123 ? 26.594 13.532 7.397 1.00 11.91 122 GLY B N 1
ATOM 2544 C CA . GLY B 1 123 ? 28.037 13.734 7.424 1.00 13.13 122 GLY B CA 1
ATOM 2545 C C . GLY B 1 123 ? 28.905 12.699 6.732 1.00 14.58 122 GLY B C 1
ATOM 2546 O O . GLY B 1 123 ? 30.123 12.904 6.591 1.00 14.71 122 GLY B O 1
ATOM 2547 N N . THR B 1 124 ? 28.302 11.598 6.289 1.00 10.43 123 THR B N 1
ATOM 2548 C CA . THR B 1 124 ? 29.036 10.520 5.630 1.00 10.08 123 THR B CA 1
ATOM 2549 C C . THR B 1 124 ? 29.132 10.659 4.110 1.00 10.52 123 THR B C 1
ATOM 2550 O O . THR B 1 124 ? 28.116 10.774 3.422 1.00 11.13 123 THR B O 1
ATOM 2554 N N . PRO B 1 125 ? 30.360 10.637 3.562 1.00 11.13 124 PRO B N 1
ATOM 2555 C CA . PRO B 1 125 ? 30.557 10.758 2.113 1.00 10.70 124 PRO B CA 1
ATOM 2556 C C . PRO B 1 125 ? 29.873 9.598 1.382 1.00 11.76 124 PRO B C 1
ATOM 2557 O O . PRO B 1 125 ? 29.941 8.446 1.814 1.00 10.48 124 PRO B O 1
ATOM 2561 N N . VAL B 1 126 ? 29.229 9.901 0.262 1.00 10.99 125 VAL B N 1
ATOM 2562 C CA . VAL B 1 126 ? 28.534 8.874 -0.490 1.00 10.45 125 VAL B CA 1
ATOM 2563 C C . VAL B 1 126 ? 29.457 7.764 -1.003 1.00 11.54 125 VAL B C 1
ATOM 2564 O O . VAL B 1 126 ? 29.026 6.611 -1.126 1.00 12.57 125 VAL B O 1
ATOM 2568 N N . GLU B 1 127 ? 30.724 8.092 -1.271 1.00 12.64 126 GLU B N 1
ATOM 2569 C CA . GLU B 1 127 ? 31.685 7.099 -1.768 1.00 13.72 126 GLU B CA 1
ATOM 2570 C C . GLU B 1 127 ? 31.794 5.910 -0.824 1.00 11.77 126 GLU B C 1
ATOM 2571 O O . GLU B 1 127 ? 32.114 4.796 -1.246 1.00 11.61 126 GLU B O 1
ATOM 2577 N N . GLU B 1 128 ? 31.534 6.145 0.457 1.00 11.63 127 GLU B N 1
ATOM 2578 C CA . GLU B 1 128 ? 31.605 5.070 1.440 1.00 10.41 127 GLU B CA 1
ATOM 2579 C C . GLU B 1 128 ? 30.759 3.847 1.099 1.00 11.44 127 GLU B C 1
ATOM 2580 O O . GLU B 1 128 ? 31.108 2.724 1.473 1.00 9.61 127 GLU B O 1
ATOM 2586 N N . VAL B 1 129 ? 29.652 4.041 0.382 1.00 10.32 128 VAL B N 1
ATOM 2587 C CA . VAL B 1 129 ? 28.794 2.904 0.067 1.00 9.12 128 VAL B CA 1
ATOM 2588 C C . VAL B 1 129 ? 28.998 2.242 -1.292 1.00 11.61 128 VAL B C 1
ATOM 2589 O O . VAL B 1 129 ? 28.415 1.190 -1.556 1.00 10.55 128 VAL B O 1
ATOM 2593 N N . PHE B 1 130 ? 29.822 2.830 -2.152 1.00 11.66 129 PHE B N 1
ATOM 2594 C CA . PHE B 1 130 ? 30.042 2.239 -3.474 1.00 13.21 129 PHE B CA 1
ATOM 2595 C C . PHE B 1 130 ? 30.454 0.767 -3.463 1.00 12.55 129 PHE B C 1
ATOM 2596 O O . PHE B 1 130 ? 29.953 -0.017 -4.261 1.00 13.76 129 PHE B O 1
ATOM 2604 N N . PRO B 1 131 ? 31.380 0.364 -2.571 1.00 12.53 130 PRO B N 1
ATOM 2605 C CA . PRO B 1 131 ? 31.775 -1.051 -2.561 1.00 11.10 130 PRO B CA 1
ATOM 2606 C C . PRO B 1 131 ? 30.617 -2.002 -2.252 1.00 12.09 130 PRO B C 1
ATOM 2607 O O . PRO B 1 131 ? 30.570 -3.119 -2.768 1.00 11.26 130 PRO B O 1
ATOM 2611 N N . LEU B 1 132 ? 29.682 -1.555 -1.412 1.00 11.49 131 LEU B N 1
ATOM 2612 C CA . LEU B 1 132 ? 28.538 -2.378 -1.033 1.00 12.19 131 LEU B CA 1
ATOM 2613 C C . LEU B 1 132 ? 27.582 -2.586 -2.203 1.00 11.03 131 LEU B C 1
ATOM 2614 O O . LEU B 1 132 ? 26.953 -3.636 -2.324 1.00 12.00 131 LEU B O 1
ATOM 2619 N N . VAL B 1 133 ? 27.474 -1.579 -3.057 1.00 11.30 132 VAL B N 1
ATOM 2620 C CA . VAL B 1 133 ? 26.606 -1.674 -4.221 1.00 13.64 132 VAL B CA 1
ATOM 2621 C C . VAL B 1 133 ? 27.250 -2.576 -5.276 1.00 16.56 132 VAL B C 1
ATOM 2622 O O . VAL B 1 133 ? 26.563 -3.288 -6.004 1.00 15.52 132 VAL B O 1
ATOM 2626 N N . GLU B 1 134 ? 28.577 -2.576 -5.317 1.00 17.26 133 GLU B N 1
ATOM 2627 C CA . GLU B 1 134 ? 29.321 -3.355 -6.306 1.00 18.20 133 GLU B CA 1
ATOM 2628 C C . GLU B 1 134 ? 29.777 -4.766 -5.909 1.00 19.15 133 GLU B C 1
ATOM 2629 O O . GLU B 1 134 ? 30.314 -5.496 -6.736 1.00 19.59 133 GLU B O 1
ATOM 2635 N N . ALA B 1 135 ? 29.550 -5.158 -4.661 1.00 18.94 134 ALA B N 1
ATOM 2636 C CA . ALA B 1 135 ? 29.957 -6.478 -4.184 1.00 19.23 134 ALA B CA 1
ATOM 2637 C C . ALA B 1 135 ? 29.229 -7.638 -4.868 1.00 22.42 134 ALA B C 1
ATOM 2638 O O . ALA B 1 135 ? 28.153 -7.462 -5.448 1.00 22.15 134 ALA B O 1
ATOM 2640 N N . GLU B 1 136 ? 29.822 -8.827 -4.779 1.00 23.71 135 GLU B N 1
ATOM 2641 C CA . GLU B 1 136 ? 29.247 -10.037 -5.371 1.00 26.06 135 GLU B CA 1
ATOM 2642 C C . GLU B 1 136 ? 27.820 -10.259 -4.872 1.00 24.28 135 GLU B C 1
ATOM 2643 O O . GLU B 1 136 ? 26.941 -10.655 -5.636 1.00 21.26 135 GLU B O 1
ATOM 2649 N N . ASN B 1 137 ? 27.614 -10.017 -3.582 1.00 19.88 136 ASN B N 1
ATOM 2650 C CA . ASN B 1 137 ? 26.305 -10.118 -2.942 1.00 20.75 136 ASN B CA 1
ATOM 2651 C C . ASN B 1 137 ? 26.168 -8.709 -2.362 1.00 19.57 136 ASN B C 1
ATOM 2652 O O . ASN B 1 137 ? 26.543 -8.465 -1.218 1.00 19.52 136 ASN B O 1
ATOM 2657 N N . PRO B 1 138 ? 25.650 -7.762 -3.167 1.00 17.27 137 PRO B N 1
ATOM 2658 C CA . PRO B 1 138 ? 25.455 -6.354 -2.819 1.00 15.15 137 PRO B CA 1
ATOM 2659 C C . PRO B 1 138 ? 24.172 -5.956 -2.122 1.00 14.60 137 PRO B C 1
ATOM 2660 O O . PRO B 1 138 ? 23.229 -6.741 -2.009 1.00 12.95 137 PRO B O 1
ATOM 2664 N N . VAL B 1 139 ? 24.156 -4.713 -1.649 1.00 13.00 138 VAL B N 1
ATOM 2665 C CA . VAL B 1 139 ? 22.957 -4.165 -1.045 1.00 12.42 138 VAL B CA 1
ATOM 2666 C C . VAL B 1 139 ? 22.053 -3.923 -2.247 1.00 12.91 138 VAL B C 1
ATOM 2667 O O . VAL B 1 139 ? 22.534 -3.752 -3.383 1.00 10.56 138 VAL B O 1
ATOM 2671 N N . GLU B 1 140 ? 20.749 -3.920 -2.007 1.00 10.55 139 GLU B N 1
ATOM 2672 C CA . GLU B 1 140 ? 19.787 -3.711 -3.078 1.00 11.72 139 GLU B CA 1
ATOM 2673 C C . GLU B 1 140 ? 19.076 -2.371 -2.954 1.00 11.94 139 GLU B C 1
ATOM 2674 O O . GLU B 1 140 ? 18.157 -2.066 -3.713 1.00 13.05 139 GLU B O 1
ATOM 2680 N N . LEU B 1 141 ? 19.529 -1.565 -1.998 1.00 10.31 140 LEU B N 1
ATOM 2681 C CA . LEU B 1 141 ? 18.965 -0.255 -1.768 1.00 9.04 140 LEU B CA 1
ATOM 2682 C C . LEU B 1 141 ? 19.944 0.599 -0.984 1.00 8.74 140 LEU B C 1
ATOM 2683 O O . LEU B 1 141 ? 20.655 0.090 -0.124 1.00 7.98 140 LEU B O 1
ATOM 2688 N N . VAL B 1 142 ? 20.009 1.886 -1.308 1.00 7.39 141 VAL B N 1
ATOM 2689 C CA . VAL B 1 142 ? 20.848 2.806 -0.547 1.00 7.39 141 VAL B CA 1
ATOM 2690 C C . VAL B 1 142 ? 19.939 3.923 -0.052 1.00 9.40 141 VAL B C 1
ATOM 2691 O O . VAL B 1 142 ? 19.230 4.545 -0.844 1.00 10.00 141 VAL B O 1
ATOM 2695 N N . LEU B 1 143 ? 19.953 4.161 1.258 1.00 7.98 142 LEU B N 1
ATOM 2696 C CA . LEU B 1 143 ? 19.127 5.193 1.879 1.00 6.61 142 LEU B CA 1
ATOM 2697 C C . LEU B 1 143 ? 19.949 6.422 2.245 1.00 9.65 142 LEU B C 1
ATOM 2698 O O . LEU B 1 143 ? 20.788 6.371 3.145 1.00 10.83 142 LEU B O 1
ATOM 2703 N N . VAL B 1 144 ? 19.709 7.519 1.536 1.00 7.48 143 VAL B N 1
ATOM 2704 C CA . VAL B 1 144 ? 20.399 8.774 1.799 1.00 8.07 143 VAL B CA 1
ATOM 2705 C C . VAL B 1 144 ? 19.550 9.557 2.793 1.00 9.62 143 VAL B C 1
ATOM 2706 O O . VAL B 1 144 ? 18.442 9.990 2.463 1.00 10.03 143 VAL B O 1
ATOM 2710 N N . MET B 1 145 ? 20.044 9.717 4.019 1.00 8.72 144 MET B N 1
ATOM 2711 C CA . MET B 1 145 ? 19.287 10.476 5.017 1.00 8.79 144 MET B CA 1
ATOM 2712 C C . MET B 1 145 ? 19.320 11.939 4.603 1.00 10.89 144 MET B C 1
ATOM 2713 O O . MET B 1 145 ? 20.377 12.453 4.227 1.00 9.31 144 MET B O 1
ATOM 2718 N N . THR B 1 146 ? 18.167 12.606 4.659 1.00 10.32 145 THR B N 1
ATOM 2719 C CA . THR B 1 146 ? 18.096 14.020 4.295 1.00 10.12 145 THR B CA 1
ATOM 2720 C C . THR B 1 146 ? 17.853 14.926 5.513 1.00 10.16 145 THR B C 1
ATOM 2721 O O . THR B 1 146 ? 17.502 16.105 5.382 1.00 10.81 145 THR B O 1
ATOM 2725 N N . VAL B 1 147 ? 18.027 14.336 6.698 1.00 9.95 146 VAL B N 1
ATOM 2726 C CA . VAL B 1 147 ? 17.964 15.023 7.996 1.00 9.64 146 VAL B CA 1
ATOM 2727 C C . VAL B 1 147 ? 18.896 14.183 8.879 1.00 9.77 146 VAL B C 1
ATOM 2728 O O . VAL B 1 147 ? 19.235 13.066 8.509 1.00 8.85 146 VAL B O 1
ATOM 2732 N N . GLU B 1 148 ? 19.326 14.708 10.022 1.00 11.17 147 GLU B N 1
ATOM 2733 C CA . GLU B 1 148 ? 20.166 13.909 10.930 1.00 13.43 147 GLU B CA 1
ATOM 2734 C C . GLU B 1 148 ? 19.158 12.916 11.540 1.00 15.19 147 GLU B C 1
ATOM 2735 O O . GLU B 1 148 ? 18.180 13.329 12.165 1.00 14.42 147 GLU B O 1
ATOM 2741 N N . PRO B 1 149 ? 19.394 11.602 11.387 1.00 13.81 148 PRO B N 1
ATOM 2742 C CA . PRO B 1 149 ? 18.446 10.624 11.935 1.00 13.76 148 PRO B CA 1
ATOM 2743 C C . PRO B 1 149 ? 18.131 10.697 13.423 1.00 14.82 148 PRO B C 1
ATOM 2744 O O . PRO B 1 149 ? 18.963 11.107 14.234 1.00 12.76 148 PRO B O 1
ATOM 2748 N N . GLY B 1 150 ? 16.906 10.301 13.763 1.00 15.26 149 GLY B N 1
ATOM 2749 C CA . GLY B 1 150 ? 16.482 10.302 15.151 1.00 17.92 149 GLY B CA 1
ATOM 2750 C C . GLY B 1 150 ? 15.055 10.770 15.378 1.00 19.30 149 GLY B C 1
ATOM 2751 O O . GLY B 1 150 ? 14.326 10.195 16.189 1.00 17.73 149 GLY B O 1
ATOM 2752 N N . PHE B 1 151 ? 14.646 11.811 14.660 1.00 18.83 150 PHE B N 1
ATOM 2753 C CA . PHE B 1 151 ? 13.304 12.358 14.827 1.00 21.28 150 PHE B CA 1
ATOM 2754 C C . PHE B 1 151 ? 12.637 12.795 13.528 1.00 21.43 150 PHE B C 1
ATOM 2755 O O . PHE B 1 151 ? 13.303 13.149 12.552 1.00 19.85 150 PHE B O 1
ATOM 2763 N N . GLY B 1 152 ? 11.307 12.777 13.534 1.00 21.53 151 GLY B N 1
ATOM 2764 C CA . GLY B 1 152 ? 10.564 13.222 12.369 1.00 22.65 151 GLY B CA 1
ATOM 2765 C C . GLY B 1 152 ? 10.361 14.725 12.477 1.00 22.04 151 GLY B C 1
ATOM 2766 O O . GLY B 1 152 ? 10.751 15.337 13.473 1.00 20.66 151 GLY B O 1
ATOM 2767 N N . GLY B 1 153 ? 9.773 15.327 11.447 1.00 24.06 152 GLY B N 1
ATOM 2768 C CA . GLY B 1 153 ? 9.513 16.758 11.475 1.00 23.09 152 GLY B CA 1
ATOM 2769 C C . GLY B 1 153 ? 10.691 17.709 11.331 1.00 23.19 152 GLY B C 1
ATOM 2770 O O . GLY B 1 153 ? 10.530 18.909 11.554 1.00 23.27 152 GLY B O 1
ATOM 2771 N N . GLN B 1 154 ? 11.868 17.201 10.969 1.00 20.00 153 GLN B N 1
ATOM 2772 C CA . GLN B 1 154 ? 13.038 18.064 10.799 1.00 19.75 153 GLN B CA 1
ATOM 2773 C C . GLN B 1 154 ? 13.070 18.631 9.383 1.00 18.18 153 GLN B C 1
ATOM 2774 O O . GLN B 1 154 ? 12.359 18.151 8.502 1.00 18.41 153 GLN B O 1
ATOM 2780 N N . LYS B 1 155 ? 13.908 19.642 9.169 1.00 18.21 154 LYS B N 1
ATOM 2781 C CA . LYS B 1 155 ? 14.027 20.288 7.863 1.00 17.54 154 LYS B CA 1
ATOM 2782 C C . LYS B 1 155 ? 14.827 19.505 6.832 1.00 15.82 154 LYS B C 1
ATOM 2783 O O . LYS B 1 155 ? 15.945 19.060 7.092 1.00 15.87 154 LYS B O 1
ATOM 2789 N N . PHE B 1 156 ? 14.237 19.362 5.651 1.00 13.17 155 PHE B N 1
ATOM 2790 C CA . PHE B 1 156 ? 14.862 18.679 4.530 1.00 13.68 155 PHE B CA 1
ATOM 2791 C C . PHE B 1 156 ? 16.214 19.355 4.266 1.00 11.78 155 PHE B C 1
ATOM 2792 O O . PHE B 1 156 ? 16.321 20.571 4.391 1.00 12.78 155 PHE B O 1
ATOM 2800 N N . MET B 1 157 ? 17.235 18.568 3.923 1.00 11.23 156 MET B N 1
ATOM 2801 C CA . MET B 1 157 ? 18.567 19.098 3.620 1.00 10.38 156 MET B CA 1
ATOM 2802 C C . MET B 1 157 ? 18.812 18.922 2.120 1.00 10.30 156 MET B C 1
ATOM 2803 O O . MET B 1 157 ? 19.224 17.855 1.667 1.00 10.88 156 MET B O 1
ATOM 2808 N N . PRO B 1 158 ? 18.566 19.979 1.325 1.00 10.54 157 PRO B N 1
ATOM 2809 C CA . PRO B 1 158 ? 18.766 19.886 -0.124 1.00 10.92 157 PRO B CA 1
ATOM 2810 C C . PRO B 1 158 ? 20.156 19.420 -0.537 1.00 9.33 157 PRO B C 1
ATOM 2811 O O . PRO B 1 158 ? 20.295 18.670 -1.504 1.00 9.33 157 PRO B O 1
ATOM 2815 N N . GLU B 1 159 ? 21.168 19.876 0.199 1.00 12.18 158 GLU B N 1
ATOM 2816 C CA . GLU B 1 159 ? 22.566 19.554 -0.092 1.00 13.23 158 GLU B CA 1
ATOM 2817 C C . GLU B 1 159 ? 22.857 18.060 -0.190 1.00 15.34 158 GLU B C 1
ATOM 2818 O O . GLU B 1 159 ? 23.845 17.662 -0.800 1.00 11.88 158 GLU B O 1
ATOM 2824 N N . MET B 1 160 ? 21.994 17.233 0.395 1.00 12.84 159 MET B N 1
ATOM 2825 C CA . MET B 1 160 ? 22.181 15.788 0.340 1.00 12.29 159 MET B CA 1
ATOM 2826 C C . MET B 1 160 ? 21.840 15.236 -1.041 1.00 12.19 159 MET B C 1
ATOM 2827 O O . MET B 1 160 ? 22.116 14.076 -1.340 1.00 11.48 159 MET B O 1
ATOM 2832 N N . MET B 1 161 ? 21.244 16.064 -1.898 1.00 12.31 160 MET B N 1
ATOM 2833 C CA . MET B 1 161 ? 20.874 15.588 -3.221 1.00 12.96 160 MET B CA 1
ATOM 2834 C C . MET B 1 161 ? 22.090 15.254 -4.070 1.00 10.07 160 MET B C 1
ATOM 2835 O O . MET B 1 161 ? 21.989 14.504 -5.034 1.00 12.32 160 MET B O 1
ATOM 2840 N N . GLU B 1 162 ? 23.246 15.800 -3.718 1.00 14.73 161 GLU B N 1
ATOM 2841 C CA . GLU B 1 162 ? 24.449 15.478 -4.478 1.00 15.44 161 GLU B CA 1
ATOM 2842 C C . GLU B 1 162 ? 24.777 13.993 -4.333 1.00 14.12 161 GLU B C 1
ATOM 2843 O O . GLU B 1 162 ? 25.299 13.372 -5.262 1.00 13.60 161 GLU B O 1
ATOM 2849 N N . LYS B 1 163 ? 24.457 13.416 -3.175 1.00 11.76 162 LYS B N 1
ATOM 2850 C CA . LYS B 1 163 ? 24.705 11.988 -2.959 1.00 10.15 162 LYS B CA 1
ATOM 2851 C C . LYS B 1 163 ? 23.763 11.168 -3.821 1.00 10.46 162 LYS B C 1
ATOM 2852 O O . LYS B 1 163 ? 24.157 10.180 -4.442 1.00 8.32 162 LYS B O 1
ATOM 2858 N N . VAL B 1 164 ? 22.498 11.576 -3.838 1.00 10.83 163 VAL B N 1
ATOM 2859 C CA . VAL B 1 164 ? 21.490 10.892 -4.628 1.00 8.87 163 VAL B CA 1
ATOM 2860 C C . VAL B 1 164 ? 21.894 10.912 -6.112 1.00 9.33 163 VAL B C 1
ATOM 2861 O O . VAL B 1 164 ? 21.856 9.885 -6.794 1.00 10.78 163 VAL B O 1
ATOM 2865 N N . ARG B 1 165 ? 22.268 12.085 -6.611 1.00 10.28 164 ARG B N 1
ATOM 2866 C CA . ARG B 1 165 ? 22.687 12.201 -8.010 1.00 13.92 164 ARG B CA 1
ATOM 2867 C C . ARG B 1 165 ? 23.873 11.299 -8.333 1.00 13.52 164 ARG B C 1
ATOM 2868 O O . ARG B 1 165 ? 23.882 10.587 -9.346 1.00 12.77 164 ARG B O 1
ATOM 2876 N N . ALA B 1 166 ? 24.885 11.334 -7.470 1.00 14.17 165 ALA B N 1
ATOM 2877 C CA . ALA B 1 166 ? 26.081 10.529 -7.690 1.00 13.09 165 ALA B CA 1
ATOM 2878 C C . ALA B 1 166 ? 25.717 9.060 -7.795 1.00 13.80 165 ALA B C 1
ATOM 2879 O O . ALA B 1 166 ? 26.223 8.343 -8.661 1.00 14.44 165 ALA B O 1
ATOM 2881 N N . LEU B 1 167 ? 24.831 8.608 -6.910 1.00 13.15 166 LEU B N 1
ATOM 2882 C CA . LEU B 1 167 ? 24.401 7.215 -6.913 1.00 12.18 166 LEU B CA 1
ATOM 2883 C C . LEU B 1 167 ? 23.606 6.858 -8.162 1.00 13.34 166 LEU B C 1
ATOM 2884 O O . LEU B 1 167 ? 23.811 5.794 -8.739 1.00 12.23 166 LEU B O 1
ATOM 2889 N N . ARG B 1 168 ? 22.697 7.742 -8.572 1.00 13.64 167 ARG B N 1
ATOM 2890 C CA . ARG B 1 168 ? 21.874 7.477 -9.754 1.00 16.32 167 ARG B CA 1
ATOM 2891 C C . ARG B 1 168 ? 22.707 7.428 -11.031 1.00 16.42 167 ARG B C 1
ATOM 2892 O O . ARG B 1 168 ? 22.444 6.618 -11.918 1.00 16.76 167 ARG B O 1
ATOM 2900 N N . LYS B 1 169 ? 23.706 8.298 -11.119 1.00 18.02 168 LYS B N 1
ATOM 2901 C CA . LYS B 1 169 ? 24.586 8.344 -12.285 1.00 18.83 168 LYS B CA 1
ATOM 2902 C C . LYS B 1 169 ? 25.358 7.035 -12.447 1.00 18.85 168 LYS B C 1
ATOM 2903 O O . LYS B 1 169 ? 25.440 6.482 -13.543 1.00 19.29 168 LYS B O 1
ATOM 2909 N N . LYS B 1 170 ? 25.908 6.526 -11.350 1.00 16.30 169 LYS B N 1
ATOM 2910 C CA . LYS B 1 170 ? 26.666 5.279 -11.387 1.00 18.39 169 LYS B CA 1
ATOM 2911 C C . LYS B 1 170 ? 25.808 4.022 -11.451 1.00 17.86 169 LYS B C 1
ATOM 2912 O O . LYS B 1 170 ? 26.193 3.041 -12.081 1.00 17.35 169 LYS B O 1
ATOM 2918 N N . TYR B 1 171 ? 24.650 4.052 -10.792 1.00 16.59 170 TYR B N 1
ATOM 2919 C CA . TYR B 1 171 ? 23.771 2.890 -10.717 1.00 15.73 170 TYR B CA 1
ATOM 2920 C C . TYR B 1 171 ? 22.348 3.233 -11.169 1.00 18.13 170 TYR B C 1
ATOM 2921 O O . TYR B 1 171 ? 21.475 3.539 -10.348 1.00 16.54 170 TYR B O 1
ATOM 2930 N N . PRO B 1 172 ? 22.092 3.163 -12.487 1.00 18.50 171 PRO B N 1
ATOM 2931 C CA . PRO B 1 172 ? 20.771 3.480 -13.039 1.00 19.40 171 PRO B CA 1
ATOM 2932 C C . PRO B 1 172 ? 19.553 2.686 -12.567 1.00 20.55 171 PRO B C 1
ATOM 2933 O O . PRO B 1 172 ? 18.440 3.208 -12.601 1.00 21.40 171 PRO B O 1
ATOM 2937 N N . SER B 1 173 ? 19.736 1.450 -12.116 1.00 20.27 172 SER B N 1
ATOM 2938 C CA . SER B 1 173 ? 18.583 0.666 -11.677 1.00 21.67 172 SER B CA 1
ATOM 2939 C C . SER B 1 173 ? 18.505 0.418 -10.166 1.00 20.54 172 SER B C 1
ATOM 2940 O O . SER B 1 173 ? 17.632 -0.318 -9.693 1.00 19.69 172 SER B O 1
ATOM 2943 N N . LEU B 1 174 ? 19.415 1.025 -9.414 1.00 16.51 173 LEU B N 1
ATOM 2944 C CA . LEU B 1 174 ? 19.446 0.846 -7.960 1.00 14.80 173 LEU B CA 1
ATOM 2945 C C . LEU B 1 174 ? 18.327 1.601 -7.249 1.00 13.44 173 LEU B C 1
ATOM 2946 O O . LEU B 1 174 ? 17.996 2.721 -7.620 1.00 13.30 173 LEU B O 1
ATOM 2951 N N . ASP B 1 175 ? 17.747 0.982 -6.228 1.00 14.71 174 ASP B N 1
ATOM 2952 C CA . ASP B 1 175 ? 16.722 1.654 -5.446 1.00 13.00 174 ASP B CA 1
ATOM 2953 C C . ASP B 1 175 ? 17.461 2.671 -4.584 1.00 13.28 174 ASP B C 1
ATOM 2954 O O . ASP B 1 175 ? 18.327 2.296 -3.785 1.00 11.18 174 ASP B O 1
ATOM 2959 N N . ILE B 1 176 ? 17.137 3.947 -4.760 1.00 8.53 175 ILE B N 1
ATOM 2960 C CA . ILE B 1 176 ? 17.741 5.007 -3.974 1.00 11.49 175 ILE B CA 1
ATOM 2961 C C . ILE B 1 176 ? 16.623 5.609 -3.128 1.00 11.41 175 ILE B C 1
ATOM 2962 O O . ILE B 1 176 ? 15.643 6.160 -3.642 1.00 12.63 175 ILE B O 1
ATOM 2967 N N . GLU B 1 177 ? 16.775 5.500 -1.818 1.00 9.19 176 GLU B N 1
ATOM 2968 C CA . GLU B 1 177 ? 15.757 5.994 -0.905 1.00 9.34 176 GLU B CA 1
ATOM 2969 C C . GLU B 1 177 ? 16.204 7.263 -0.204 1.00 9.29 176 GLU B C 1
ATOM 2970 O O . GLU B 1 177 ? 17.397 7.484 -0.001 1.00 11.11 176 GLU B O 1
ATOM 2976 N N . VAL B 1 178 ? 15.246 8.125 0.124 1.00 7.71 177 VAL B N 1
ATOM 2977 C CA . VAL B 1 178 ? 15.541 9.355 0.849 1.00 7.90 177 VAL B CA 1
ATOM 2978 C C . VAL B 1 178 ? 14.581 9.404 2.030 1.00 7.73 177 VAL B C 1
ATOM 2979 O O . VAL B 1 178 ? 13.432 8.960 1.929 1.00 9.23 177 VAL B O 1
ATOM 2983 N N . ASP B 1 179 ? 15.059 9.928 3.148 1.00 8.18 178 ASP B N 1
ATOM 2984 C CA . ASP B 1 179 ? 14.242 10.006 4.352 1.00 9.32 178 ASP B CA 1
ATOM 2985 C C . ASP B 1 179 ? 14.599 11.239 5.154 1.00 10.32 178 ASP B C 1
ATOM 2986 O O . ASP B 1 179 ? 15.757 11.424 5.525 1.00 9.90 178 ASP B O 1
ATOM 2991 N N . GLY B 1 180 ? 13.601 12.080 5.416 1.00 7.94 179 GLY B N 1
ATOM 2992 C CA . GLY B 1 180 ? 13.831 13.281 6.190 1.00 8.83 179 GLY B CA 1
ATOM 2993 C C . GLY B 1 180 ? 13.280 14.535 5.530 1.00 12.13 179 GLY B C 1
ATOM 2994 O O . GLY B 1 180 ? 13.894 15.090 4.618 1.00 9.36 179 GLY B O 1
ATOM 2995 N N . GLY B 1 181 ? 12.111 14.976 5.986 1.00 11.21 180 GLY B N 1
ATOM 2996 C CA . GLY B 1 181 ? 11.513 16.171 5.425 1.00 9.60 180 GLY B CA 1
ATOM 2997 C C . GLY B 1 181 ? 10.945 16.045 4.023 1.00 9.85 180 GLY B C 1
ATOM 2998 O O . GLY B 1 181 ? 10.739 17.062 3.358 1.00 12.29 180 GLY B O 1
ATOM 2999 N N . LEU B 1 182 ? 10.696 14.828 3.550 1.00 8.32 181 LEU B N 1
ATOM 3000 C CA . LEU B 1 182 ? 10.117 14.672 2.216 1.00 9.69 181 LEU B CA 1
ATOM 3001 C C . LEU B 1 182 ? 8.614 14.973 2.253 1.00 12.65 181 LEU B C 1
ATOM 3002 O O . LEU B 1 182 ? 7.882 14.510 3.139 1.00 10.27 181 LEU B O 1
ATOM 3007 N N . GLY B 1 183 ? 8.169 15.761 1.284 1.00 12.47 182 GLY B N 1
ATOM 3008 C CA . GLY B 1 183 ? 6.766 16.123 1.201 1.00 12.11 182 GLY B CA 1
ATOM 3009 C C . GLY B 1 183 ? 6.508 16.793 -0.133 1.00 14.61 182 GLY B C 1
ATOM 3010 O O . GLY B 1 183 ? 7.413 16.896 -0.966 1.00 11.72 182 GLY B O 1
ATOM 3011 N N . PRO B 1 184 ? 5.280 17.262 -0.373 1.00 12.36 183 PRO B N 1
ATOM 3012 C CA . PRO B 1 184 ? 4.988 17.915 -1.653 1.00 14.98 183 PRO B CA 1
ATOM 3013 C C . PRO B 1 184 ? 5.954 19.044 -2.030 1.00 14.71 183 PRO B C 1
ATOM 3014 O O . PRO B 1 184 ? 6.275 19.218 -3.203 1.00 15.55 183 PRO B O 1
ATOM 3018 N N . SER B 1 185 ? 6.417 19.796 -1.038 1.00 14.83 184 SER B N 1
ATOM 3019 C CA . SER B 1 185 ? 7.309 20.925 -1.295 1.00 16.40 184 SER B CA 1
ATOM 3020 C C . SER B 1 185 ? 8.773 20.569 -1.559 1.00 16.72 184 SER B C 1
ATOM 3021 O O . SER B 1 185 ? 9.538 21.411 -2.042 1.00 15.11 184 SER B O 1
ATOM 3024 N N . THR B 1 186 ? 9.169 19.339 -1.248 1.00 14.61 185 THR B N 1
ATOM 3025 C CA . THR B 1 186 ? 10.558 18.937 -1.445 1.00 14.26 185 THR B CA 1
ATOM 3026 C C . THR B 1 186 ? 10.760 17.746 -2.368 1.00 13.90 185 THR B C 1
ATOM 3027 O O . THR B 1 186 ? 11.893 17.385 -2.678 1.00 15.99 185 THR B O 1
ATOM 3031 N N . ILE B 1 187 ? 9.679 17.126 -2.825 1.00 12.85 186 ILE B N 1
ATOM 3032 C CA . ILE B 1 187 ? 9.822 15.955 -3.679 1.00 12.13 186 ILE B CA 1
ATOM 3033 C C . ILE B 1 187 ? 10.397 16.207 -5.077 1.00 12.90 186 ILE B C 1
ATOM 3034 O O . ILE B 1 187 ? 11.171 15.400 -5.576 1.00 11.88 186 ILE B O 1
ATOM 3039 N N . ASP B 1 188 ? 10.029 17.306 -5.723 1.00 12.08 187 ASP B N 1
ATOM 3040 C CA . ASP B 1 188 ? 10.563 17.531 -7.066 1.00 13.85 187 ASP B CA 1
ATOM 3041 C C . ASP B 1 188 ? 12.092 17.555 -7.141 1.00 13.04 187 ASP B C 1
ATOM 3042 O O . ASP B 1 188 ? 12.671 16.945 -8.040 1.00 11.77 187 ASP B O 1
ATOM 3047 N N . VAL B 1 189 ? 12.743 18.240 -6.205 1.00 16.03 188 VAL B N 1
ATOM 3048 C CA . VAL B 1 189 ? 14.204 18.305 -6.234 1.00 15.77 188 VAL B CA 1
ATOM 3049 C C . VAL B 1 189 ? 14.825 16.934 -5.947 1.00 16.15 188 VAL B C 1
ATOM 3050 O O . VAL B 1 189 ? 15.886 16.594 -6.488 1.00 15.18 188 VAL B O 1
ATOM 3054 N N . ALA B 1 190 ? 14.153 16.129 -5.126 1.00 13.22 189 ALA B N 1
ATOM 3055 C CA . ALA B 1 190 ? 14.664 14.800 -4.810 1.00 13.59 189 ALA B CA 1
ATOM 3056 C C . ALA B 1 190 ? 14.433 13.852 -5.984 1.00 14.54 189 ALA B C 1
ATOM 3057 O O . ALA B 1 190 ? 15.283 13.011 -6.292 1.00 14.50 189 ALA B O 1
ATOM 3059 N N . ALA B 1 191 ? 13.283 13.980 -6.648 1.00 13.08 190 ALA B N 1
ATOM 3060 C CA . ALA B 1 191 ? 12.984 13.114 -7.788 1.00 12.91 190 ALA B CA 1
ATOM 3061 C C . ALA B 1 191 ? 13.931 13.444 -8.946 1.00 14.72 190 ALA B C 1
ATOM 3062 O O . ALA B 1 191 ? 14.402 12.549 -9.650 1.00 15.80 190 ALA B O 1
ATOM 3064 N N . SER B 1 192 ? 14.213 14.729 -9.130 1.00 15.94 191 SER B N 1
ATOM 3065 C CA . SER B 1 192 ? 15.109 15.163 -10.198 1.00 19.16 191 SER B CA 1
ATOM 3066 C C . SER B 1 192 ? 16.514 14.625 -9.964 1.00 18.07 191 SER B C 1
ATOM 3067 O O . SER B 1 192 ? 17.218 14.261 -10.910 1.00 17.55 191 SER B O 1
ATOM 3070 N N . ALA B 1 193 ? 16.914 14.576 -8.697 1.00 16.38 192 ALA B N 1
ATOM 3071 C CA . ALA B 1 193 ? 18.238 14.075 -8.334 1.00 15.03 192 ALA B CA 1
ATOM 3072 C C . ALA B 1 193 ? 18.362 12.576 -8.605 1.00 14.35 192 ALA B C 1
ATOM 3073 O O . ALA B 1 193 ? 19.471 12.065 -8.800 1.00 13.50 192 ALA B O 1
ATOM 3075 N N . GLY B 1 194 ? 17.231 11.867 -8.617 1.00 13.04 193 GLY B N 1
ATOM 3076 C CA . GLY B 1 194 ? 17.259 10.440 -8.888 1.00 11.65 193 GLY B CA 1
ATOM 3077 C C . GLY B 1 194 ? 16.656 9.520 -7.835 1.00 11.15 193 GLY B C 1
ATOM 3078 O O . GLY B 1 194 ? 16.654 8.306 -7.997 1.00 12.90 193 GLY B O 1
ATOM 3079 N N . ALA B 1 195 ? 16.149 10.077 -6.745 1.00 11.77 194 ALA B N 1
ATOM 3080 C CA . ALA B 1 195 ? 15.562 9.238 -5.706 1.00 12.69 194 ALA B CA 1
ATOM 3081 C C . ALA B 1 195 ? 14.253 8.647 -6.222 1.00 14.84 194 ALA B C 1
ATOM 3082 O O . ALA B 1 195 ? 13.457 9.360 -6.847 1.00 15.85 194 ALA B O 1
ATOM 3084 N N . ASN B 1 196 ? 14.040 7.351 -5.986 1.00 12.82 195 ASN B N 1
ATOM 3085 C CA . ASN B 1 196 ? 12.811 6.690 -6.422 1.00 13.53 195 ASN B CA 1
ATOM 3086 C C . ASN B 1 196 ? 12.028 6.058 -5.264 1.00 15.84 195 ASN B C 1
ATOM 3087 O O . ASN B 1 196 ? 10.858 5.712 -5.427 1.00 14.95 195 ASN B O 1
ATOM 3092 N N . CYS B 1 197 ? 12.670 5.892 -4.106 1.00 13.31 196 CYS B N 1
ATOM 3093 C CA . CYS B 1 197 ? 11.996 5.333 -2.929 1.00 11.23 196 CYS B CA 1
ATOM 3094 C C . CYS B 1 197 ? 11.872 6.494 -1.948 1.00 12.41 196 CYS B C 1
ATOM 3095 O O . CYS B 1 197 ? 12.868 7.027 -1.457 1.00 11.52 196 CYS B O 1
ATOM 3098 N N . ILE B 1 198 ? 10.633 6.880 -1.665 1.00 9.77 197 ILE B N 1
ATOM 3099 C CA . ILE B 1 198 ? 10.364 8.042 -0.838 1.00 8.84 197 ILE B CA 1
ATOM 3100 C C . ILE B 1 198 ? 9.768 7.748 0.526 1.00 10.33 197 ILE B C 1
ATOM 3101 O O . ILE B 1 198 ? 8.641 7.272 0.622 1.00 8.89 197 ILE B O 1
ATOM 3106 N N . VAL B 1 199 ? 10.530 8.030 1.580 1.00 8.66 198 VAL B N 1
ATOM 3107 C CA . VAL B 1 199 ? 10.030 7.843 2.938 1.00 9.06 198 VAL B CA 1
ATOM 3108 C C . VAL B 1 199 ? 9.510 9.202 3.392 1.00 10.11 198 VAL B C 1
ATOM 3109 O O . VAL B 1 199 ? 10.216 10.208 3.300 1.00 13.60 198 VAL B O 1
ATOM 3113 N N . ALA B 1 200 ? 8.273 9.239 3.879 1.00 10.38 199 ALA B N 1
ATOM 3114 C CA . ALA B 1 200 ? 7.681 10.490 4.340 1.00 10.11 199 ALA B CA 1
ATOM 3115 C C . ALA B 1 200 ? 6.809 10.206 5.547 1.00 8.47 199 ALA B C 1
ATOM 3116 O O . ALA B 1 200 ? 6.053 9.238 5.554 1.00 8.39 199 ALA B O 1
ATOM 3118 N N . GLY B 1 201 ? 6.932 11.056 6.561 1.00 8.91 200 GLY B N 1
ATOM 3119 C CA . GLY B 1 201 ? 6.163 10.891 7.781 1.00 11.32 200 GLY B CA 1
ATOM 3120 C C . GLY B 1 201 ? 5.132 11.984 7.988 1.00 9.72 200 GLY B C 1
ATOM 3121 O O . GLY B 1 201 ? 3.974 11.832 7.591 1.00 9.01 200 GLY B O 1
ATOM 3122 N N . SER B 1 202 ? 5.558 13.096 8.578 1.00 12.76 201 SER B N 1
ATOM 3123 C CA . SER B 1 202 ? 4.664 14.209 8.862 1.00 15.44 201 SER B CA 1
ATOM 3124 C C . SER B 1 202 ? 3.900 14.741 7.651 1.00 14.57 201 SER B C 1
ATOM 3125 O O . SER B 1 202 ? 2.760 15.161 7.795 1.00 12.88 201 SER B O 1
ATOM 3128 N N . SER B 1 203 ? 4.505 14.714 6.465 1.00 12.92 202 SER B N 1
ATOM 3129 C CA . SER B 1 203 ? 3.817 15.221 5.276 1.00 12.13 202 SER B CA 1
ATOM 3130 C C . SER B 1 203 ? 2.637 14.335 4.873 1.00 11.99 202 SER B C 1
ATOM 3131 O O . SER B 1 203 ? 1.738 14.778 4.155 1.00 11.55 202 SER B O 1
ATOM 3134 N N . ILE B 1 204 ? 2.638 13.084 5.318 1.00 10.33 203 ILE B N 1
ATOM 3135 C CA . ILE B 1 204 ? 1.527 12.183 5.006 1.00 9.20 203 ILE B CA 1
ATOM 3136 C C . ILE B 1 204 ? 0.571 12.045 6.206 1.00 13.63 203 ILE B C 1
ATOM 3137 O O . ILE B 1 204 ? -0.642 12.249 6.082 1.00 11.19 203 ILE B O 1
ATOM 3142 N N . PHE B 1 205 ? 1.104 11.707 7.375 1.00 10.16 204 PHE B N 1
ATOM 3143 C CA . PHE B 1 205 ? 0.230 11.535 8.534 1.00 12.06 204 PHE B CA 1
ATOM 3144 C C . PHE B 1 205 ? -0.403 12.827 9.039 1.00 14.79 204 PHE B C 1
ATOM 3145 O O . PHE B 1 205 ? -1.444 12.799 9.698 1.00 13.59 204 PHE B O 1
ATOM 3153 N N . GLY B 1 206 ? 0.217 13.959 8.727 1.00 13.30 205 GLY B N 1
ATOM 3154 C CA . GLY B 1 206 ? -0.340 15.224 9.164 1.00 17.97 205 GLY B CA 1
ATOM 3155 C C . GLY B 1 206 ? -1.151 15.932 8.088 1.00 18.83 205 GLY B C 1
ATOM 3156 O O 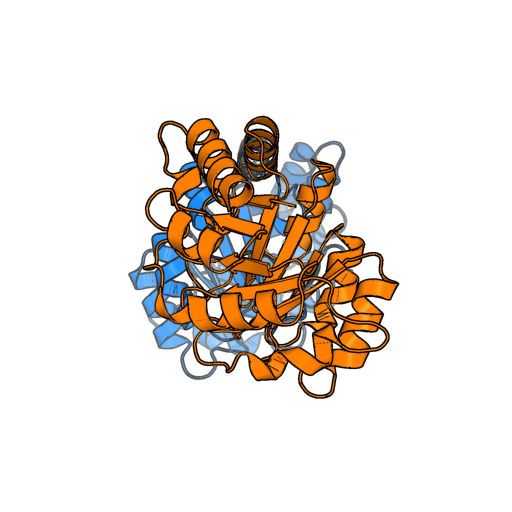. GLY B 1 206 ? -1.593 17.061 8.293 1.00 21.77 205 GLY B O 1
ATOM 3157 N N . ALA B 1 207 ? -1.357 15.275 6.951 1.00 16.87 206 ALA B N 1
ATOM 3158 C CA . ALA B 1 207 ? -2.097 15.874 5.841 1.00 17.99 206 ALA B CA 1
ATOM 3159 C C . ALA B 1 207 ? -3.613 15.669 5.871 1.00 18.50 206 ALA B C 1
ATOM 3160 O O . ALA B 1 207 ? -4.109 14.645 6.335 1.00 17.11 206 ALA B O 1
ATOM 3162 N N . ALA B 1 208 ? -4.346 16.646 5.342 1.00 21.10 207 ALA B N 1
ATOM 3163 C CA . ALA B 1 208 ? -5.807 16.554 5.274 1.00 19.79 207 ALA B CA 1
ATOM 3164 C C . ALA B 1 208 ? -6.169 15.528 4.207 1.00 18.97 207 ALA B C 1
ATOM 3165 O O . ALA B 1 208 ? -7.179 14.822 4.315 1.00 17.78 207 ALA B O 1
ATOM 3167 N N . GLU B 1 209 ? -5.334 15.449 3.171 1.00 17.40 208 GLU B N 1
ATOM 3168 C CA . GLU B 1 209 ? -5.551 14.506 2.075 1.00 16.20 208 GLU B CA 1
ATOM 3169 C C . GLU B 1 209 ? -4.309 13.642 1.860 1.00 16.14 208 GLU B C 1
ATOM 3170 O O . GLU B 1 209 ? -3.591 13.820 0.873 1.00 13.40 208 GLU B O 1
ATOM 3176 N N . PRO B 1 210 ? -4.059 12.679 2.765 1.00 13.52 209 PRO B N 1
ATOM 3177 C CA . PRO B 1 210 ? -2.885 11.806 2.640 1.00 11.08 209 PRO B CA 1
ATOM 3178 C C . PRO B 1 210 ? -2.837 10.996 1.350 1.00 12.67 209 PRO B C 1
ATOM 3179 O O . PRO B 1 210 ? -1.752 10.710 0.834 1.00 14.52 209 PRO B O 1
ATOM 3183 N N . GLY B 1 211 ? -4.004 10.622 0.828 1.00 10.79 210 GLY B N 1
ATOM 3184 C CA . GLY B 1 211 ? -4.036 9.867 -0.412 1.00 13.22 210 GLY B CA 1
ATOM 3185 C C . GLY B 1 211 ? -3.509 10.735 -1.537 1.00 14.93 210 GLY B C 1
ATOM 3186 O O . GLY B 1 211 ? -2.755 10.279 -2.400 1.00 14.11 210 GLY B O 1
ATOM 3187 N N . GLU B 1 212 ? -3.919 11.999 -1.541 1.00 15.79 211 GLU B N 1
ATOM 3188 C CA . GLU B 1 212 ? -3.450 12.924 -2.567 1.00 16.80 211 GLU B CA 1
ATOM 3189 C C . GLU B 1 212 ? -1.937 13.143 -2.443 1.00 13.69 211 GLU B C 1
ATOM 3190 O O . GLU B 1 212 ? -1.238 13.244 -3.451 1.00 14.16 211 GLU B O 1
ATOM 3196 N N . VAL B 1 213 ? -1.434 13.217 -1.216 1.00 13.63 212 VAL B N 1
ATOM 3197 C CA . VAL B 1 213 ? 0.003 13.413 -1.006 1.00 12.41 212 VAL B CA 1
ATOM 3198 C C . VAL B 1 213 ? 0.780 12.213 -1.551 1.00 13.30 212 VAL B C 1
ATOM 3199 O O . VAL B 1 213 ? 1.776 12.380 -2.257 1.00 13.45 212 VAL B O 1
ATOM 3203 N N . ILE B 1 214 ? 0.336 11.003 -1.220 1.00 11.02 213 ILE B N 1
ATOM 3204 C CA . ILE B 1 214 ? 1.009 9.798 -1.701 1.00 11.36 213 ILE B CA 1
ATOM 3205 C C . ILE B 1 214 ? 1.042 9.782 -3.234 1.00 14.08 213 ILE B C 1
ATOM 3206 O O . ILE B 1 214 ? 2.080 9.518 -3.844 1.00 12.47 213 ILE B O 1
ATOM 3211 N N . SER B 1 215 ? -0.093 10.085 -3.858 1.00 13.86 214 SER B N 1
ATOM 3212 C CA . SER B 1 215 ? -0.156 10.113 -5.312 1.00 15.49 214 SER B CA 1
ATOM 3213 C C . SER B 1 215 ? 0.774 11.175 -5.892 1.00 12.83 214 SER B C 1
ATOM 3214 O O . SER B 1 215 ? 1.435 10.930 -6.901 1.00 19.00 214 SER B O 1
ATOM 3217 N N . ALA B 1 216 ? 0.825 12.344 -5.259 1.00 14.55 215 ALA B N 1
ATOM 3218 C CA . ALA B 1 216 ? 1.674 13.437 -5.728 1.00 15.99 215 ALA B CA 1
ATOM 3219 C C . ALA B 1 216 ? 3.147 13.047 -5.650 1.00 17.64 215 ALA B C 1
ATOM 3220 O O . ALA B 1 216 ? 3.932 13.354 -6.554 1.00 14.70 215 ALA B O 1
ATOM 3222 N N . LEU B 1 217 ? 3.524 12.377 -4.563 1.00 15.55 216 LEU B N 1
ATOM 3223 C CA . LEU B 1 217 ? 4.912 11.944 -4.405 1.00 15.80 216 LEU B CA 1
ATOM 3224 C C . LEU B 1 217 ? 5.263 10.959 -5.517 1.00 14.85 216 LEU B C 1
ATOM 3225 O O . LEU B 1 217 ? 6.330 11.062 -6.135 1.00 16.68 216 LEU B O 1
ATOM 3230 N N . ARG B 1 218 ? 4.369 10.006 -5.769 1.00 12.19 217 ARG B N 1
ATOM 3231 C CA . ARG B 1 218 ? 4.568 9.010 -6.822 1.00 13.44 217 ARG B CA 1
ATOM 3232 C C . ARG B 1 218 ? 4.645 9.675 -8.206 1.00 16.94 217 ARG B C 1
ATOM 3233 O O . ARG B 1 218 ? 5.509 9.340 -9.025 1.00 16.25 217 ARG B O 1
ATOM 3241 N N . LYS B 1 219 ? 3.733 10.609 -8.462 1.00 16.32 218 LYS B N 1
ATOM 3242 C CA . LYS B 1 219 ? 3.706 11.310 -9.748 1.00 18.75 218 LYS B CA 1
ATOM 3243 C C . LYS B 1 219 ? 5.001 12.066 -10.027 1.00 18.19 218 LYS B C 1
ATOM 3244 O O . LYS B 1 219 ? 5.504 12.052 -11.157 1.00 18.57 218 LYS B O 1
ATOM 3250 N N . SER B 1 220 ? 5.540 12.722 -9.003 1.00 17.36 219 SER B N 1
ATOM 3251 C CA . SER B 1 220 ? 6.784 13.474 -9.146 1.00 17.59 219 SER B CA 1
ATOM 3252 C C . SER B 1 220 ? 7.924 12.538 -9.539 1.00 18.66 219 SER B C 1
ATOM 3253 O O . SER B 1 220 ? 8.686 12.827 -10.466 1.00 18.73 219 SER B O 1
ATOM 3256 N N . VAL B 1 221 ? 8.042 11.416 -8.833 1.00 15.88 220 VAL B N 1
ATOM 3257 C CA . VAL B 1 221 ? 9.086 10.448 -9.137 1.00 16.76 220 VAL B CA 1
ATOM 3258 C C . VAL B 1 221 ? 8.917 9.910 -10.558 1.00 19.44 220 VAL B C 1
ATOM 3259 O O . VAL B 1 221 ? 9.881 9.853 -11.323 1.00 18.13 220 VAL B O 1
ATOM 3263 N N . GLU B 1 222 ? 7.692 9.535 -10.916 1.00 19.32 221 GLU B N 1
ATOM 3264 C CA . GLU B 1 222 ? 7.437 8.990 -12.247 1.00 21.54 221 GLU B CA 1
ATOM 3265 C C . GLU B 1 222 ? 7.647 10.045 -13.328 1.00 22.53 221 GLU B C 1
ATOM 3266 O O . GLU B 1 222 ? 8.040 9.725 -14.449 1.00 23.39 221 GLU B O 1
ATOM 3272 N N . GLY B 1 223 ? 7.405 11.305 -12.980 1.00 24.59 222 GLY B N 1
ATOM 3273 C CA . GLY B 1 223 ? 7.591 12.388 -13.928 1.00 26.70 222 GLY B CA 1
ATOM 3274 C C . GLY B 1 223 ? 9.060 12.582 -14.267 1.00 29.51 222 GLY B C 1
ATOM 3275 O O . GLY B 1 223 ? 9.397 13.027 -15.365 1.00 29.08 222 GLY B O 1
ATOM 3276 N N . SER B 1 224 ? 9.935 12.249 -13.319 1.00 28.66 223 SER B N 1
ATOM 3277 C CA . SER B 1 224 ? 11.381 12.369 -13.506 1.00 31.94 223 SER B CA 1
ATOM 3278 C C . SER B 1 224 ? 11.963 11.206 -14.305 1.00 33.83 223 SER B C 1
ATOM 3279 O O . SER B 1 224 ? 13.034 11.407 -14.916 1.00 35.94 223 SER B O 1
ATOM 3282 N N . GLN B 1 225 ? 11.365 10.107 -14.291 1.00 34.46 224 GLN B N 1
#

CATH classification: 3.20.20.70

Nearest PDB structures (foldseek):
  1h1z-assembly1_B  TM=1.002E+00  e=1.581E-42  Oryza sativa
  1tqx-assembly1_A  TM=9.620E-01  e=1.782E-28  Plasmodium falciparum 3D7
  2fli-assembly1_D  TM=9.507E-01  e=3.839E-25  Streptococcus pyogenes
  5umf-assembly1_C  TM=9.278E-01  e=5.805E-24  Neisseria gonorrhoeae NCCP11945
  3ct7-assembly1_A  TM=8.823E-01  e=7.800E-20  unclassified

Secondary structure (P-SEA, 3-state):
cbbbbcccccccccaaaaaaaaaaaacccbbbbbbbcccccccccccaaaaaaaaaccccccbbbbcccccccaaaaaaaacccbbbbbcccccccaaaaaaaaaaacbbbbbbbccccccccccccccccccccbbbbbccccccccccccccaaaaaaaaaaaccccbbbbbcccccccaaaaaaacccbbbbcccccccccaaaaaaaaaaaaaac/cbbbbccccccccccaaaaaaaaaaacccbbbbbbbcccccccccccaaaaaaaaaccccccbbbbcccccccaaaaaaaacccbbbbbccccccaaaaaaaaaaaacbbbbbbbccccccccccccccccccccbbbbbccccccccccccccaaaaaaaaaaaccccbbbbbcccccccaaaaaaacccbbbbcccccccccaaaaaaaaaaaaaac

Foldseek 3Di:
DFAEEEECQQPDLVPVLVVVVVCVVLPHQAHEYEAADCPLANAGGDALVSLLVNVVRDPGAYAYEDSYQCLQVRLVSNLNSPHAAYEYELVRCVPPLVVSLVSNVVSNHQYEYEYFPPDDLVSQPCQCVDPRHHQEYEYEQAGPDDAPDDGHLVSLQSLLVCCVVDVVGAYEYHHHDWLVPLLSNLVSHHRYYYHYCNQNVDPRNSVGSVSSNCSNVVD/DFAEEEECQQPDLVPLLVVVVVCVVLPHQAHEYEAADCPLANAGGDALVSLLVNVVRDPHAYAYEDSYQDLLVRLVSNLNSPHAAYEYELVRCPPVLVVSLVSNVVSNHQYEYEYFPPDDLVSQVCQCVDPRHHQEYEYEQAGDDDAPDDGNLVSLVSLLVCCVVPVPGAYEYHHHDWLVPLLSNLVSPHRYYYHYCNQSVDPRNSVGSVSSNCSNVVD

Solvent-accessible surface area: 16849 Å² total

B-factor: mean 15.98, std 8.51, range [5.0, 50.9]

InterPro domains:
  IPR000056 Ribulose-phosphate 3-epimerase-like [PF00834] (8-205)
  IPR000056 Ribulose-phosphate 3-epimerase-like [PS01085] (36-50)
  IPR000056 Ribulose-phosphate 3-epimerase-like [PS01086] (142-164)
  IPR000056 Ribulose-phosphate 3-epimerase-like [PTHR11749] (7-226)
  IPR000056 Ribulose-phosphate 3-epimerase-like [cd00429] (8-218)
  IPR011060 Ribulose-phosphate binding barrel [SSF51366] (8-222)
  IPR013785 Aldolase-type TIM barrel [G3DSA:3.20.20.70] (1-228)
  IPR026019 Ribulose-phosphate 3-epimerase [MF_02227] (6-220)
  IPR026019 Ribulose-phosphate 3-epimerase [PIRSF001461] (6-226)
  IPR026019 Ribulose-phosphate 3-epimerase [TIGR01163] (8-218)

Organism: Oryza sativa subsp. japonica (NCBI:txid39947)

Radius of gyration: 23.04 Å; Cα contacts (8 Å, |Δi|>4): 1008; chains: 2; bounding box: 47×43×70 Å